Protein AF-A0A1E7EMA8-F1 (afdb_monomer_lite)

Radius of gyration: 29.57 Å; chains: 1; bounding box: 82×56×82 Å

Structure (mmCIF, N/CA/C/O backbone):
data_AF-A0A1E7EMA8-F1
#
_entry.id   AF-A0A1E7EMA8-F1
#
loop_
_atom_site.group_PDB
_atom_site.id
_atom_site.type_symbol
_atom_site.label_atom_id
_atom_site.label_alt_id
_atom_site.label_comp_id
_atom_site.label_asym_id
_atom_site.label_entity_id
_atom_site.label_seq_id
_atom_site.pdbx_PDB_ins_code
_atom_site.Cartn_x
_atom_site.Cartn_y
_atom_site.Cartn_z
_atom_site.occupancy
_atom_site.B_iso_or_equiv
_atom_site.auth_seq_id
_atom_site.auth_comp_id
_atom_site.auth_asym_id
_atom_site.auth_atom_id
_atom_site.pdbx_PDB_model_num
ATOM 1 N N . MET A 1 1 ? 33.045 -9.038 21.188 1.00 29.05 1 MET A N 1
ATOM 2 C CA . MET A 1 1 ? 33.415 -7.843 20.394 1.00 29.05 1 MET A CA 1
ATOM 3 C C . MET A 1 1 ? 32.176 -7.394 19.640 1.00 29.05 1 MET A C 1
ATOM 5 O O . MET A 1 1 ? 31.518 -8.275 19.097 1.00 29.05 1 MET A O 1
ATOM 9 N N . PRO A 1 2 ? 31.814 -6.099 19.625 1.00 26.94 2 PRO A N 1
ATOM 10 C CA . PRO A 1 2 ? 30.736 -5.639 18.754 1.00 26.94 2 PRO A CA 1
ATOM 11 C C . PRO A 1 2 ? 31.101 -5.979 17.298 1.00 26.94 2 PRO A C 1
ATOM 13 O O . PRO A 1 2 ? 32.288 -5.914 16.954 1.00 26.94 2 PRO A O 1
ATOM 16 N N . PRO A 1 3 ? 30.142 -6.386 16.450 1.00 36.94 3 PRO A N 1
ATOM 17 C CA . PRO A 1 3 ? 30.445 -6.715 15.064 1.00 36.94 3 PRO A CA 1
ATOM 18 C C . PRO A 1 3 ? 31.074 -5.494 14.381 1.00 36.94 3 PRO A C 1
ATOM 20 O O . PRO A 1 3 ? 30.525 -4.391 14.437 1.00 36.94 3 PRO A O 1
ATOM 23 N N . LYS A 1 4 ? 32.251 -5.679 13.765 1.00 46.94 4 LYS A N 1
ATOM 24 C CA . LYS A 1 4 ? 32.869 -4.649 12.918 1.00 46.94 4 LYS A CA 1
ATOM 25 C C . LYS A 1 4 ? 31.859 -4.299 11.821 1.00 46.94 4 LYS A C 1
ATOM 27 O O . LYS A 1 4 ? 31.447 -5.180 11.072 1.00 46.94 4 LYS A O 1
ATOM 32 N N . ARG A 1 5 ? 31.432 -3.034 11.753 1.00 60.06 5 ARG A N 1
ATOM 33 C CA . ARG A 1 5 ? 30.593 -2.544 10.647 1.00 60.06 5 ARG A CA 1
ATOM 34 C C . ARG A 1 5 ? 31.342 -2.791 9.330 1.00 60.06 5 ARG A C 1
ATOM 36 O O . ARG A 1 5 ? 32.533 -2.489 9.263 1.00 60.06 5 ARG A O 1
ATOM 43 N N . ARG A 1 6 ? 30.657 -3.342 8.320 1.00 71.12 6 ARG A N 1
ATOM 44 C CA . ARG A 1 6 ? 31.209 -3.534 6.966 1.00 71.12 6 ARG A CA 1
ATOM 45 C C . ARG A 1 6 ? 31.657 -2.180 6.380 1.00 71.12 6 ARG A C 1
ATOM 47 O O . ARG A 1 6 ? 31.035 -1.167 6.722 1.00 71.12 6 ARG A O 1
ATOM 54 N N . PRO A 1 7 ? 32.732 -2.115 5.577 1.00 80.75 7 PRO A N 1
ATOM 55 C CA . PRO A 1 7 ? 33.164 -0.868 4.942 1.00 80.75 7 PRO A CA 1
ATOM 56 C C . PRO A 1 7 ? 32.087 -0.339 3.982 1.00 80.75 7 PRO A C 1
ATOM 58 O O . PRO A 1 7 ? 31.289 -1.100 3.461 1.00 80.75 7 PRO A O 1
ATOM 61 N N . ILE A 1 8 ? 32.006 0.976 3.822 1.00 80.12 8 ILE A N 1
ATOM 62 C CA . ILE A 1 8 ? 31.166 1.702 2.866 1.00 80.12 8 ILE A CA 1
ATOM 63 C C . ILE A 1 8 ? 31.659 1.375 1.456 1.00 80.12 8 ILE A C 1
ATOM 65 O O . ILE A 1 8 ? 32.864 1.420 1.208 1.00 80.12 8 ILE A O 1
ATOM 69 N N . SER A 1 9 ? 30.713 1.117 0.552 1.00 79.50 9 SER A N 1
ATOM 70 C CA . SER A 1 9 ? 30.967 0.859 -0.857 1.00 79.50 9 SER A CA 1
ATOM 71 C C . SER A 1 9 ? 31.744 2.006 -1.471 1.00 79.50 9 SER A C 1
ATOM 73 O O . SER A 1 9 ? 31.268 3.142 -1.534 1.00 79.50 9 SER A O 1
ATOM 75 N N . VAL A 1 10 ? 32.953 1.693 -1.929 1.00 80.00 10 VAL A N 1
ATOM 76 C CA . VAL A 1 10 ? 33.870 2.667 -2.524 1.00 80.00 10 VAL A CA 1
ATOM 77 C C . VAL A 1 10 ? 33.268 3.274 -3.790 1.00 80.00 10 VAL A C 1
ATOM 79 O O . VAL A 1 10 ? 33.378 4.481 -4.004 1.00 80.00 10 VAL A O 1
ATOM 82 N N . GLU A 1 11 ? 32.603 2.456 -4.609 1.00 76.88 11 GLU A N 1
ATOM 83 C CA . GLU A 1 11 ? 31.926 2.891 -5.835 1.00 76.88 11 GLU A CA 1
ATOM 84 C C . GLU A 1 11 ? 30.833 3.920 -5.518 1.00 76.88 11 GLU A C 1
ATOM 86 O O . GLU A 1 11 ? 30.826 5.029 -6.061 1.00 76.88 11 GLU A O 1
ATOM 91 N N . TRP A 1 12 ? 29.943 3.585 -4.581 1.00 81.25 12 TRP A N 1
ATOM 92 C CA . TRP A 1 12 ? 28.875 4.489 -4.173 1.00 81.25 12 TRP A CA 1
ATOM 93 C C . TRP A 1 12 ? 29.417 5.740 -3.472 1.00 81.25 12 TRP A C 1
ATOM 95 O O . TRP A 1 12 ? 28.982 6.848 -3.781 1.00 81.25 12 TRP A O 1
ATOM 105 N N . ALA A 1 13 ? 30.407 5.607 -2.590 1.00 84.00 13 ALA A N 1
ATOM 106 C CA . ALA A 1 13 ? 30.988 6.750 -1.898 1.00 84.00 13 ALA A CA 1
ATOM 107 C C . ALA A 1 13 ? 31.640 7.744 -2.870 1.00 84.00 13 ALA A C 1
ATOM 109 O O . ALA A 1 13 ? 31.473 8.955 -2.706 1.00 84.00 13 ALA A O 1
ATOM 110 N N . LYS A 1 14 ? 32.317 7.243 -3.914 1.00 84.44 14 LYS A N 1
ATOM 111 C CA . LYS A 1 14 ? 32.894 8.064 -4.989 1.00 84.44 14 LYS A CA 1
ATOM 112 C C . LYS A 1 14 ? 31.826 8.722 -5.864 1.00 84.44 14 LYS A C 1
ATOM 114 O O . LYS A 1 14 ? 32.085 9.789 -6.407 1.00 84.44 14 LYS A O 1
ATOM 119 N N . SER A 1 15 ? 30.618 8.160 -5.955 1.00 81.25 15 SER A N 1
ATOM 120 C CA . SER A 1 15 ? 29.511 8.786 -6.694 1.00 81.25 15 SER A CA 1
ATOM 121 C C . SER A 1 15 ? 29.013 10.102 -6.082 1.00 81.25 15 SER A C 1
ATOM 123 O O . SER A 1 15 ? 28.372 10.883 -6.778 1.00 81.25 15 SER A O 1
ATOM 125 N N . LEU A 1 16 ? 29.326 10.361 -4.805 1.00 85.69 16 LEU A N 1
ATOM 126 C CA . LEU A 1 16 ? 28.973 11.603 -4.109 1.00 85.69 16 LEU A CA 1
ATOM 127 C C . LEU A 1 16 ? 30.011 12.722 -4.300 1.00 85.69 16 LEU A C 1
ATOM 129 O O . LEU A 1 16 ? 29.788 13.840 -3.842 1.00 85.69 16 LEU A O 1
ATOM 133 N N . VAL A 1 17 ? 31.147 12.443 -4.950 1.00 91.06 17 VAL A N 1
ATOM 134 C CA . VAL A 1 17 ? 32.149 13.466 -5.280 1.00 91.06 17 VAL A CA 1
ATOM 135 C C . VAL A 1 17 ? 31.547 14.469 -6.263 1.00 91.06 17 VAL A C 1
ATOM 137 O O . VAL A 1 17 ? 30.976 14.083 -7.281 1.00 91.06 17 VAL A O 1
ATOM 140 N N . GLY A 1 18 ? 31.665 15.758 -5.945 1.00 85.12 18 GLY A N 1
ATOM 141 C CA . GLY A 1 18 ? 31.032 16.859 -6.670 1.00 85.12 18 GLY A CA 1
ATOM 142 C C . GLY A 1 18 ? 29.700 17.333 -6.078 1.00 85.12 18 GLY A C 1
ATOM 143 O O . GLY A 1 18 ? 29.150 18.318 -6.567 1.00 85.12 18 GLY A O 1
ATOM 144 N N . LEU A 1 19 ? 29.179 16.681 -5.031 1.00 87.31 19 LEU A N 1
ATOM 145 C CA . LEU A 1 19 ? 27.944 17.109 -4.369 1.00 87.31 19 LEU A CA 1
ATOM 146 C C . LEU A 1 19 ? 28.138 18.462 -3.671 1.00 87.31 19 LEU A C 1
ATOM 148 O O . LEU A 1 19 ? 29.023 18.605 -2.824 1.00 87.31 19 LEU A O 1
ATOM 152 N N . SER A 1 20 ? 27.275 19.427 -3.998 1.00 90.19 20 SER A N 1
ATOM 153 C CA . SER A 1 20 ? 27.213 20.737 -3.342 1.00 90.19 20 SER A CA 1
ATOM 154 C C . SER A 1 20 ? 26.657 20.636 -1.918 1.00 90.19 20 SER A C 1
ATOM 156 O O . SER A 1 20 ? 25.694 19.912 -1.653 1.00 90.19 20 SER A O 1
ATOM 158 N N . MET A 1 21 ? 27.248 21.398 -1.005 1.00 90.81 21 MET A N 1
ATOM 159 C CA . MET A 1 21 ? 27.012 21.346 0.436 1.00 90.81 21 MET A CA 1
ATOM 160 C C . MET A 1 21 ? 26.825 22.757 1.007 1.00 90.81 21 MET A C 1
ATOM 162 O O . MET A 1 21 ? 27.506 23.686 0.584 1.00 90.81 21 MET A O 1
ATOM 166 N N . LYS A 1 22 ? 25.962 22.897 2.020 1.00 90.06 22 LYS A N 1
ATOM 167 C CA . LYS A 1 22 ? 25.775 24.112 2.831 1.00 90.06 22 LYS A CA 1
ATOM 168 C C . LYS A 1 22 ? 26.008 23.798 4.305 1.00 90.06 22 LYS A C 1
ATOM 170 O O . LYS A 1 22 ? 25.093 23.376 5.016 1.00 90.06 22 LYS A O 1
ATOM 175 N N . VAL A 1 23 ? 27.242 23.982 4.772 1.00 86.69 23 VAL A N 1
ATOM 176 C CA . VAL A 1 23 ? 27.691 23.558 6.112 1.00 86.69 23 VAL A CA 1
ATOM 177 C C . VAL A 1 23 ? 27.856 24.739 7.085 1.00 86.69 23 VAL A C 1
ATOM 179 O O . VAL A 1 23 ? 28.244 25.823 6.661 1.00 86.69 23 VAL A O 1
ATOM 182 N N . PRO A 1 24 ? 27.550 24.578 8.387 1.00 84.56 24 PRO A N 1
ATOM 183 C CA . PRO A 1 24 ? 27.545 25.681 9.358 1.00 84.56 24 PRO A CA 1
ATOM 184 C C . PRO A 1 24 ? 28.911 25.972 10.002 1.00 84.56 24 PRO A C 1
ATOM 186 O O . PRO A 1 24 ? 29.550 25.037 10.484 1.00 84.56 24 PRO A O 1
ATOM 189 N N . ASP A 1 25 ? 29.293 27.253 10.123 1.00 81.31 25 ASP A N 1
ATOM 190 C CA . ASP A 1 25 ? 30.616 27.761 10.564 1.00 81.31 25 ASP A CA 1
ATOM 191 C C . ASP A 1 25 ? 31.180 27.191 11.882 1.00 81.31 25 ASP A C 1
ATOM 193 O O . ASP A 1 25 ? 32.388 27.209 12.085 1.00 81.31 25 ASP A O 1
ATOM 197 N N . TYR A 1 26 ? 30.367 26.610 12.771 1.00 78.50 26 TYR A N 1
ATOM 198 C CA . TYR A 1 26 ? 30.864 25.926 13.981 1.00 78.50 26 TYR A CA 1
ATOM 199 C C . TYR A 1 26 ? 31.633 24.618 13.719 1.00 78.50 26 TYR A C 1
ATOM 201 O O . TYR A 1 26 ? 32.145 24.004 14.653 1.00 78.50 26 TYR A O 1
ATOM 209 N N . TRP A 1 27 ? 31.687 24.151 12.474 1.00 72.19 27 TRP A N 1
ATOM 210 C CA . TRP A 1 27 ? 32.526 23.021 12.058 1.00 72.19 27 TRP A CA 1
ATOM 211 C C . TRP A 1 27 ? 34.030 23.337 12.038 1.00 72.19 27 TRP A C 1
ATOM 213 O O . TRP A 1 27 ? 34.841 22.425 11.888 1.00 72.19 27 TRP A O 1
ATOM 223 N N . TRP A 1 28 ? 34.393 24.607 12.214 1.00 74.19 28 TRP A N 1
ATOM 224 C CA . TRP A 1 28 ? 35.759 25.099 12.212 1.00 74.19 28 TRP A CA 1
ATOM 225 C C . TRP A 1 28 ? 36.240 25.367 13.639 1.00 74.19 28 TRP A C 1
ATOM 227 O O . TRP A 1 28 ? 35.505 25.903 14.477 1.00 74.19 28 TRP A O 1
ATOM 237 N N . ASP A 1 29 ? 37.507 25.051 13.904 1.00 61.22 29 ASP A N 1
ATOM 238 C CA . ASP A 1 29 ? 38.136 25.324 15.193 1.00 61.22 29 ASP A CA 1
ATOM 239 C C . ASP A 1 29 ? 38.163 26.833 15.481 1.00 61.22 29 ASP A C 1
ATOM 241 O O . ASP A 1 29 ? 38.773 27.625 14.766 1.00 61.22 29 ASP A O 1
ATOM 245 N N . GLY A 1 30 ? 37.491 27.234 16.562 1.00 66.62 30 GLY A N 1
ATOM 246 C CA . GLY A 1 30 ? 37.402 28.630 17.003 1.00 66.62 30 GLY A CA 1
ATOM 247 C C . GLY A 1 30 ? 36.134 29.367 16.560 1.00 66.62 30 GLY A C 1
ATOM 248 O O . GLY A 1 30 ? 35.834 30.426 17.116 1.00 66.62 30 GLY A O 1
ATOM 249 N N . CYS A 1 31 ? 35.342 28.791 15.656 1.00 71.62 31 CYS A N 1
ATOM 250 C CA . CYS A 1 31 ? 34.068 29.350 15.210 1.00 71.62 31 CYS A CA 1
ATOM 251 C C . CYS A 1 31 ? 32.893 28.795 16.037 1.00 71.62 31 CYS A C 1
ATOM 253 O O . CYS A 1 31 ? 32.902 27.657 16.501 1.00 71.62 31 CYS A O 1
ATOM 255 N N . LYS A 1 32 ? 31.870 29.625 16.274 1.00 73.94 32 LYS A N 1
ATOM 256 C CA . LYS A 1 32 ? 30.682 29.266 17.083 1.00 73.94 32 LYS A CA 1
ATOM 257 C C . LYS A 1 32 ? 29.359 29.725 16.464 1.00 73.94 32 LYS A C 1
ATOM 259 O O . LYS A 1 32 ? 28.327 29.651 17.134 1.00 73.94 32 LYS A O 1
ATOM 264 N N . GLY A 1 33 ? 29.382 30.277 15.251 1.00 72.50 33 GLY A N 1
ATOM 265 C CA . GLY A 1 33 ? 28.167 30.718 14.578 1.00 72.50 33 GLY A CA 1
ATOM 266 C C . GLY A 1 33 ? 27.365 29.543 14.024 1.00 72.50 33 GLY A C 1
ATOM 267 O O . GLY A 1 33 ? 27.746 28.387 14.166 1.00 72.50 33 GLY A O 1
ATOM 268 N N . TYR A 1 34 ? 26.240 29.859 13.382 1.00 79.56 34 TYR A N 1
ATOM 269 C CA . TYR A 1 34 ? 25.413 28.905 12.629 1.00 79.56 34 TYR A CA 1
ATOM 270 C C . TYR A 1 34 ? 25.243 29.332 11.164 1.00 79.56 34 TYR A C 1
ATOM 272 O O . TYR A 1 34 ? 24.268 28.963 10.507 1.00 79.56 34 TYR A O 1
ATOM 280 N N . ARG A 1 35 ? 26.146 30.176 10.660 1.00 83.06 35 ARG A N 1
ATOM 281 C CA . ARG A 1 35 ? 26.097 30.677 9.291 1.00 83.06 35 ARG A CA 1
ATOM 282 C C . ARG A 1 35 ? 26.506 29.553 8.346 1.00 83.06 35 ARG A C 1
ATOM 284 O O . ARG A 1 35 ? 27.529 28.916 8.559 1.00 83.06 35 ARG A O 1
ATOM 291 N N . LEU A 1 36 ? 25.699 29.312 7.318 1.00 84.00 36 LEU A N 1
ATOM 292 C CA . LEU A 1 36 ? 26.002 28.305 6.306 1.00 84.00 36 LEU A CA 1
ATOM 293 C C . LEU A 1 36 ? 27.005 28.858 5.290 1.00 84.00 36 LEU A C 1
ATOM 295 O O . LEU A 1 36 ? 26.879 30.007 4.860 1.00 84.00 36 LEU A O 1
ATOM 299 N N . HIS A 1 37 ? 27.968 28.024 4.924 1.00 84.75 37 HIS A N 1
ATOM 300 C CA . HIS A 1 37 ? 28.962 28.264 3.888 1.00 84.75 37 HIS A CA 1
ATOM 301 C C . HIS A 1 37 ? 28.838 27.198 2.806 1.00 84.75 37 HIS A C 1
ATOM 303 O O . HIS A 1 37 ? 28.576 26.028 3.107 1.00 84.75 37 HIS A O 1
ATOM 309 N N . ASP A 1 38 ? 29.037 27.627 1.566 1.00 88.38 38 ASP A N 1
ATOM 310 C CA . ASP A 1 38 ? 28.999 26.754 0.404 1.00 88.38 38 ASP A CA 1
ATOM 311 C C . ASP A 1 38 ? 30.295 25.935 0.310 1.00 88.38 38 ASP A C 1
ATOM 313 O O . ASP A 1 38 ? 31.388 26.395 0.654 1.00 88.38 38 ASP A O 1
ATOM 317 N N . GLY A 1 39 ? 30.167 24.695 -0.143 1.00 88.81 39 GLY A N 1
ATOM 318 C CA . GLY A 1 39 ? 31.288 23.798 -0.384 1.00 88.81 39 GLY A CA 1
ATOM 319 C C . GLY A 1 39 ? 30.903 22.644 -1.297 1.00 88.81 39 GLY A C 1
ATOM 320 O O . GLY A 1 39 ? 29.741 22.485 -1.679 1.00 88.81 39 GLY A O 1
ATOM 321 N N . VAL A 1 40 ? 31.884 21.821 -1.643 1.00 91.50 40 VAL A N 1
ATOM 322 C CA . VAL A 1 40 ? 31.725 20.668 -2.526 1.00 91.50 40 VAL A CA 1
ATOM 323 C C . VAL A 1 40 ? 32.489 19.469 -1.980 1.00 91.50 40 VAL A C 1
ATOM 325 O O . VAL A 1 40 ? 33.584 19.604 -1.432 1.00 91.50 40 VAL A O 1
ATOM 328 N N . ILE A 1 41 ? 31.913 18.275 -2.107 1.00 93.06 41 ILE A N 1
ATOM 329 C CA . ILE A 1 41 ? 32.647 17.043 -1.814 1.00 93.06 41 ILE A CA 1
ATOM 330 C C . ILE A 1 41 ? 33.758 16.875 -2.851 1.00 93.06 41 ILE A C 1
ATOM 332 O O . ILE A 1 41 ? 33.481 16.689 -4.032 1.00 93.06 41 ILE A O 1
ATOM 336 N N . ASP A 1 42 ? 35.005 16.887 -2.398 1.00 92.75 42 ASP A N 1
ATOM 337 C CA . ASP A 1 42 ? 36.194 16.757 -3.241 1.00 92.75 42 ASP A CA 1
ATOM 338 C C . ASP A 1 42 ? 36.586 15.289 -3.460 1.00 92.75 42 ASP A C 1
ATOM 340 O O . ASP A 1 42 ? 36.862 14.853 -4.576 1.00 92.75 42 ASP A O 1
ATOM 344 N N . SER A 1 43 ? 36.598 14.494 -2.390 1.00 92.38 43 SER A N 1
ATOM 345 C CA . SER A 1 43 ? 37.112 13.124 -2.446 1.00 92.38 43 SER A CA 1
ATOM 346 C C . SER A 1 43 ? 36.581 12.249 -1.310 1.00 92.38 43 SER A C 1
ATOM 348 O O . SER A 1 43 ? 35.986 12.726 -0.344 1.00 92.38 43 SER A O 1
ATOM 350 N N . TYR A 1 44 ? 36.778 10.934 -1.421 1.00 93.44 44 TYR A N 1
ATOM 351 C CA . TYR A 1 44 ? 36.409 9.955 -0.397 1.00 93.44 44 TYR A CA 1
ATOM 352 C C . TYR A 1 44 ? 37.654 9.254 0.161 1.00 93.44 44 TYR A C 1
ATOM 354 O O . TYR A 1 44 ? 38.500 8.777 -0.595 1.00 93.44 44 TYR A O 1
ATOM 362 N N . CYS A 1 45 ? 37.758 9.169 1.488 1.00 90.25 45 CYS A N 1
ATOM 363 C CA . CYS A 1 45 ? 38.850 8.512 2.193 1.00 90.25 45 CYS A CA 1
ATOM 364 C C . CYS A 1 45 ? 38.435 7.104 2.642 1.00 90.25 45 CYS A C 1
ATOM 366 O O . CYS A 1 45 ? 37.733 6.934 3.642 1.00 90.25 45 CYS A O 1
ATOM 368 N N . GLU A 1 46 ? 38.939 6.084 1.946 1.00 87.88 46 GLU A N 1
ATOM 369 C CA . GLU A 1 46 ? 38.614 4.672 2.202 1.00 87.88 46 GLU A CA 1
ATOM 370 C C . GLU A 1 46 ? 39.080 4.193 3.593 1.00 87.88 46 GLU A C 1
ATOM 372 O O . GLU A 1 46 ? 38.409 3.384 4.229 1.00 87.88 46 GLU A O 1
ATOM 377 N N . ILE A 1 47 ? 40.183 4.738 4.123 1.00 84.88 47 ILE A N 1
ATOM 378 C CA . ILE A 1 47 ? 40.714 4.364 5.449 1.00 84.88 47 ILE A CA 1
ATOM 379 C C . ILE A 1 47 ? 39.795 4.857 6.572 1.00 84.88 47 ILE A C 1
ATOM 381 O O . ILE A 1 47 ? 39.471 4.114 7.496 1.00 84.88 47 ILE A O 1
ATOM 385 N N . SER A 1 48 ? 39.395 6.130 6.511 1.00 86.62 48 SER A N 1
ATOM 386 C CA . SER A 1 48 ? 38.588 6.761 7.562 1.00 86.62 48 SER A CA 1
ATOM 387 C C . SER A 1 48 ? 37.086 6.589 7.355 1.00 86.62 48 SER A C 1
ATOM 389 O O . SER A 1 48 ? 36.317 6.851 8.283 1.00 86.62 48 SER A O 1
ATOM 391 N N . GLN A 1 49 ? 36.676 6.124 6.171 1.00 89.44 49 GLN A N 1
ATOM 392 C CA . GLN A 1 49 ? 35.284 5.914 5.784 1.00 89.44 49 GLN A CA 1
ATOM 393 C C . GLN A 1 49 ? 34.475 7.224 5.816 1.00 89.44 49 GLN A C 1
ATOM 395 O O . GLN A 1 49 ? 33.334 7.269 6.284 1.00 89.44 49 GLN A O 1
ATOM 400 N N . ARG A 1 50 ? 35.108 8.310 5.352 1.00 91.94 50 ARG A N 1
ATOM 401 C CA . ARG A 1 50 ? 34.624 9.700 5.392 1.00 91.94 50 ARG A CA 1
ATOM 402 C C . ARG A 1 50 ? 34.933 10.428 4.085 1.00 91.94 50 ARG A C 1
ATOM 404 O O . ARG A 1 50 ? 35.797 9.997 3.327 1.00 91.94 50 ARG A O 1
ATOM 411 N N . TRP A 1 51 ? 34.252 11.541 3.846 1.00 93.44 51 TRP A N 1
ATOM 412 C CA . TRP A 1 51 ? 34.429 12.374 2.657 1.00 93.44 51 TRP A CA 1
ATOM 413 C C . TRP A 1 51 ? 35.183 13.648 2.997 1.00 93.44 51 TRP A C 1
ATOM 415 O O . TRP A 1 51 ? 35.016 14.187 4.083 1.00 93.44 51 TRP A O 1
ATOM 425 N N . ASN A 1 52 ? 35.987 14.131 2.065 1.00 91.62 52 ASN A N 1
ATOM 426 C CA . ASN A 1 52 ? 36.662 15.411 2.162 1.00 91.62 52 ASN A CA 1
ATOM 427 C C . ASN A 1 52 ? 35.778 16.484 1.529 1.00 91.62 52 ASN A C 1
ATOM 429 O O . ASN A 1 52 ? 35.397 16.369 0.364 1.00 91.62 52 ASN A O 1
ATOM 433 N N . LEU A 1 53 ? 35.450 17.511 2.302 1.00 90.12 53 LEU A N 1
ATOM 434 C CA . LEU A 1 53 ? 34.767 18.710 1.841 1.00 90.12 53 LEU A CA 1
ATOM 435 C C . LEU A 1 53 ? 35.796 19.795 1.542 1.00 90.12 53 LEU A C 1
ATOM 437 O O . LEU A 1 53 ? 36.620 20.101 2.402 1.00 90.12 53 LEU A O 1
ATOM 441 N N . LEU A 1 54 ? 35.683 20.398 0.365 1.00 88.94 54 LEU A N 1
ATOM 442 C CA . LEU A 1 54 ? 36.367 21.629 -0.003 1.00 88.94 54 LEU A CA 1
ATOM 443 C C . LEU A 1 54 ? 35.369 22.788 0.075 1.00 88.94 54 LEU A C 1
ATOM 445 O O . LEU A 1 54 ? 34.260 22.693 -0.450 1.00 88.94 54 LEU A O 1
ATOM 449 N N . LEU A 1 55 ? 35.734 23.871 0.750 1.00 84.75 55 LEU A N 1
ATOM 450 C CA . LEU A 1 55 ? 34.866 25.036 0.909 1.00 84.75 55 LEU A CA 1
ATOM 451 C C . LEU A 1 55 ? 35.049 26.019 -0.242 1.00 84.75 55 LEU A C 1
ATOM 453 O O . LEU A 1 55 ? 36.162 26.228 -0.714 1.00 84.75 55 LEU A O 1
ATOM 457 N N . ASP A 1 56 ? 33.971 26.690 -0.636 1.00 77.12 56 ASP A N 1
ATOM 458 C CA . ASP A 1 56 ? 34.022 27.748 -1.645 1.00 77.12 56 ASP A CA 1
ATOM 459 C C . ASP A 1 56 ? 34.394 29.088 -0.986 1.00 77.12 56 ASP A C 1
ATOM 461 O O . ASP A 1 56 ? 33.600 30.028 -0.879 1.00 77.12 56 ASP A O 1
ATOM 465 N N . THR A 1 57 ? 35.608 29.155 -0.432 1.00 70.12 57 THR A N 1
ATOM 466 C CA . THR A 1 57 ? 36.145 30.376 0.183 1.00 70.12 57 THR A CA 1
ATOM 467 C C . THR A 1 57 ? 37.480 30.751 -0.441 1.00 70.12 57 THR A C 1
ATOM 469 O O . THR A 1 57 ? 38.318 29.903 -0.710 1.00 70.12 57 THR A O 1
ATOM 472 N N . LYS A 1 58 ? 37.706 32.054 -0.652 1.00 57.34 58 LYS A N 1
ATOM 473 C CA . LYS A 1 58 ? 38.922 32.578 -1.304 1.00 57.34 58 LYS A CA 1
ATOM 474 C C . LYS A 1 58 ? 40.213 32.414 -0.488 1.00 57.34 58 LYS A C 1
ATOM 476 O O . LYS A 1 58 ? 41.268 32.815 -0.970 1.00 57.34 58 LYS A O 1
ATOM 481 N N . GLU A 1 59 ? 40.123 31.924 0.744 1.00 59.56 59 GLU A N 1
ATOM 482 C CA . GLU A 1 59 ? 41.204 31.993 1.733 1.00 59.56 59 GLU A CA 1
ATOM 483 C C . GLU A 1 59 ? 41.614 30.623 2.292 1.00 59.56 59 GLU A C 1
ATOM 485 O O . GLU A 1 59 ? 42.563 30.572 3.073 1.00 59.56 59 GLU A O 1
ATOM 490 N N . ASP A 1 60 ? 40.955 29.526 1.897 1.00 64.38 60 ASP A N 1
ATOM 491 C CA . ASP A 1 60 ? 41.227 28.206 2.468 1.00 64.38 60 ASP A CA 1
ATOM 492 C C . ASP A 1 60 ? 40.980 27.052 1.480 1.00 64.38 60 ASP A C 1
ATOM 494 O O . ASP A 1 60 ? 39.839 26.763 1.122 1.00 64.38 60 ASP A O 1
ATOM 498 N N . ASP A 1 61 ? 42.064 26.372 1.089 1.00 70.38 61 ASP A N 1
ATOM 499 C CA . ASP A 1 61 ? 42.050 25.131 0.297 1.00 70.38 61 ASP A CA 1
ATOM 500 C C . ASP A 1 61 ? 42.030 23.873 1.198 1.00 70.38 61 ASP A C 1
ATOM 502 O O . ASP A 1 61 ? 42.304 22.757 0.743 1.00 70.38 61 ASP A O 1
ATOM 506 N N . ALA A 1 62 ? 41.780 24.019 2.506 1.00 76.69 62 ALA A N 1
ATOM 507 C CA . ALA A 1 62 ? 41.756 22.886 3.420 1.00 76.69 62 ALA A CA 1
ATOM 508 C C . ALA A 1 62 ? 40.596 21.923 3.129 1.00 76.69 62 ALA A C 1
ATOM 510 O O . ALA A 1 62 ? 39.467 22.308 2.820 1.00 76.69 62 ALA A O 1
ATOM 511 N N . LEU A 1 63 ? 40.893 20.633 3.301 1.00 83.12 63 LEU A N 1
ATOM 512 C CA . LEU A 1 63 ? 39.930 19.547 3.190 1.00 83.12 63 LEU A CA 1
ATOM 513 C C . LEU A 1 63 ? 39.398 19.158 4.569 1.00 83.12 63 LEU A C 1
ATOM 515 O O . LEU A 1 63 ? 40.159 18.802 5.473 1.00 83.12 63 LEU A O 1
ATOM 519 N N . TYR A 1 64 ? 38.076 19.156 4.706 1.00 85.25 64 TYR A N 1
ATOM 520 C CA . TYR A 1 64 ? 37.385 18.863 5.958 1.00 85.25 64 TYR A CA 1
ATOM 521 C C . TYR A 1 64 ? 36.733 17.478 5.915 1.00 85.25 64 TYR A C 1
ATOM 523 O O . TYR A 1 64 ? 35.882 17.196 5.075 1.00 85.25 64 TYR A O 1
ATOM 531 N N . LEU A 1 65 ? 37.113 16.598 6.844 1.00 87.69 65 LEU A N 1
ATOM 532 C CA . LEU A 1 65 ? 36.623 15.216 6.903 1.00 87.69 65 LEU A CA 1
ATOM 533 C C . LEU A 1 65 ? 35.200 15.124 7.476 1.00 87.69 65 LEU A C 1
ATOM 535 O O . LEU A 1 65 ? 34.980 15.271 8.679 1.00 87.69 65 LEU A O 1
ATOM 539 N N . MET A 1 66 ? 34.242 14.763 6.628 1.00 87.19 66 MET A N 1
ATOM 540 C CA . MET A 1 66 ? 32.825 14.612 6.942 1.00 87.19 66 MET A CA 1
ATOM 541 C C . MET A 1 66 ? 32.396 13.146 7.064 1.00 87.19 66 MET A C 1
ATOM 543 O O . MET A 1 66 ? 32.706 12.304 6.220 1.00 87.19 66 MET A O 1
ATOM 547 N N . ALA A 1 67 ? 31.605 12.840 8.093 1.00 89.00 67 ALA A N 1
ATOM 548 C CA . ALA A 1 67 ? 30.854 11.588 8.162 1.00 89.00 67 ALA A CA 1
ATOM 549 C C . ALA A 1 67 ? 29.584 11.655 7.295 1.00 89.00 67 ALA A C 1
ATOM 551 O O . ALA A 1 67 ? 29.038 12.735 7.069 1.00 89.00 67 ALA A O 1
ATOM 552 N N . TYR A 1 68 ? 29.069 10.494 6.880 1.00 85.94 68 TYR A N 1
ATOM 553 C CA . TYR A 1 68 ? 27.894 10.427 6.006 1.00 85.94 68 TYR A CA 1
ATOM 554 C C . TYR A 1 68 ? 26.654 11.136 6.569 1.00 85.94 68 TYR A C 1
ATOM 556 O O . TYR A 1 68 ? 25.953 11.831 5.843 1.00 85.94 68 TYR A O 1
ATOM 564 N N . GLU A 1 69 ? 26.407 11.013 7.875 1.00 80.44 69 GLU A N 1
ATOM 565 C CA . GLU A 1 69 ? 25.268 11.662 8.542 1.00 80.44 69 GLU A CA 1
ATOM 566 C C . GLU A 1 69 ? 25.256 13.180 8.323 1.00 80.44 69 GLU A C 1
ATOM 568 O O . GLU A 1 69 ? 24.198 13.792 8.190 1.00 80.44 69 GLU A O 1
ATOM 573 N N . ALA A 1 70 ? 26.436 13.793 8.249 1.00 84.00 70 ALA A N 1
ATOM 574 C CA . ALA A 1 70 ? 26.555 15.214 7.991 1.00 84.00 70 ALA A CA 1
ATOM 575 C C . ALA A 1 70 ? 26.400 15.569 6.515 1.00 84.00 70 ALA A C 1
ATOM 577 O O . ALA A 1 70 ? 25.826 16.610 6.213 1.00 84.00 70 ALA A O 1
ATOM 578 N N . ILE A 1 71 ? 26.865 14.703 5.612 1.00 86.12 71 ILE A N 1
ATOM 579 C CA . ILE A 1 71 ? 26.619 14.860 4.175 1.00 86.12 71 ILE A CA 1
ATOM 580 C C . ILE A 1 71 ? 25.116 14.865 3.919 1.00 86.12 71 ILE A C 1
ATOM 582 O O . ILE A 1 71 ? 24.583 15.799 3.334 1.00 86.12 71 ILE A O 1
ATOM 586 N N . TYR A 1 72 ? 24.413 13.868 4.455 1.00 80.31 72 TYR A N 1
ATOM 587 C CA . TYR A 1 72 ? 22.966 13.759 4.319 1.00 80.31 72 TYR A CA 1
ATOM 588 C C . TYR A 1 72 ? 22.223 14.971 4.909 1.00 80.31 72 TYR A C 1
ATOM 590 O O . TYR A 1 72 ? 21.211 15.413 4.371 1.00 80.31 72 TYR A O 1
ATOM 598 N N . LYS A 1 73 ? 22.730 15.534 6.012 1.00 83.44 73 LYS A N 1
ATOM 599 C CA . LYS A 1 73 ? 22.114 16.678 6.696 1.00 83.44 73 LYS A CA 1
ATOM 600 C C . LYS A 1 73 ? 22.332 18.019 5.987 1.00 83.44 73 LYS A C 1
ATOM 602 O O . LYS A 1 73 ? 21.442 18.864 6.041 1.00 83.44 73 LYS A O 1
ATOM 607 N N . TYR A 1 74 ? 23.510 18.231 5.404 1.00 88.19 74 TYR A N 1
ATOM 608 C CA . TYR A 1 74 ? 23.954 19.534 4.894 1.00 88.19 74 TYR A CA 1
ATOM 609 C C . TYR A 1 74 ? 24.092 19.591 3.371 1.00 88.19 74 TYR A C 1
ATOM 611 O O . TYR A 1 74 ? 24.624 20.570 2.855 1.00 88.19 74 TYR A O 1
ATOM 619 N N . ALA A 1 75 ? 23.639 18.566 2.648 1.00 86.94 75 ALA A N 1
ATOM 620 C CA . ALA A 1 75 ? 23.565 18.621 1.194 1.00 86.94 75 ALA A CA 1
ATOM 621 C C . ALA A 1 75 ? 22.731 19.827 0.742 1.00 86.94 75 ALA A C 1
ATOM 623 O O . ALA A 1 75 ? 21.689 20.131 1.329 1.00 86.94 75 ALA A O 1
ATOM 624 N N . ASP A 1 76 ? 23.195 20.528 -0.291 1.00 85.50 76 ASP A N 1
ATOM 625 C CA . ASP A 1 76 ? 22.477 21.676 -0.830 1.00 85.50 76 ASP A CA 1
ATOM 626 C C . ASP A 1 76 ? 21.329 21.214 -1.734 1.00 85.50 76 ASP A C 1
ATOM 628 O O . ASP A 1 76 ? 21.497 21.014 -2.936 1.00 85.50 76 ASP A O 1
ATOM 632 N N . PHE A 1 77 ? 20.148 21.038 -1.140 1.00 76.75 77 PHE A N 1
ATOM 633 C CA . PHE A 1 77 ? 18.930 20.631 -1.848 1.00 76.75 77 PHE A CA 1
ATOM 634 C C . PHE A 1 77 ? 18.457 21.655 -2.890 1.00 76.75 77 PHE A C 1
ATOM 636 O O . PHE A 1 77 ? 17.700 21.292 -3.789 1.00 76.75 77 PHE A O 1
ATOM 643 N N . ASP A 1 78 ? 18.893 22.913 -2.781 1.00 76.75 78 ASP A N 1
ATOM 644 C CA . ASP A 1 78 ? 18.550 23.966 -3.740 1.00 76.75 78 ASP A CA 1
ATOM 645 C C . ASP A 1 78 ? 19.484 23.960 -4.966 1.00 76.75 78 ASP A C 1
ATOM 647 O O . ASP A 1 78 ? 19.241 24.686 -5.934 1.00 76.75 78 ASP A O 1
ATOM 651 N N . SER A 1 79 ? 20.547 23.145 -4.952 1.00 76.31 79 SER A N 1
ATOM 652 C CA . SER A 1 79 ? 21.468 23.014 -6.081 1.00 76.31 79 SER A CA 1
ATOM 653 C C . SER A 1 79 ? 20.778 22.370 -7.284 1.00 76.31 79 SER A C 1
ATOM 655 O O . SER A 1 79 ? 20.117 21.334 -7.176 1.00 76.31 79 SER A O 1
ATOM 657 N N . SER A 1 80 ? 20.988 22.934 -8.478 1.00 70.94 80 SER A N 1
ATOM 658 C CA . SER A 1 80 ? 20.437 22.383 -9.723 1.00 70.94 80 SER A CA 1
ATOM 659 C C . SER A 1 80 ? 20.940 20.972 -10.036 1.00 70.94 80 SER A C 1
ATOM 661 O O . SER A 1 80 ? 20.258 20.234 -10.743 1.00 70.94 80 SER A O 1
ATOM 663 N N . THR A 1 81 ? 22.110 20.596 -9.512 1.00 70.56 81 THR A N 1
ATOM 664 C CA . THR A 1 81 ? 22.711 19.268 -9.690 1.00 70.56 81 THR A CA 1
ATOM 665 C C . THR A 1 81 ? 22.365 18.307 -8.555 1.00 70.56 81 THR A C 1
ATOM 667 O O . THR A 1 81 ? 22.717 17.138 -8.641 1.00 70.56 81 THR A O 1
ATOM 670 N N . TYR A 1 82 ? 21.631 18.735 -7.516 1.00 61.44 82 TYR A N 1
ATOM 671 C CA . TYR A 1 82 ? 21.306 17.892 -6.357 1.00 61.44 82 TYR A CA 1
ATOM 672 C C . TYR A 1 82 ? 20.702 16.537 -6.762 1.00 61.44 82 TYR A C 1
ATOM 674 O O . TYR A 1 82 ? 21.151 15.491 -6.303 1.00 61.44 82 TYR A O 1
ATOM 682 N N . ASN A 1 83 ? 19.736 16.548 -7.687 1.00 65.25 83 ASN A N 1
ATOM 683 C CA . ASN A 1 83 ? 19.042 15.340 -8.153 1.00 65.25 83 ASN A CA 1
ATOM 684 C C . ASN A 1 83 ? 19.943 14.359 -8.930 1.00 65.25 83 ASN A C 1
ATOM 686 O O . ASN A 1 83 ? 19.528 13.231 -9.197 1.00 65.25 83 ASN A O 1
ATOM 690 N N . GLU A 1 84 ? 21.152 14.770 -9.318 1.00 67.25 84 GLU A N 1
ATOM 691 C CA . GLU A 1 84 ? 22.146 13.893 -9.944 1.00 67.25 84 GLU A CA 1
ATOM 692 C C . GLU A 1 84 ? 22.815 12.969 -8.912 1.00 67.25 84 GLU A C 1
ATOM 694 O O . GLU A 1 84 ? 23.323 11.903 -9.272 1.00 67.25 84 GLU A O 1
ATOM 699 N N . PHE A 1 85 ? 22.761 13.338 -7.628 1.00 67.06 85 PHE A N 1
ATOM 700 C CA . PHE A 1 85 ? 23.366 12.610 -6.519 1.00 67.06 85 PHE A CA 1
ATOM 701 C C . PHE A 1 85 ? 22.312 11.788 -5.768 1.00 67.06 85 PHE A C 1
ATOM 703 O O . PHE A 1 85 ? 21.312 12.296 -5.265 1.00 67.06 85 PHE A O 1
ATOM 710 N N . GLN A 1 86 ? 22.534 10.478 -5.673 1.00 61.69 86 GLN A N 1
ATOM 711 C CA . GLN A 1 86 ? 21.578 9.527 -5.094 1.00 61.69 86 GLN A CA 1
ATOM 712 C C . GLN A 1 86 ? 21.840 9.323 -3.594 1.00 61.69 86 GLN A C 1
ATOM 714 O O . GLN A 1 86 ? 22.256 8.246 -3.161 1.00 61.69 86 GLN A O 1
ATOM 719 N N . LEU A 1 87 ? 21.637 10.378 -2.798 1.00 68.00 87 LEU A N 1
ATOM 720 C CA . LEU A 1 87 ? 21.796 10.319 -1.342 1.00 68.00 87 LEU A CA 1
ATOM 721 C C . LEU A 1 87 ? 20.748 9.395 -0.708 1.00 68.00 87 LEU A C 1
ATOM 723 O O . LEU A 1 87 ? 19.543 9.606 -0.821 1.00 68.00 87 LEU A O 1
ATOM 727 N N . THR A 1 88 ? 21.217 8.381 0.009 1.00 59.84 88 THR A N 1
ATOM 728 C CA . THR A 1 88 ? 20.406 7.428 0.775 1.00 59.84 88 THR A CA 1
ATOM 729 C C . THR A 1 88 ? 20.344 7.821 2.252 1.00 59.84 88 THR A C 1
ATOM 731 O O . THR A 1 88 ? 21.192 8.547 2.752 1.00 59.84 88 THR A O 1
ATOM 734 N N . GLN A 1 89 ? 19.382 7.326 3.027 1.00 57.19 89 GLN A N 1
ATOM 735 C CA . GLN A 1 89 ? 19.338 7.642 4.465 1.00 57.19 89 GLN A CA 1
ATOM 736 C C . GLN A 1 89 ? 20.532 7.062 5.256 1.00 57.19 89 GLN A C 1
ATOM 738 O O . GLN A 1 89 ? 20.908 7.586 6.302 1.00 57.19 89 GLN A O 1
ATOM 743 N N . GLN A 1 90 ? 21.148 5.990 4.751 1.00 64.94 90 GLN A N 1
ATOM 744 C CA . GLN A 1 90 ? 22.340 5.351 5.313 1.00 64.94 90 GLN A CA 1
ATOM 745 C C . GLN A 1 90 ? 23.372 5.080 4.220 1.00 64.94 90 GLN A C 1
ATOM 747 O O . GLN A 1 90 ? 22.976 4.907 3.067 1.00 64.94 90 GLN A O 1
ATOM 752 N N . PRO A 1 91 ? 24.673 5.015 4.554 1.00 70.38 91 PRO A N 1
ATOM 753 C CA . PRO A 1 91 ? 25.680 4.749 3.551 1.00 70.38 91 PRO A CA 1
ATOM 754 C C . PRO A 1 91 ? 25.608 3.303 3.073 1.00 70.38 91 PRO A C 1
ATOM 756 O O . PRO A 1 91 ? 25.496 2.401 3.902 1.00 70.38 91 PRO A O 1
ATOM 759 N N . ILE A 1 92 ? 25.707 3.103 1.760 1.00 69.44 92 ILE A N 1
ATOM 760 C CA . ILE A 1 92 ? 25.745 1.771 1.144 1.00 69.44 92 ILE A CA 1
ATOM 761 C C . ILE A 1 92 ? 27.106 1.150 1.443 1.00 69.44 92 ILE A C 1
ATOM 763 O O . ILE A 1 92 ? 28.129 1.801 1.232 1.00 69.44 92 ILE A O 1
ATOM 767 N N . ARG A 1 93 ? 27.131 -0.070 1.977 1.00 73.69 93 ARG A N 1
ATOM 768 C CA . ARG A 1 93 ? 28.336 -0.801 2.394 1.00 73.69 93 ARG A CA 1
ATOM 769 C C . ARG A 1 93 ? 28.638 -1.971 1.466 1.00 73.69 93 ARG A C 1
ATOM 771 O O . ARG A 1 93 ? 27.744 -2.515 0.832 1.00 73.69 93 ARG A O 1
ATOM 778 N N . ASP A 1 94 ? 29.913 -2.337 1.385 1.00 62.12 94 ASP A N 1
ATOM 779 C CA . ASP A 1 94 ? 30.362 -3.513 0.643 1.00 62.12 94 ASP A CA 1
ATOM 780 C C . ASP A 1 94 ? 29.682 -4.764 1.211 1.00 62.12 94 ASP A C 1
ATOM 782 O O . ASP A 1 94 ? 29.746 -5.020 2.422 1.00 62.12 94 ASP A O 1
ATOM 786 N N . GLY A 1 95 ? 29.024 -5.533 0.343 1.00 58.44 95 GLY A N 1
ATOM 787 C CA . GLY A 1 95 ? 28.260 -6.719 0.713 1.00 58.44 95 GLY A CA 1
ATOM 788 C C . GLY A 1 95 ? 26.847 -6.435 1.233 1.00 58.44 95 GLY A C 1
ATOM 789 O O . GLY A 1 95 ? 26.190 -7.376 1.672 1.00 58.44 95 GLY A O 1
ATOM 790 N N . ASP A 1 96 ? 26.348 -5.189 1.222 1.00 57.69 96 ASP A N 1
ATOM 791 C CA . ASP A 1 96 ? 24.917 -4.896 1.479 1.00 57.69 96 ASP A CA 1
ATOM 792 C C . ASP A 1 96 ? 23.977 -5.526 0.423 1.00 57.69 96 ASP A C 1
ATOM 794 O O . ASP A 1 96 ? 22.754 -5.471 0.547 1.00 57.69 96 ASP A O 1
ATOM 798 N N . ASP A 1 97 ? 24.554 -6.154 -0.593 1.00 56.53 97 ASP A N 1
ATOM 799 C CA . ASP A 1 97 ? 23.954 -6.809 -1.742 1.00 56.53 97 ASP A CA 1
ATOM 800 C C . ASP A 1 97 ? 24.069 -8.351 -1.746 1.00 56.53 97 ASP A C 1
ATOM 802 O O . ASP A 1 97 ? 23.494 -8.970 -2.637 1.00 56.53 97 ASP A O 1
ATOM 806 N N . GLU A 1 98 ? 24.747 -8.993 -0.777 1.00 63.59 98 GLU A N 1
ATOM 807 C CA . GLU A 1 98 ? 24.946 -10.464 -0.737 1.00 63.59 98 GLU A CA 1
ATOM 808 C C . GLU A 1 98 ? 23.865 -11.210 0.073 1.00 63.59 98 GLU A C 1
ATOM 810 O O . GLU A 1 98 ? 24.069 -11.527 1.243 1.00 63.59 98 GLU A O 1
ATOM 815 N N . ILE A 1 99 ? 22.730 -11.561 -0.519 1.00 67.81 99 ILE A N 1
ATOM 816 C CA . ILE A 1 99 ? 21.678 -12.339 0.152 1.00 67.81 99 ILE A CA 1
ATOM 817 C C . ILE A 1 99 ? 22.024 -13.825 0.202 1.00 67.81 99 ILE A C 1
ATOM 819 O O . ILE A 1 99 ? 22.230 -14.458 -0.824 1.00 67.81 99 ILE A O 1
ATOM 823 N N . GLU A 1 100 ? 22.015 -14.410 1.392 1.00 67.69 100 GLU A N 1
ATOM 824 C CA . GLU A 1 100 ? 22.197 -15.848 1.591 1.00 67.69 100 GLU A CA 1
ATOM 825 C C . GLU A 1 100 ? 20.861 -16.468 2.010 1.00 67.69 100 GLU A C 1
ATOM 827 O O . GLU A 1 100 ? 20.234 -16.003 2.960 1.00 67.69 100 GLU A O 1
ATOM 832 N N . THR A 1 101 ? 20.418 -17.481 1.270 1.00 65.88 101 THR A N 1
ATOM 833 C CA . THR A 1 101 ? 19.310 -18.372 1.627 1.00 65.88 101 THR A CA 1
ATOM 834 C C . THR A 1 101 ? 19.876 -19.698 2.126 1.00 65.88 101 THR A C 1
ATOM 836 O O . THR A 1 101 ? 21.081 -19.943 2.033 1.00 65.88 101 THR A O 1
ATOM 839 N N . GLU A 1 102 ? 19.018 -20.595 2.615 1.00 62.91 102 GLU A N 1
ATOM 840 C CA . GLU A 1 102 ? 19.440 -21.954 2.987 1.00 62.91 102 GLU A CA 1
ATOM 841 C C . GLU A 1 102 ? 20.128 -22.707 1.833 1.00 62.91 102 GLU A C 1
ATOM 843 O O . GLU A 1 102 ? 20.944 -23.600 2.065 1.00 62.91 102 GLU A O 1
ATOM 848 N N . THR A 1 103 ? 19.794 -22.366 0.584 1.00 64.12 103 THR A N 1
ATOM 849 C CA . THR A 1 103 ? 20.169 -23.139 -0.605 1.00 64.12 103 THR A CA 1
ATOM 850 C C . THR A 1 103 ? 21.122 -22.401 -1.542 1.00 64.12 103 THR A C 1
ATOM 852 O O . THR A 1 103 ? 21.865 -23.054 -2.281 1.00 64.12 103 THR A O 1
ATOM 855 N N . LYS A 1 104 ? 21.113 -21.062 -1.546 1.00 79.06 104 LYS A N 1
ATOM 856 C CA . LYS A 1 104 ? 21.807 -20.234 -2.539 1.00 79.06 104 LYS A CA 1
ATOM 857 C C . LYS A 1 104 ? 22.296 -18.910 -1.965 1.00 79.06 104 LYS A C 1
ATOM 859 O O . LYS A 1 104 ? 21.730 -18.351 -1.035 1.00 79.06 104 LYS A O 1
ATOM 864 N N . LYS A 1 105 ? 23.337 -18.371 -2.596 1.00 78.75 105 LYS A N 1
ATOM 865 C CA . LYS A 1 105 ? 23.788 -16.993 -2.393 1.00 78.75 105 LYS A CA 1
ATOM 866 C C . LYS A 1 105 ? 23.457 -16.176 -3.634 1.00 78.75 105 LYS A C 1
ATOM 868 O O . LYS A 1 105 ? 23.867 -16.531 -4.737 1.00 78.75 105 LYS A O 1
ATOM 873 N N . TYR A 1 106 ? 22.741 -15.086 -3.433 1.00 84.00 106 TYR A N 1
ATOM 874 C CA . TYR A 1 106 ? 22.426 -14.070 -4.420 1.00 84.00 106 TYR A CA 1
ATOM 875 C C . TYR A 1 106 ? 23.271 -12.837 -4.132 1.00 84.00 106 TYR A C 1
ATOM 877 O O . TYR A 1 106 ? 23.428 -12.438 -2.985 1.00 84.00 106 TYR A O 1
ATOM 885 N N . TYR A 1 107 ? 23.822 -12.224 -5.164 1.00 80.75 107 TYR A N 1
ATOM 886 C CA . TYR A 1 107 ? 24.653 -11.033 -5.035 1.00 80.75 107 TYR A CA 1
ATOM 887 C C . TYR A 1 107 ? 24.364 -10.083 -6.191 1.00 80.75 107 TYR A C 1
ATOM 889 O O . TYR A 1 107 ? 23.758 -10.483 -7.199 1.00 80.75 107 TYR A O 1
ATOM 897 N N . ARG A 1 108 ? 24.781 -8.823 -6.038 1.00 85.19 108 ARG A N 1
ATOM 898 C CA . ARG A 1 108 ? 24.821 -7.897 -7.166 1.00 85.19 108 ARG A CA 1
ATOM 899 C C . ARG A 1 108 ? 25.765 -8.456 -8.213 1.00 85.19 108 ARG A C 1
ATOM 901 O O . ARG A 1 108 ? 26.928 -8.699 -7.927 1.00 85.19 108 ARG A O 1
ATOM 908 N N . THR A 1 109 ? 25.248 -8.644 -9.410 1.00 88.69 109 THR A N 1
ATOM 909 C CA . THR A 1 109 ? 26.007 -9.177 -10.542 1.00 88.69 109 THR A CA 1
ATOM 910 C C . THR A 1 109 ? 27.137 -8.226 -10.927 1.00 88.69 109 THR A C 1
ATOM 912 O O . THR A 1 109 ? 27.028 -7.008 -10.745 1.00 88.69 109 THR A O 1
ATOM 915 N N . GLU A 1 110 ? 28.228 -8.771 -11.447 1.00 88.38 110 GLU A N 1
ATOM 916 C CA . GLU A 1 110 ? 29.385 -7.999 -11.885 1.00 88.38 110 GLU A CA 1
ATOM 917 C C . GLU A 1 110 ? 29.171 -7.440 -13.298 1.00 88.38 110 GLU A C 1
ATOM 919 O O . GLU A 1 110 ? 28.445 -8.034 -14.098 1.00 88.38 110 GLU A O 1
ATOM 924 N N . PRO A 1 111 ? 29.779 -6.294 -13.657 1.00 91.44 111 PRO A N 1
ATOM 925 C CA . PRO A 1 111 ? 29.615 -5.708 -14.987 1.00 91.44 111 PRO A CA 1
ATOM 926 C C . PRO A 1 111 ? 29.972 -6.661 -16.136 1.00 91.44 111 PRO A C 1
ATOM 928 O O . PRO A 1 111 ? 29.316 -6.648 -17.171 1.00 91.44 111 PRO A O 1
ATOM 931 N N . ASP A 1 112 ? 30.981 -7.516 -15.976 1.00 93.69 112 ASP A N 1
ATOM 932 C CA . ASP A 1 112 ? 31.398 -8.468 -17.009 1.00 93.69 112 ASP A CA 1
ATOM 933 C C . ASP A 1 112 ? 30.413 -9.632 -17.216 1.00 93.69 112 ASP A C 1
ATOM 935 O O . ASP A 1 112 ? 30.561 -10.379 -18.184 1.00 93.69 112 ASP A O 1
ATOM 939 N N . GLU A 1 113 ? 29.377 -9.762 -16.385 1.00 94.88 113 GLU A N 1
ATOM 940 C CA . GLU A 1 113 ? 28.282 -10.729 -16.545 1.00 94.88 113 GLU A CA 1
ATOM 941 C C . GLU A 1 113 ? 27.155 -10.227 -17.475 1.00 94.88 113 GLU A C 1
ATOM 943 O O . GLU A 1 113 ? 26.189 -10.951 -17.732 1.00 94.88 113 GLU A O 1
ATOM 948 N N . TRP A 1 114 ? 27.278 -9.012 -18.020 1.00 96.88 114 TRP A N 1
ATOM 949 C CA . TRP A 1 114 ? 26.268 -8.376 -18.870 1.00 96.88 114 TRP A CA 1
ATOM 950 C C . TRP A 1 114 ? 26.771 -8.125 -20.285 1.00 96.88 114 TRP A C 1
ATOM 952 O O . TRP A 1 114 ? 27.894 -7.665 -20.485 1.00 96.88 114 TRP A O 1
ATOM 962 N N . ASP A 1 115 ? 25.890 -8.344 -21.258 1.00 95.94 115 ASP A N 1
ATOM 963 C CA . ASP A 1 115 ? 26.119 -7.981 -22.651 1.00 95.94 115 ASP A CA 1
ATOM 964 C C . ASP A 1 115 ? 25.179 -6.843 -23.054 1.00 95.94 115 ASP A C 1
ATOM 966 O O . ASP A 1 115 ? 24.001 -6.810 -22.682 1.00 95.94 115 ASP A O 1
ATOM 970 N N . GLU A 1 116 ? 25.709 -5.881 -23.809 1.00 94.81 116 GLU A N 1
ATOM 971 C CA . GLU A 1 116 ? 24.870 -4.864 -24.431 1.00 94.81 116 GLU A CA 1
ATOM 972 C C . GLU A 1 116 ? 24.056 -5.497 -25.561 1.00 94.81 116 GLU A C 1
ATOM 974 O O . GLU A 1 116 ? 24.598 -6.220 -26.398 1.00 94.81 116 GLU A O 1
ATOM 979 N N . VAL A 1 117 ? 22.766 -5.178 -25.618 1.00 92.31 117 VAL A N 1
ATOM 980 C CA . VAL A 1 117 ? 21.888 -5.606 -26.703 1.00 92.31 117 VAL A CA 1
ATOM 981 C C . VAL A 1 117 ? 21.564 -4.405 -27.579 1.00 92.31 117 VAL A C 1
ATOM 983 O O . VAL A 1 117 ? 20.870 -3.475 -27.161 1.00 92.31 117 VAL A O 1
ATOM 986 N N . VAL A 1 118 ? 22.083 -4.430 -28.805 1.00 85.06 118 VAL A N 1
ATOM 987 C CA . VAL A 1 118 ? 21.810 -3.420 -29.830 1.00 85.06 118 VAL A CA 1
ATOM 988 C C . VAL A 1 118 ? 20.628 -3.895 -30.668 1.00 85.06 118 VAL A C 1
ATOM 990 O O . VAL A 1 118 ? 20.674 -4.985 -31.230 1.00 85.06 118 VAL A O 1
ATOM 993 N N . ILE A 1 119 ? 19.576 -3.081 -30.738 1.00 78.38 119 ILE A N 1
ATOM 994 C CA . ILE A 1 119 ? 18.437 -3.306 -31.635 1.00 78.38 119 ILE A CA 1
ATOM 995 C C . ILE A 1 119 ? 18.661 -2.424 -32.861 1.00 78.38 119 ILE A C 1
ATOM 997 O O . ILE A 1 119 ? 18.720 -1.199 -32.732 1.00 78.38 119 ILE A O 1
ATOM 1001 N N . GLU A 1 120 ? 18.858 -3.041 -34.024 1.00 67.00 120 GLU A N 1
ATOM 1002 C CA . GLU A 1 120 ? 19.089 -2.328 -35.281 1.00 67.00 120 GLU A CA 1
ATOM 1003 C C . GLU A 1 120 ? 17.773 -1.799 -35.874 1.00 67.00 120 GLU A C 1
ATOM 1005 O O . GLU A 1 120 ? 16.715 -2.423 -35.764 1.00 67.00 120 GLU A O 1
ATOM 1010 N N . ASP A 1 121 ? 17.827 -0.630 -36.518 1.00 55.97 121 ASP A N 1
ATOM 1011 C CA . ASP A 1 121 ? 16.669 -0.058 -37.205 1.00 55.97 121 ASP A CA 1
ATOM 1012 C C . ASP A 1 121 ? 16.324 -0.900 -38.447 1.00 55.97 121 ASP A C 1
ATOM 1014 O O . ASP A 1 121 ? 17.015 -0.841 -39.464 1.00 55.97 121 ASP A O 1
ATOM 1018 N N . GLY A 1 122 ? 15.233 -1.669 -38.364 1.00 55.69 122 GLY A N 1
ATOM 1019 C CA . GLY A 1 122 ? 14.698 -2.483 -39.462 1.00 55.69 122 GLY A CA 1
ATOM 1020 C C . GLY A 1 122 ? 14.664 -3.992 -39.204 1.00 55.69 122 GLY A C 1
ATOM 1021 O O . GLY A 1 122 ? 14.114 -4.711 -40.038 1.00 55.69 122 GLY A O 1
ATOM 1022 N N . ASP A 1 123 ? 15.212 -4.459 -38.080 1.00 57.59 123 ASP A N 1
ATOM 1023 C CA . ASP A 1 123 ? 15.086 -5.850 -37.632 1.00 57.59 123 ASP A CA 1
ATOM 1024 C C . ASP A 1 123 ? 13.856 -6.030 -36.722 1.00 57.59 123 ASP A C 1
ATOM 1026 O O . ASP A 1 123 ? 13.186 -5.053 -36.375 1.00 57.59 123 ASP A O 1
ATOM 1030 N N . THR A 1 124 ? 13.520 -7.268 -36.346 1.00 58.62 124 THR A N 1
ATOM 1031 C CA . THR A 1 124 ? 12.458 -7.522 -35.352 1.00 58.62 124 THR A CA 1
ATOM 1032 C C . THR A 1 124 ? 12.681 -6.649 -34.110 1.00 58.62 124 THR A C 1
ATOM 1034 O O . THR A 1 124 ? 13.804 -6.602 -33.617 1.00 58.62 124 THR A O 1
ATOM 1037 N N . ASP A 1 125 ? 11.638 -5.995 -33.575 1.00 67.69 125 ASP A N 1
ATOM 1038 C CA . ASP A 1 125 ? 11.685 -5.075 -32.408 1.00 67.69 125 ASP A CA 1
ATOM 1039 C C . ASP A 1 125 ? 12.132 -5.738 -31.070 1.00 67.69 125 ASP A C 1
ATOM 1041 O O . ASP A 1 125 ? 11.958 -5.199 -29.972 1.00 67.69 125 ASP A O 1
ATOM 1045 N N . THR A 1 126 ? 12.725 -6.926 -31.161 1.00 71.75 126 THR A N 1
ATOM 1046 C CA . THR A 1 126 ? 13.215 -7.797 -30.099 1.00 71.75 126 THR A CA 1
ATOM 1047 C C . THR A 1 126 ? 14.707 -8.057 -30.300 1.00 71.75 126 THR A C 1
ATOM 1049 O O . THR A 1 126 ? 15.118 -8.468 -31.385 1.00 71.75 126 THR A O 1
ATOM 1052 N N . GLY A 1 127 ? 15.518 -7.870 -29.260 1.00 75.38 127 GLY A N 1
ATOM 1053 C CA . GLY A 1 127 ? 16.936 -8.232 -29.268 1.00 75.38 127 GLY A CA 1
ATOM 1054 C C . GLY A 1 127 ? 17.278 -9.375 -28.308 1.00 75.38 127 GLY A C 1
ATOM 1055 O O . GLY A 1 127 ? 16.460 -9.807 -27.497 1.00 75.38 127 GLY A O 1
ATOM 1056 N N . GLY A 1 128 ? 18.536 -9.818 -28.351 1.00 86.31 128 GLY A N 1
ATOM 1057 C CA . GLY A 1 128 ? 19.125 -10.687 -27.328 1.00 86.31 128 GLY A CA 1
ATOM 1058 C C . GLY A 1 128 ? 18.495 -12.081 -27.210 1.00 86.31 128 GLY A C 1
ATOM 1059 O O . GLY A 1 128 ? 17.875 -12.607 -28.131 1.00 86.31 128 GLY A O 1
ATOM 1060 N N . ARG A 1 129 ? 18.708 -12.712 -26.053 1.00 90.25 129 ARG A N 1
ATOM 1061 C CA . ARG A 1 129 ? 18.129 -14.009 -25.684 1.00 90.25 129 ARG A CA 1
ATOM 1062 C C . ARG A 1 129 ? 16.651 -13.833 -25.293 1.00 90.25 129 ARG A C 1
ATOM 1064 O O . ARG A 1 129 ? 16.354 -12.937 -24.501 1.00 90.25 129 ARG A O 1
ATOM 1071 N N . PRO A 1 130 ? 15.738 -14.722 -25.721 1.00 87.56 130 PRO A N 1
ATOM 1072 C CA . PRO A 1 130 ? 14.371 -14.735 -25.208 1.00 87.56 130 PRO A CA 1
ATOM 1073 C C . PRO A 1 130 ? 14.329 -14.902 -23.684 1.00 87.56 130 PRO A C 1
ATOM 1075 O O . PRO A 1 130 ? 15.063 -15.713 -23.106 1.00 87.56 130 PRO A O 1
ATOM 1078 N N . ILE A 1 131 ? 13.465 -14.129 -23.029 1.00 91.75 131 ILE A N 1
ATOM 1079 C CA . ILE A 1 131 ? 13.124 -14.303 -21.618 1.00 91.75 131 ILE A CA 1
ATOM 1080 C C . ILE A 1 131 ? 11.631 -14.573 -21.553 1.00 91.75 131 ILE A C 1
ATOM 1082 O O . ILE A 1 131 ? 10.830 -13.683 -21.810 1.00 91.75 131 ILE A O 1
ATOM 1086 N N . GLU A 1 132 ? 11.276 -15.798 -21.181 1.00 90.06 132 GLU A N 1
ATOM 1087 C CA . GLU A 1 132 ? 9.881 -16.165 -20.972 1.00 90.06 132 GLU A CA 1
ATOM 1088 C C . GLU A 1 132 ? 9.419 -15.697 -19.584 1.00 90.06 132 GLU A C 1
ATOM 1090 O O . GLU A 1 132 ? 10.091 -15.984 -18.575 1.00 90.06 132 GLU A O 1
ATOM 1095 N N . PRO A 1 133 ? 8.284 -14.990 -19.480 1.00 93.31 133 PRO A N 1
ATOM 1096 C CA . PRO A 1 133 ? 7.653 -14.724 -18.198 1.00 93.31 133 PRO A CA 1
ATOM 1097 C C . PRO A 1 133 ? 7.321 -16.017 -17.455 1.00 93.31 133 PRO A C 1
ATOM 1099 O O . PRO A 1 133 ? 7.082 -17.060 -18.058 1.00 93.31 133 PRO A O 1
ATOM 1102 N N . LEU A 1 134 ? 7.316 -15.961 -16.124 1.00 95.69 134 LEU A N 1
ATOM 1103 C CA . LEU A 1 134 ? 6.730 -17.043 -15.338 1.00 95.69 134 LEU A CA 1
ATOM 1104 C C . LEU A 1 134 ? 5.232 -17.109 -15.639 1.00 95.69 134 LEU A C 1
ATOM 1106 O O . LEU A 1 134 ? 4.569 -16.070 -15.669 1.00 95.69 134 LEU A O 1
ATOM 1110 N N . GLU A 1 135 ? 4.734 -18.319 -15.862 1.00 93.62 135 GLU A N 1
ATOM 1111 C CA . GLU A 1 135 ? 3.351 -18.572 -16.255 1.00 93.62 135 GLU A CA 1
ATOM 1112 C C . GLU A 1 135 ? 2.367 -18.176 -15.146 1.00 93.62 135 GLU A C 1
ATOM 1114 O O . GLU A 1 135 ? 2.608 -18.431 -13.966 1.00 93.62 135 GLU A O 1
ATOM 1119 N N . TRP A 1 136 ? 1.267 -17.537 -15.547 1.00 93.06 136 TRP A N 1
ATOM 1120 C CA . TRP A 1 136 ? 0.141 -17.159 -14.696 1.00 93.06 136 TRP A CA 1
ATOM 1121 C C . TRP A 1 136 ? -1.099 -17.894 -15.205 1.00 93.06 136 TRP A C 1
ATOM 1123 O O . TRP A 1 136 ? -1.499 -17.693 -16.349 1.00 93.06 136 TRP A O 1
ATOM 1133 N N . GLU A 1 137 ? -1.693 -18.734 -14.358 1.00 87.12 137 GLU A N 1
ATOM 1134 C CA . GLU A 1 137 ? -2.841 -19.584 -14.721 1.00 87.12 137 GLU A CA 1
ATOM 1135 C C . GLU A 1 137 ? -4.200 -19.008 -14.277 1.00 87.12 137 GLU A C 1
ATOM 1137 O O . GLU A 1 137 ? -5.241 -19.610 -14.532 1.00 87.12 137 GLU A O 1
ATOM 1142 N N . GLY A 1 138 ? -4.212 -17.876 -13.566 1.00 88.00 138 GLY A N 1
ATOM 1143 C CA . GLY A 1 138 ? -5.442 -17.257 -13.064 1.00 88.00 138 GLY A CA 1
ATOM 1144 C C . GLY A 1 138 ? -6.016 -16.178 -13.986 1.00 88.00 138 GLY A C 1
ATOM 1145 O O . GLY A 1 138 ? -5.541 -15.943 -15.096 1.00 88.00 138 GLY A O 1
ATOM 1146 N N . ASP A 1 139 ? -7.016 -15.453 -13.488 1.00 88.25 139 ASP A N 1
ATOM 1147 C CA . ASP A 1 139 ? -7.598 -14.317 -14.207 1.00 88.25 139 ASP A CA 1
ATOM 1148 C C . ASP A 1 139 ? -6.622 -13.130 -14.267 1.00 88.25 139 ASP A C 1
ATOM 1150 O O . ASP A 1 139 ? -5.859 -12.876 -13.335 1.00 88.25 139 ASP A O 1
ATOM 1154 N N . GLU A 1 140 ? -6.627 -12.366 -15.360 1.00 87.81 140 GLU A N 1
ATOM 1155 C CA . GLU A 1 140 ? -5.765 -11.177 -15.482 1.00 87.81 140 GLU A CA 1
ATOM 1156 C C . GLU A 1 140 ? -6.143 -10.092 -14.456 1.00 87.81 140 GLU A C 1
ATOM 1158 O O . GLU A 1 140 ? -5.270 -9.479 -13.827 1.00 87.81 140 GLU A O 1
ATOM 1163 N N . GLU A 1 141 ? -7.443 -9.881 -14.238 1.00 90.69 141 GLU A N 1
ATOM 1164 C CA . GLU A 1 141 ? -7.967 -8.848 -13.346 1.00 90.69 141 GLU A CA 1
ATOM 1165 C C . GLU A 1 141 ? -8.389 -9.396 -11.982 1.00 90.69 141 GLU A C 1
ATOM 1167 O O . GLU A 1 141 ? -8.930 -10.490 -11.847 1.00 90.69 141 GLU A O 1
ATOM 1172 N N . PHE A 1 142 ? -8.200 -8.577 -10.949 1.00 92.25 142 PHE A N 1
ATOM 1173 C CA . PHE A 1 142 ? -8.757 -8.860 -9.632 1.00 92.25 142 PHE A CA 1
ATOM 1174 C C . PHE A 1 142 ? -10.274 -8.655 -9.635 1.00 92.25 142 PHE A C 1
ATOM 1176 O O . PHE A 1 142 ? -10.774 -7.628 -10.103 1.00 92.25 142 PHE A O 1
ATOM 1183 N N . THR A 1 143 ? -10.995 -9.580 -9.005 1.00 92.50 143 THR A N 1
ATOM 1184 C CA . THR A 1 143 ? -12.450 -9.499 -8.811 1.00 92.50 143 THR A CA 1
ATOM 1185 C C . THR A 1 143 ? -12.812 -9.550 -7.331 1.00 92.50 143 THR A C 1
ATOM 1187 O O . THR A 1 143 ? -11.999 -9.923 -6.483 1.00 92.50 143 THR A O 1
ATOM 1190 N N . VAL A 1 144 ? -14.032 -9.136 -6.988 1.00 95.00 144 VAL A N 1
ATOM 1191 C CA . VAL A 1 144 ? -14.519 -9.220 -5.605 1.00 95.00 144 VAL A CA 1
ATOM 1192 C C . VAL A 1 144 ? -14.949 -10.656 -5.318 1.00 95.00 144 VAL A C 1
ATOM 1194 O O . VAL A 1 144 ? -15.749 -11.226 -6.055 1.00 95.00 144 VAL A O 1
ATOM 1197 N N . LYS A 1 145 ? -14.434 -11.229 -4.228 1.00 95.25 145 LYS A N 1
ATOM 1198 C CA . LYS A 1 145 ? -14.835 -12.549 -3.744 1.00 95.25 145 LYS A CA 1
ATOM 1199 C C . LYS A 1 145 ? -15.989 -12.372 -2.765 1.00 95.25 145 LYS A C 1
ATOM 1201 O O . LYS A 1 145 ? -15.762 -12.093 -1.590 1.00 95.25 145 LYS A O 1
ATOM 1206 N N . ILE A 1 146 ? -17.208 -12.477 -3.280 1.00 94.31 146 ILE A N 1
ATOM 1207 C CA . ILE A 1 146 ? -18.450 -12.290 -2.529 1.00 94.31 146 ILE A CA 1
ATOM 1208 C C . ILE A 1 146 ? -19.472 -13.345 -2.955 1.00 94.31 146 ILE A C 1
ATOM 1210 O O . ILE A 1 146 ? -19.550 -13.665 -4.141 1.00 94.31 146 ILE A O 1
ATOM 1214 N N . THR A 1 147 ? -20.224 -13.900 -2.004 1.00 93.56 147 THR A N 1
ATOM 1215 C CA . THR A 1 147 ? -21.352 -14.799 -2.315 1.00 93.56 147 THR A CA 1
ATOM 1216 C C . THR A 1 147 ? -22.639 -14.016 -2.571 1.00 93.56 147 THR A C 1
ATOM 1218 O O . THR A 1 147 ? -22.731 -12.834 -2.230 1.00 93.56 147 THR A O 1
ATOM 1221 N N . ASP A 1 148 ? -23.658 -14.665 -3.133 1.00 89.31 148 ASP A N 1
ATOM 1222 C CA . ASP A 1 148 ? -24.961 -14.027 -3.346 1.00 89.31 148 ASP A CA 1
ATOM 1223 C C . ASP A 1 148 ? -25.619 -13.629 -2.016 1.00 89.31 148 ASP A C 1
ATOM 1225 O O . ASP A 1 148 ? -26.143 -12.523 -1.891 1.00 89.31 148 ASP A O 1
ATOM 1229 N N . GLU A 1 149 ? -25.505 -14.465 -0.977 1.00 93.69 149 GLU A N 1
ATOM 1230 C CA . GLU A 1 149 ? -26.031 -14.147 0.356 1.00 93.69 149 GLU A CA 1
ATOM 1231 C C . GLU A 1 149 ? -25.310 -12.950 0.983 1.00 93.69 149 GLU A C 1
ATOM 1233 O O . GLU A 1 149 ? -25.939 -12.079 1.594 1.00 93.69 149 GLU A O 1
ATOM 1238 N N . GLU A 1 150 ? -23.984 -12.881 0.832 1.00 94.62 150 GLU A N 1
ATOM 1239 C CA . GLU A 1 150 ? -23.218 -11.720 1.272 1.00 94.62 150 GLU A CA 1
ATOM 1240 C C . GLU A 1 150 ? -23.641 -10.477 0.492 1.00 94.62 150 GLU A C 1
ATOM 1242 O O . GLU A 1 150 ? -23.908 -9.448 1.108 1.00 94.62 150 GLU A O 1
ATOM 1247 N N . LEU A 1 151 ? -23.762 -10.560 -0.834 1.00 92.81 151 LEU A N 1
ATOM 1248 C CA . LEU A 1 151 ? -24.178 -9.446 -1.680 1.00 92.81 151 LEU A CA 1
ATOM 1249 C C . LEU A 1 151 ? -25.569 -8.926 -1.298 1.00 92.81 151 LEU A C 1
ATOM 1251 O O . LEU A 1 151 ? -25.769 -7.711 -1.225 1.00 92.81 151 LEU A O 1
ATOM 1255 N N . ASP A 1 152 ? -26.511 -9.817 -1.010 1.00 91.62 152 ASP A N 1
ATOM 1256 C CA . ASP A 1 152 ? -27.851 -9.453 -0.557 1.00 91.62 152 ASP A CA 1
ATOM 1257 C C . ASP A 1 152 ? -27.832 -8.807 0.827 1.00 91.62 152 ASP A C 1
ATOM 1259 O O . ASP A 1 152 ? -28.543 -7.825 1.063 1.00 91.62 152 ASP A O 1
ATOM 1263 N N . SER A 1 153 ? -26.940 -9.249 1.718 1.00 94.62 153 SER A N 1
ATOM 1264 C CA . SER A 1 153 ? -26.753 -8.606 3.023 1.00 94.62 153 SER A CA 1
ATOM 1265 C C . SER A 1 153 ? -26.323 -7.136 2.904 1.00 94.62 153 SER A C 1
ATOM 1267 O O . SER A 1 153 ? -26.668 -6.322 3.771 1.00 94.62 153 SER A O 1
ATOM 1269 N N . LEU A 1 154 ? -25.639 -6.770 1.808 1.00 95.38 154 LEU A N 1
ATOM 1270 C CA . LEU A 1 154 ? -25.180 -5.409 1.510 1.00 95.38 154 LEU A CA 1
ATOM 1271 C C . LEU A 1 154 ? -26.281 -4.495 0.955 1.00 95.38 154 LEU A C 1
ATOM 1273 O O . LEU A 1 154 ? -26.051 -3.287 0.828 1.00 95.38 154 LEU A O 1
ATOM 1277 N N . ARG A 1 155 ? -27.463 -5.032 0.635 1.00 92.06 155 ARG A N 1
ATOM 1278 C CA . ARG A 1 155 ? -28.583 -4.271 0.069 1.00 92.06 155 ARG A CA 1
ATOM 1279 C C . ARG A 1 155 ? -29.509 -3.716 1.146 1.00 92.06 155 ARG A C 1
ATOM 1281 O O . ARG A 1 155 ? -29.615 -4.273 2.238 1.00 92.06 155 ARG A O 1
ATOM 1288 N N . ASP A 1 156 ? -30.159 -2.592 0.877 1.00 90.69 156 ASP A N 1
ATOM 1289 C CA . ASP A 1 156 ? -31.279 -2.109 1.688 1.00 90.69 156 ASP A CA 1
ATOM 1290 C C . ASP A 1 156 ? -32.619 -2.735 1.261 1.00 90.69 156 ASP A C 1
ATOM 1292 O O . ASP A 1 156 ? -32.683 -3.589 0.377 1.00 90.69 156 ASP A O 1
ATOM 1296 N N . GLU A 1 157 ? -33.707 -2.292 1.892 1.00 89.62 157 GLU A N 1
ATOM 1297 C CA . GLU A 1 157 ? -35.080 -2.718 1.586 1.00 89.62 157 GLU A CA 1
ATOM 1298 C C . GLU A 1 157 ? -35.521 -2.431 0.137 1.00 89.62 157 GLU A C 1
ATOM 1300 O O . GLU A 1 157 ? -36.509 -2.998 -0.324 1.00 89.62 157 GLU A O 1
ATOM 1305 N N . ARG A 1 158 ? -34.800 -1.567 -0.591 1.00 84.12 158 ARG A N 1
ATOM 1306 C CA . ARG A 1 158 ? -35.054 -1.224 -1.999 1.00 84.12 158 ARG A CA 1
ATOM 1307 C C . ARG A 1 158 ? -34.161 -2.010 -2.959 1.00 84.12 158 ARG A C 1
ATOM 1309 O O . ARG A 1 158 ? -34.236 -1.805 -4.167 1.00 84.12 158 ARG A O 1
ATOM 1316 N N . GLY A 1 159 ? -33.315 -2.903 -2.443 1.00 82.44 159 GLY A N 1
ATOM 1317 C CA . GLY A 1 159 ? -32.361 -3.675 -3.236 1.00 82.44 159 GLY A CA 1
ATOM 1318 C C . GLY A 1 159 ? -31.113 -2.885 -3.654 1.00 82.44 159 GLY A C 1
ATOM 1319 O O . GLY A 1 159 ? -30.323 -3.386 -4.469 1.00 82.44 159 GLY A O 1
ATOM 1320 N N . GLU A 1 160 ? -30.913 -1.676 -3.114 1.00 87.44 160 GLU A N 1
ATOM 1321 C CA . GLU A 1 160 ? -29.754 -0.829 -3.399 1.00 87.44 160 GLU A CA 1
ATOM 1322 C C . GLU A 1 160 ? -28.572 -1.224 -2.517 1.00 87.44 160 GLU A C 1
ATOM 1324 O O . GLU A 1 160 ? -28.703 -1.366 -1.302 1.00 87.44 160 GLU A O 1
ATOM 1329 N N . ILE A 1 161 ? -27.390 -1.377 -3.121 1.00 91.62 161 ILE A N 1
ATOM 1330 C CA . ILE A 1 161 ? -26.162 -1.658 -2.370 1.00 91.62 161 ILE A CA 1
ATOM 1331 C C . ILE A 1 161 ? -25.812 -0.423 -1.548 1.00 91.62 161 ILE A C 1
ATOM 1333 O O . ILE A 1 161 ? -25.744 0.689 -2.071 1.00 91.62 161 ILE A O 1
ATOM 1337 N N . ARG A 1 162 ? -25.559 -0.625 -0.260 1.00 94.06 162 ARG A N 1
ATOM 1338 C CA . ARG A 1 162 ? -25.283 0.449 0.687 1.00 94.06 162 ARG A CA 1
ATOM 1339 C C . ARG A 1 162 ? -23.803 0.544 1.018 1.00 94.06 162 ARG A C 1
ATOM 1341 O O . ARG A 1 162 ? -23.194 -0.429 1.463 1.00 94.06 162 ARG A O 1
ATOM 1348 N N . PHE A 1 163 ? -23.220 1.729 0.845 1.00 93.81 163 PHE A N 1
ATOM 1349 C CA . PHE A 1 163 ? -21.792 1.942 1.090 1.00 93.81 163 PHE A CA 1
ATOM 1350 C C . PHE A 1 163 ? -21.389 1.621 2.534 1.00 93.81 163 PHE A C 1
ATOM 1352 O O . PHE A 1 163 ? -20.361 0.990 2.753 1.00 93.81 163 PHE A O 1
ATOM 1359 N N . GLU A 1 164 ? -22.202 1.996 3.523 1.00 93.06 164 GLU A N 1
ATOM 1360 C CA . GLU A 1 164 ? -21.931 1.715 4.933 1.00 93.06 164 GLU A CA 1
ATOM 1361 C C . GLU A 1 164 ? -21.861 0.212 5.228 1.00 93.06 164 GLU A C 1
ATOM 1363 O O . GLU A 1 164 ? -21.044 -0.216 6.045 1.00 93.06 164 GLU A O 1
ATOM 1368 N N . LYS A 1 165 ? -22.657 -0.597 4.519 1.00 95.25 165 LYS A N 1
ATOM 1369 C CA . LYS A 1 165 ? -22.632 -2.055 4.641 1.00 95.25 165 LYS A CA 1
ATOM 1370 C C . LYS A 1 165 ? -21.389 -2.643 3.980 1.00 95.25 165 LYS A C 1
ATOM 1372 O O . LYS A 1 165 ? -20.719 -3.469 4.592 1.00 95.25 165 LYS A O 1
ATOM 1377 N N . VAL A 1 166 ? -21.020 -2.162 2.787 1.00 96.88 166 VAL A N 1
ATOM 1378 C CA . VAL A 1 166 ? -19.757 -2.545 2.120 1.00 96.88 166 VAL A CA 1
ATOM 1379 C C . VAL A 1 166 ? -18.557 -2.192 2.998 1.00 96.88 166 VAL A C 1
ATOM 1381 O O . VAL A 1 166 ? -17.646 -3.000 3.163 1.00 96.88 166 VAL A O 1
ATOM 1384 N N . PHE A 1 167 ? -18.567 -1.006 3.607 1.00 95.69 167 PHE A N 1
ATOM 1385 C CA . PHE A 1 167 ? -17.513 -0.551 4.507 1.00 95.69 167 PHE A CA 1
ATOM 1386 C C . PHE A 1 167 ? -17.329 -1.492 5.699 1.00 95.69 167 PHE A C 1
ATOM 1388 O O . PHE A 1 167 ? -16.210 -1.934 5.961 1.00 95.69 167 PHE A O 1
ATOM 1395 N N . GLN A 1 168 ? -18.424 -1.840 6.381 1.00 94.38 168 GLN A N 1
ATOM 1396 C CA . GLN A 1 168 ? -18.397 -2.783 7.500 1.00 94.38 168 GLN A CA 1
ATOM 1397 C C . GLN A 1 168 ? -18.000 -4.195 7.062 1.00 94.38 168 GLN A C 1
ATOM 1399 O O . GLN A 1 168 ? -17.266 -4.867 7.783 1.00 94.38 168 GLN A O 1
ATOM 1404 N N . TRP A 1 169 ? -18.425 -4.637 5.876 1.00 95.81 169 TRP A N 1
ATOM 1405 C CA . TRP A 1 169 ? -17.998 -5.914 5.304 1.00 95.81 169 TRP A CA 1
ATOM 1406 C C . TRP A 1 169 ? -16.489 -5.938 5.035 1.00 95.81 169 TRP A C 1
ATOM 1408 O O . TRP A 1 169 ? -15.854 -6.970 5.226 1.00 95.81 169 TRP A O 1
ATOM 1418 N N . CYS A 1 170 ? -15.875 -4.811 4.676 1.00 96.94 170 CYS A N 1
ATOM 1419 C CA . CYS A 1 170 ? -14.422 -4.720 4.498 1.00 96.94 170 CYS A CA 1
ATOM 1420 C C . CYS A 1 170 ? -13.639 -4.673 5.823 1.00 96.94 170 CYS A C 1
ATOM 1422 O O . CYS A 1 170 ? -12.433 -4.921 5.821 1.00 96.94 170 CYS A O 1
ATOM 1424 N N . CYS A 1 171 ? -14.290 -4.367 6.952 1.00 96.56 171 CYS A N 1
ATOM 1425 C CA . CYS A 1 171 ? -13.628 -4.327 8.255 1.00 96.56 171 CYS A CA 1
ATOM 1426 C C . CYS A 1 171 ? -13.180 -5.722 8.727 1.00 96.56 171 CYS A C 1
ATOM 1428 O O . CYS A 1 171 ? -13.841 -6.725 8.440 1.00 96.56 171 CYS A O 1
ATOM 1430 N N . PRO A 1 172 ? -12.082 -5.797 9.499 1.00 96.06 172 PRO A N 1
ATOM 1431 C CA . PRO A 1 172 ? -11.607 -7.046 10.062 1.00 96.06 172 PRO A CA 1
ATOM 1432 C C . PRO A 1 172 ? -12.599 -7.633 11.063 1.00 96.06 172 PRO A C 1
ATOM 1434 O O . PRO A 1 172 ? -13.398 -6.929 11.693 1.00 96.06 172 PRO A O 1
ATOM 1437 N N . LYS A 1 173 ? -12.492 -8.949 11.205 1.00 93.88 173 LYS A N 1
ATOM 1438 C CA . LYS A 1 173 ? -13.200 -9.758 12.187 1.00 93.88 173 LYS A CA 1
ATOM 1439 C C . LYS A 1 173 ? -12.182 -10.394 13.129 1.00 93.88 173 LYS A C 1
ATOM 1441 O O . LYS A 1 173 ? -11.073 -10.715 12.698 1.00 93.88 173 LYS A O 1
ATOM 1446 N N . PHE A 1 174 ? -12.562 -10.538 14.389 1.00 92.44 174 PHE A N 1
ATOM 1447 C CA . PHE A 1 174 ? -11.723 -11.037 15.477 1.00 92.44 174 PHE A CA 1
ATOM 1448 C C . PHE A 1 174 ? -12.437 -12.178 16.215 1.00 92.44 174 PHE A C 1
ATOM 1450 O O . PHE A 1 174 ? -13.595 -12.468 15.922 1.00 92.44 174 PHE A O 1
ATOM 1457 N N . GLY A 1 175 ? -11.742 -12.816 17.156 1.00 85.62 175 GLY A N 1
ATOM 1458 C CA . GLY A 1 175 ? -12.212 -14.032 17.824 1.00 85.62 175 GLY A CA 1
ATOM 1459 C C . GLY A 1 175 ? -11.830 -15.300 17.059 1.00 85.62 175 GLY A C 1
ATOM 1460 O O . GLY A 1 175 ? -11.467 -15.238 15.880 1.00 85.62 175 GLY A O 1
ATOM 1461 N N . ASP A 1 176 ? -11.897 -16.443 17.740 1.00 80.06 176 ASP A N 1
ATOM 1462 C CA . ASP A 1 176 ? -11.479 -17.742 17.193 1.00 80.06 176 ASP A CA 1
ATOM 1463 C C . ASP A 1 176 ? -12.298 -18.121 15.947 1.00 80.06 176 ASP A C 1
ATOM 1465 O O . ASP A 1 176 ? -11.744 -18.585 14.947 1.00 80.06 176 ASP A O 1
ATOM 1469 N N . ASP A 1 177 ? -13.592 -17.785 15.954 1.00 83.75 177 ASP A N 1
ATOM 1470 C CA . ASP A 1 177 ? -14.529 -18.051 14.859 1.00 83.75 177 ASP A CA 1
ATOM 1471 C C . ASP A 1 177 ? -14.721 -16.853 13.903 1.00 83.75 177 ASP A C 1
ATOM 1473 O O . ASP A 1 177 ? -15.518 -16.914 12.967 1.00 83.75 177 ASP A O 1
ATOM 1477 N N . ASN A 1 178 ? -13.958 -15.761 14.071 1.00 83.94 178 ASN A N 1
ATOM 1478 C CA . ASN A 1 178 ? -14.140 -14.485 13.354 1.00 83.94 178 ASN A CA 1
ATOM 1479 C C . ASN A 1 178 ? -15.565 -13.896 13.503 1.00 83.94 178 ASN A C 1
ATOM 1481 O O . ASN A 1 178 ? -16.093 -13.261 12.582 1.00 83.94 178 ASN A O 1
ATOM 1485 N N . ASP A 1 179 ? -16.195 -14.109 14.654 1.00 87.25 179 ASP A N 1
ATOM 1486 C CA . ASP A 1 179 ? -17.546 -13.655 14.981 1.00 87.25 179 ASP A CA 1
ATOM 1487 C C . ASP A 1 179 ? -17.570 -12.209 15.504 1.00 87.25 179 ASP A C 1
ATOM 1489 O O . ASP A 1 179 ? -18.519 -11.464 15.249 1.00 87.25 179 ASP A O 1
ATOM 1493 N N . GLN A 1 180 ? -16.490 -11.765 16.148 1.00 92.56 180 GLN A N 1
ATOM 1494 C CA . GLN A 1 180 ? -16.387 -10.432 16.724 1.00 92.56 180 GLN A CA 1
ATOM 1495 C C . GLN A 1 180 ? -16.121 -9.364 15.655 1.00 92.56 180 GLN A C 1
ATOM 1497 O O . GLN A 1 180 ? -15.176 -9.440 14.862 1.00 92.56 180 GLN A O 1
ATOM 1502 N N . THR A 1 181 ? -16.927 -8.302 15.645 1.00 95.38 181 THR A N 1
ATOM 1503 C CA . THR A 1 181 ? -16.681 -7.127 14.795 1.00 95.38 181 THR A CA 1
ATOM 1504 C C . THR A 1 181 ? -15.467 -6.324 15.276 1.00 95.38 181 THR A C 1
ATOM 1506 O O . THR A 1 181 ? -15.130 -6.327 16.460 1.00 95.38 181 THR A O 1
ATOM 1509 N N . LEU A 1 182 ? -14.855 -5.534 14.380 1.00 95.94 182 LEU A N 1
ATOM 1510 C CA . LEU A 1 182 ? -13.844 -4.531 14.750 1.00 95.94 182 LEU A CA 1
ATOM 1511 C C . LEU A 1 182 ? -14.277 -3.669 15.948 1.00 95.94 182 LEU A C 1
ATOM 1513 O O . LEU A 1 182 ? -13.475 -3.377 16.834 1.00 95.94 182 LEU A O 1
ATOM 1517 N N . TYR A 1 183 ? -15.544 -3.257 15.972 1.00 96.50 183 TYR A N 1
ATOM 1518 C CA . TYR A 1 183 ? -16.054 -2.352 16.992 1.00 96.50 183 TYR A CA 1
ATOM 1519 C C . TYR A 1 183 ? -16.187 -3.026 18.357 1.00 96.50 183 TYR A C 1
ATOM 1521 O O . TYR A 1 183 ? -15.846 -2.415 19.366 1.00 96.50 183 TYR A O 1
ATOM 1529 N N . GLU A 1 184 ? -16.646 -4.276 18.404 1.00 96.44 184 GLU A N 1
ATOM 1530 C CA . GLU A 1 184 ? -16.728 -5.055 19.646 1.00 96.44 184 GLU A CA 1
ATOM 1531 C C . GLU A 1 184 ? -15.342 -5.401 20.184 1.00 96.44 184 GLU A C 1
ATOM 1533 O O . GLU A 1 184 ? -15.091 -5.221 21.378 1.00 96.44 184 GLU A O 1
ATOM 1538 N N . PHE A 1 185 ? -14.433 -5.812 19.293 1.00 96.06 185 PHE A N 1
ATOM 1539 C CA . PHE A 1 185 ? -13.034 -6.072 19.620 1.00 96.06 185 PHE A CA 1
ATOM 1540 C C . PHE A 1 185 ? -12.397 -4.852 20.288 1.00 96.06 185 PHE A C 1
ATOM 1542 O O . PHE A 1 185 ? -11.865 -4.926 21.399 1.00 96.06 185 PHE A O 1
ATOM 1549 N N . GLN A 1 186 ? -12.518 -3.693 19.644 1.00 95.62 186 GLN A N 1
ATOM 1550 C CA . GLN A 1 186 ? -11.959 -2.457 20.164 1.00 95.62 186 GLN A CA 1
ATOM 1551 C C . GLN A 1 186 ? -12.671 -1.991 21.436 1.00 95.62 186 GLN A C 1
ATOM 1553 O O . GLN A 1 186 ? -12.001 -1.541 22.362 1.00 95.62 186 GLN A O 1
ATOM 1558 N N . ALA A 1 187 ? -13.996 -2.132 21.535 1.00 97.12 187 ALA A N 1
ATOM 1559 C CA . ALA A 1 187 ? -14.737 -1.772 22.742 1.00 97.12 187 ALA A CA 1
ATOM 1560 C C . ALA A 1 187 ? -14.202 -2.512 23.976 1.00 97.12 187 ALA A C 1
ATOM 1562 O O . ALA A 1 187 ? -13.996 -1.873 25.006 1.00 97.12 187 ALA A O 1
ATOM 1563 N N . ALA A 1 188 ? -13.906 -3.810 23.857 1.00 96.25 188 ALA A N 1
ATOM 1564 C CA . ALA A 1 188 ? -13.298 -4.593 24.933 1.00 96.25 188 ALA A CA 1
ATOM 1565 C C . ALA A 1 188 ? -11.933 -4.026 25.365 1.00 96.25 188 ALA A C 1
ATOM 1567 O O . ALA A 1 188 ? -11.693 -3.795 26.549 1.00 96.25 188 ALA A O 1
ATOM 1568 N N . ARG A 1 189 ? -11.057 -3.690 24.407 1.00 95.25 189 ARG A N 1
ATOM 1569 C CA . ARG A 1 189 ? -9.738 -3.103 24.723 1.00 95.25 189 ARG A CA 1
ATOM 1570 C C . ARG A 1 189 ? -9.868 -1.729 25.381 1.00 95.25 189 ARG A C 1
ATOM 1572 O O . ARG A 1 189 ? -9.138 -1.399 26.314 1.00 95.25 189 ARG A O 1
ATOM 1579 N N . MET A 1 190 ? -10.827 -0.923 24.925 1.00 95.62 190 MET A N 1
ATOM 1580 C CA . MET A 1 190 ? -11.111 0.387 25.508 1.00 95.62 190 MET A CA 1
ATOM 1581 C C . MET A 1 190 ? -11.678 0.276 26.932 1.00 95.62 190 MET A C 1
ATOM 1583 O O . MET A 1 190 ? -11.354 1.127 27.762 1.00 95.62 190 MET A O 1
ATOM 1587 N N . ARG A 1 191 ? -12.480 -0.757 27.245 1.00 96.50 191 ARG A N 1
ATOM 1588 C CA . ARG A 1 191 ? -12.957 -1.037 28.614 1.00 96.50 191 ARG A CA 1
ATOM 1589 C C . ARG A 1 191 ? -11.801 -1.406 29.539 1.00 96.50 191 ARG A C 1
ATOM 1591 O O . ARG A 1 191 ? -11.637 -0.745 30.568 1.00 96.50 191 ARG A O 1
ATOM 1598 N N . ASN A 1 192 ? -10.954 -2.354 29.134 1.00 95.19 192 ASN A N 1
ATOM 1599 C CA . ASN A 1 192 ? -9.763 -2.747 29.895 1.00 95.19 192 ASN A CA 1
ATOM 1600 C C . ASN A 1 192 ? -8.853 -1.544 30.162 1.00 95.19 192 ASN A C 1
ATOM 1602 O O . ASN A 1 192 ? -8.478 -1.260 31.301 1.00 95.19 192 ASN A O 1
ATOM 1606 N N . TYR A 1 193 ? -8.578 -0.751 29.128 1.00 93.88 193 TYR A N 1
ATOM 1607 C CA . TYR A 1 193 ? -7.734 0.428 29.265 1.00 93.88 193 TYR A CA 1
ATOM 1608 C C . TYR A 1 193 ? -8.377 1.540 30.114 1.00 93.88 193 TYR A C 1
ATOM 1610 O O . TYR A 1 193 ? -7.693 2.193 30.906 1.00 93.88 193 TYR A O 1
ATOM 1618 N N . MET A 1 194 ? -9.695 1.756 30.017 1.00 94.19 194 MET A N 1
ATOM 1619 C CA . MET A 1 194 ? -10.408 2.681 30.906 1.00 94.19 194 MET A CA 1
ATOM 1620 C C . MET A 1 194 ? -10.286 2.239 32.366 1.00 94.19 194 MET A C 1
ATOM 1622 O O . MET A 1 194 ? -9.945 3.061 33.219 1.00 94.19 194 MET A O 1
ATOM 1626 N N . ARG A 1 195 ? -10.507 0.949 32.649 1.00 93.19 195 ARG A N 1
ATOM 1627 C CA . ARG A 1 195 ? -10.378 0.367 33.991 1.00 93.19 195 ARG A CA 1
ATOM 1628 C C . ARG A 1 195 ? -8.971 0.560 34.546 1.00 93.19 195 ARG A C 1
ATOM 1630 O O . ARG A 1 195 ? -8.832 1.089 35.647 1.00 93.19 195 ARG A O 1
ATOM 1637 N N . LYS A 1 196 ? -7.945 0.257 33.746 1.00 91.69 196 LYS A N 1
ATOM 1638 C CA . LYS A 1 196 ? -6.538 0.515 34.078 1.00 91.69 196 LYS A CA 1
ATOM 1639 C C . LYS A 1 196 ? -6.324 1.969 34.496 1.00 91.69 196 LYS A C 1
ATOM 1641 O O . LYS A 1 196 ? -5.788 2.255 35.560 1.00 91.69 196 LYS A O 1
ATOM 1646 N N . ARG A 1 197 ? -6.796 2.922 33.686 1.00 90.88 197 ARG A N 1
ATOM 1647 C CA . ARG A 1 197 ? -6.639 4.353 33.980 1.00 90.88 197 ARG A CA 1
ATOM 1648 C C . ARG A 1 197 ? -7.366 4.797 35.245 1.00 90.88 197 ARG A C 1
ATOM 1650 O O . ARG A 1 197 ? -6.871 5.694 35.926 1.00 90.88 197 ARG A O 1
ATOM 1657 N N . VAL A 1 198 ? -8.530 4.224 35.538 1.00 91.94 198 VAL A N 1
ATOM 1658 C CA . VAL A 1 198 ? -9.262 4.504 36.781 1.00 91.94 198 VAL A CA 1
ATOM 1659 C C . VAL A 1 198 ? -8.447 4.040 37.988 1.00 91.94 198 VAL A C 1
ATOM 1661 O O . VAL A 1 198 ? -8.323 4.798 38.948 1.00 91.94 198 VAL A O 1
ATOM 1664 N N . LEU A 1 199 ? -7.869 2.838 37.920 1.00 89.44 199 LEU A N 1
ATOM 1665 C CA . LEU A 1 199 ? -7.116 2.229 39.019 1.00 89.44 199 LEU A CA 1
ATOM 1666 C C . LEU A 1 199 ? -5.743 2.882 39.230 1.00 89.44 199 LEU A C 1
ATOM 1668 O O . LEU A 1 199 ? -5.435 3.300 40.341 1.00 89.44 199 LEU A O 1
ATOM 1672 N N . GLU A 1 200 ? -4.945 3.016 38.172 1.00 88.81 200 GLU A N 1
ATOM 1673 C CA . GLU A 1 200 ? -3.546 3.458 38.270 1.00 88.81 200 GLU A CA 1
ATOM 1674 C C . GLU A 1 200 ? -3.404 4.985 38.256 1.00 88.81 200 GLU A C 1
ATOM 1676 O O . GLU A 1 200 ? -2.583 5.561 38.963 1.00 88.81 200 GLU A O 1
ATOM 1681 N N . ASN A 1 201 ? -4.226 5.671 37.455 1.00 87.69 201 ASN A N 1
ATOM 1682 C CA . ASN A 1 201 ? -4.079 7.109 37.201 1.00 87.69 201 ASN A CA 1
ATOM 1683 C C . ASN A 1 201 ? -5.168 7.958 37.873 1.00 87.69 201 ASN A C 1
ATOM 1685 O O . ASN A 1 201 ? -5.229 9.170 37.649 1.00 87.69 201 ASN A O 1
ATOM 1689 N N . GLY A 1 202 ? -6.078 7.339 38.634 1.00 90.88 202 GLY A N 1
ATOM 1690 C CA . GLY A 1 202 ? -7.219 8.025 39.242 1.00 90.88 202 GLY A CA 1
ATOM 1691 C C . GLY A 1 202 ? -8.134 8.715 38.221 1.00 90.88 202 GLY A C 1
ATOM 1692 O O . GLY A 1 202 ? -8.786 9.712 38.550 1.00 90.88 202 GLY A O 1
ATOM 1693 N N . TYR A 1 203 ? -8.156 8.235 36.970 1.00 92.38 203 TYR A N 1
ATOM 1694 C CA . TYR A 1 203 ? -8.989 8.801 35.912 1.00 92.38 203 TYR A CA 1
ATOM 1695 C C . TYR A 1 203 ? -10.474 8.694 36.279 1.00 92.38 203 TYR A C 1
ATOM 1697 O O . TYR A 1 203 ? -10.926 7.690 36.822 1.00 92.38 203 TYR A O 1
ATOM 1705 N N . LYS A 1 204 ? -11.248 9.742 35.980 1.00 94.69 204 LYS A N 1
ATOM 1706 C CA . LYS A 1 204 ? -12.684 9.812 36.278 1.00 94.69 204 LYS A CA 1
ATOM 1707 C C . LYS A 1 204 ? -13.458 10.016 34.972 1.00 94.69 204 LYS A C 1
ATOM 1709 O O . LYS A 1 204 ? -13.541 11.168 34.532 1.00 94.69 204 LYS A O 1
ATOM 1714 N N . PRO A 1 205 ? -14.007 8.951 34.352 1.00 94.62 205 PRO A N 1
ATOM 1715 C CA . PRO A 1 205 ? -14.791 9.082 33.125 1.00 94.62 205 PRO A CA 1
ATOM 1716 C C . PRO A 1 205 ? -15.975 10.023 33.349 1.00 94.62 205 PRO A C 1
ATOM 1718 O O . PRO A 1 205 ? -16.569 10.067 34.434 1.00 94.62 205 PRO A O 1
ATOM 1721 N N . ARG A 1 206 ? -16.310 10.827 32.340 1.00 95.69 206 ARG A N 1
ATOM 1722 C CA . ARG A 1 206 ? -17.383 11.827 32.429 1.00 95.69 206 ARG A CA 1
ATOM 1723 C C . ARG A 1 206 ? -18.748 11.227 32.105 1.00 95.69 206 ARG A C 1
ATOM 1725 O O . ARG A 1 206 ? -19.723 11.586 32.773 1.00 95.69 206 ARG A O 1
ATOM 1732 N N . TYR A 1 207 ? -18.801 10.329 31.126 1.00 96.25 207 TYR A N 1
ATOM 1733 C CA . TYR A 1 207 ? -20.001 9.688 30.594 1.00 96.25 207 TYR A CA 1
ATOM 1734 C C . TYR A 1 207 ? -20.179 8.246 31.086 1.00 96.25 207 TYR A C 1
ATOM 1736 O O . TYR A 1 207 ? -21.283 7.886 31.504 1.00 96.25 207 TYR A O 1
ATOM 1744 N N . TYR A 1 208 ? -19.111 7.444 31.075 1.00 95.50 208 TYR A N 1
ATOM 1745 C CA . TYR A 1 208 ? -19.141 6.029 31.474 1.00 95.50 208 TYR A CA 1
ATOM 1746 C C . TYR A 1 208 ? -19.024 5.882 32.996 1.00 95.50 208 TYR A C 1
ATOM 1748 O O . TYR A 1 208 ? -17.954 5.630 33.541 1.00 95.50 208 TYR A O 1
ATOM 1756 N N . LYS A 1 209 ? -20.134 6.138 33.696 1.00 92.12 209 LYS A N 1
ATOM 1757 C CA . LYS A 1 209 ? -20.260 6.069 35.161 1.00 92.12 209 LYS A CA 1
ATOM 1758 C C . LYS A 1 209 ? -21.329 5.058 35.568 1.00 92.12 209 LYS A C 1
ATOM 1760 O O . LYS A 1 209 ? -22.323 4.909 34.855 1.00 92.12 209 LYS A O 1
ATOM 1765 N N . GLY A 1 210 ? -21.174 4.469 36.756 1.00 88.56 210 GLY A N 1
ATOM 1766 C CA . GLY A 1 210 ? -22.088 3.437 37.256 1.00 88.56 210 GLY A CA 1
ATOM 1767 C C . GLY A 1 210 ? -22.067 2.228 36.326 1.00 88.56 210 GLY A C 1
ATOM 1768 O O . GLY A 1 210 ? -20.992 1.791 35.933 1.00 88.56 210 GLY A O 1
ATOM 1769 N N . ASP A 1 211 ? -23.244 1.775 35.903 1.00 89.00 211 ASP A N 1
ATOM 1770 C CA . ASP A 1 211 ? -23.399 0.578 35.063 1.00 89.00 211 ASP A CA 1
ATOM 1771 C C . ASP A 1 211 ? -23.142 0.835 33.563 1.00 89.00 211 ASP A C 1
ATOM 1773 O O . ASP A 1 211 ? -23.307 -0.051 32.725 1.00 89.00 211 ASP A O 1
ATOM 1777 N N . LYS A 1 212 ? -22.776 2.066 33.177 1.00 94.00 212 LYS A N 1
ATOM 1778 C CA . LYS A 1 212 ? -22.517 2.406 31.772 1.00 94.00 212 LYS A CA 1
ATOM 1779 C C . LYS A 1 212 ? -21.137 1.931 31.338 1.00 94.00 212 LYS A C 1
ATOM 1781 O O . LYS A 1 212 ? -20.130 2.501 31.754 1.00 94.00 212 LYS A O 1
ATOM 1786 N N . VAL A 1 213 ? -21.115 1.002 30.389 1.00 95.25 213 VAL A N 1
ATOM 1787 C CA . VAL A 1 213 ? -19.893 0.469 29.774 1.00 95.25 213 VAL A CA 1
ATOM 1788 C C . VAL A 1 213 ? -19.778 0.852 28.295 1.00 95.25 213 VAL A C 1
ATOM 1790 O O . VAL A 1 213 ? -20.766 1.173 27.627 1.00 95.25 213 VAL A O 1
ATOM 1793 N N . ILE A 1 214 ? -18.551 0.844 27.770 1.00 97.56 214 ILE A N 1
ATOM 1794 C CA . ILE A 1 214 ? -18.291 1.030 26.335 1.00 97.56 214 ILE A CA 1
ATOM 1795 C C . ILE A 1 214 ? -18.790 -0.213 25.590 1.00 97.56 214 ILE A C 1
ATOM 1797 O O . ILE A 1 214 ? -18.521 -1.331 26.019 1.00 97.56 214 ILE A O 1
ATOM 1801 N N . THR A 1 215 ? -19.492 -0.035 24.472 1.00 97.06 215 THR A N 1
ATOM 1802 C CA . THR A 1 215 ? -20.039 -1.124 23.640 1.00 97.06 215 THR A CA 1
ATOM 1803 C C . THR A 1 215 ? -19.547 -0.979 22.201 1.00 97.06 215 THR A C 1
ATOM 1805 O O . THR A 1 215 ? -19.046 0.087 21.832 1.00 97.06 215 THR A O 1
ATOM 1808 N N . GLY A 1 216 ? -19.714 -2.020 21.378 1.00 96.44 216 GLY A N 1
ATOM 1809 C CA . GLY A 1 216 ? -19.396 -1.950 19.946 1.00 96.44 216 GLY A CA 1
ATOM 1810 C C . GLY A 1 216 ? -20.109 -0.785 19.252 1.00 96.44 216 GLY A C 1
ATOM 1811 O O . GLY A 1 216 ? -19.469 0.013 18.574 1.00 96.44 216 GLY A O 1
ATOM 1812 N N . ASP A 1 217 ? -21.397 -0.579 19.530 1.00 96.44 217 ASP A N 1
ATOM 1813 C CA . ASP A 1 217 ? -22.166 0.544 18.976 1.00 96.44 217 ASP A CA 1
ATOM 1814 C C . ASP A 1 217 ? -21.593 1.918 19.343 1.00 96.44 217 ASP A C 1
ATOM 1816 O O . ASP A 1 217 ? -21.590 2.835 18.518 1.00 96.44 217 ASP A O 1
ATOM 1820 N N . HIS A 1 218 ? -21.085 2.085 20.570 1.00 96.81 218 HIS A N 1
ATOM 1821 C CA . HIS A 1 218 ? -20.421 3.326 20.967 1.00 96.81 218 HIS A CA 1
ATOM 1822 C C . HIS A 1 218 ? -19.162 3.579 20.123 1.00 96.81 218 HIS A C 1
ATOM 1824 O O . HIS A 1 218 ? -18.943 4.708 19.679 1.00 96.81 218 HIS A O 1
ATOM 1830 N N . VAL A 1 219 ? -18.370 2.536 19.855 1.00 96.12 219 VAL A N 1
ATOM 1831 C CA . VAL A 1 219 ? -17.164 2.619 19.015 1.00 96.12 219 VAL A CA 1
ATOM 1832 C C . VAL A 1 219 ? -17.524 2.863 17.543 1.00 96.12 219 VAL A C 1
ATOM 1834 O O . VAL A 1 219 ? -16.915 3.714 16.896 1.00 96.12 219 VAL A O 1
ATOM 1837 N N . ALA A 1 220 ? -18.557 2.206 17.015 1.00 94.75 220 ALA A N 1
ATOM 1838 C CA . ALA A 1 220 ? -19.045 2.443 15.656 1.00 94.75 220 ALA A CA 1
ATOM 1839 C C . ALA A 1 220 ? -19.490 3.905 15.462 1.00 94.75 220 ALA A C 1
ATOM 1841 O O . ALA A 1 220 ? -19.083 4.571 14.505 1.00 94.75 220 ALA A O 1
ATOM 1842 N N . ARG A 1 221 ? -20.257 4.452 16.418 1.00 94.50 221 ARG A N 1
ATOM 1843 C CA . ARG A 1 221 ? -20.650 5.872 16.420 1.00 94.50 221 ARG A CA 1
ATOM 1844 C C . ARG A 1 221 ? -19.451 6.803 16.551 1.00 94.50 221 ARG A C 1
ATOM 1846 O O . ARG A 1 221 ? -19.462 7.870 15.946 1.00 94.50 221 ARG A O 1
ATOM 1853 N N . PHE A 1 222 ? -18.430 6.418 17.316 1.00 93.75 222 PHE A N 1
ATOM 1854 C CA . PHE A 1 222 ? -17.189 7.184 17.422 1.00 93.75 222 PHE A CA 1
ATOM 1855 C C . PHE A 1 222 ? -16.498 7.310 16.062 1.00 93.75 222 PHE A C 1
ATOM 1857 O O . PHE A 1 222 ? -16.208 8.427 15.638 1.00 93.75 222 PHE A O 1
ATOM 1864 N N . TYR A 1 223 ? -16.328 6.210 15.326 1.00 91.62 223 TYR A N 1
ATOM 1865 C CA . TYR A 1 223 ? -15.772 6.266 13.971 1.00 91.62 223 TYR A CA 1
ATOM 1866 C C . TYR A 1 223 ? -16.642 7.078 13.008 1.00 91.62 223 TYR A C 1
ATOM 1868 O O . TYR A 1 223 ? -16.113 7.879 12.236 1.00 91.62 223 TYR A O 1
ATOM 1876 N N . GLY A 1 224 ? -17.971 6.950 13.092 1.00 91.56 224 GLY A N 1
ATOM 1877 C CA . GLY A 1 224 ? -18.899 7.802 12.342 1.00 91.56 224 GLY A CA 1
ATOM 1878 C C . GLY A 1 224 ? -18.721 9.293 12.659 1.00 91.56 224 GLY A C 1
ATOM 1879 O O . GLY A 1 224 ? -18.686 10.127 11.752 1.00 91.56 224 GLY A O 1
ATOM 1880 N N . ALA A 1 225 ? -18.522 9.639 13.933 1.00 91.50 225 ALA A N 1
ATOM 1881 C CA . ALA A 1 225 ? -18.216 11.001 14.354 1.00 91.50 225 ALA A CA 1
ATOM 1882 C C . ALA A 1 225 ? -16.853 11.475 13.825 1.00 91.50 225 ALA A C 1
ATOM 1884 O O . ALA A 1 225 ? -16.746 12.620 13.387 1.00 91.50 225 ALA A O 1
ATOM 1885 N N . CYS A 1 226 ? -15.831 10.613 13.796 1.00 88.50 226 CYS A N 1
ATOM 1886 C CA . CYS A 1 226 ? -14.533 10.928 13.198 1.00 88.50 226 CYS A CA 1
ATOM 1887 C C . CYS A 1 226 ? -14.648 11.214 11.693 1.00 88.50 226 CYS A C 1
ATOM 1889 O O . CYS A 1 226 ? -14.104 12.216 11.227 1.00 88.50 226 CYS A O 1
ATOM 1891 N N . LEU A 1 227 ? -15.403 10.400 10.946 1.00 88.62 227 LEU A N 1
ATOM 1892 C CA . LEU A 1 227 ? -15.670 10.626 9.520 1.00 88.62 227 LEU A CA 1
ATOM 1893 C C . LEU A 1 227 ? -16.419 11.944 9.288 1.00 88.62 227 LEU A C 1
ATOM 1895 O O . LEU A 1 227 ? -16.051 12.735 8.420 1.00 88.62 227 LEU A O 1
ATOM 1899 N N . CYS A 1 228 ? -17.437 12.232 10.101 1.00 89.31 228 CYS A N 1
ATOM 1900 C CA . CYS A 1 228 ? -18.169 13.492 10.016 1.00 89.31 228 CYS A CA 1
ATOM 1901 C C . CYS A 1 228 ? -17.259 14.692 10.336 1.00 89.31 228 CYS A C 1
ATOM 1903 O O . CYS A 1 228 ? -17.253 15.681 9.603 1.00 89.31 228 CYS A O 1
ATOM 1905 N N . ARG A 1 229 ? -16.427 14.587 11.380 1.00 87.00 229 ARG A N 1
ATOM 1906 C CA . ARG A 1 229 ? -15.439 15.604 11.776 1.00 87.00 229 ARG A CA 1
ATOM 1907 C C . ARG A 1 229 ? -14.451 15.898 10.648 1.00 87.00 229 ARG A C 1
ATOM 1909 O O . ARG A 1 229 ? -14.142 17.061 10.399 1.00 87.00 229 ARG A O 1
ATOM 1916 N N . MET A 1 230 ? -13.977 14.858 9.972 1.00 84.31 230 MET A N 1
ATOM 1917 C CA . MET A 1 230 ? -13.060 14.951 8.839 1.00 84.31 230 MET A CA 1
ATOM 1918 C C . MET A 1 230 ? -13.669 15.746 7.675 1.00 84.31 230 MET A C 1
ATOM 1920 O O . MET A 1 230 ? -13.034 16.672 7.178 1.00 84.31 230 MET A O 1
ATOM 1924 N N . ILE A 1 231 ? -14.924 15.470 7.302 1.00 85.50 231 ILE A N 1
ATOM 1925 C CA . ILE A 1 231 ? -15.633 16.203 6.231 1.00 85.50 231 ILE A CA 1
ATOM 1926 C C . ILE A 1 231 ? -15.827 17.689 6.588 1.00 85.50 231 ILE A C 1
ATOM 1928 O O . ILE A 1 231 ? -15.865 18.543 5.706 1.00 85.50 231 ILE A O 1
ATOM 1932 N N . HIS A 1 232 ? -15.886 18.019 7.881 1.00 85.19 232 HIS A N 1
ATOM 1933 C CA . HIS A 1 232 ? -16.034 19.391 8.381 1.00 85.19 232 HIS A CA 1
ATOM 1934 C C . HIS A 1 232 ? -14.695 20.093 8.683 1.00 85.19 232 HIS A C 1
ATOM 1936 O O . HIS A 1 232 ? -14.675 21.084 9.418 1.00 85.19 232 HIS A O 1
ATOM 1942 N N . GLY A 1 233 ? -13.577 19.601 8.136 1.00 80.06 233 GLY A N 1
ATOM 1943 C CA . GLY A 1 233 ? -12.267 20.251 8.243 1.00 80.06 233 GLY A CA 1
ATOM 1944 C C . GLY A 1 233 ? -11.525 20.002 9.560 1.00 80.06 233 GLY A C 1
ATOM 1945 O O . GLY A 1 233 ? -10.680 20.803 9.940 1.00 80.06 233 GLY A O 1
ATOM 1946 N N . GLY A 1 234 ? -11.834 18.918 10.281 1.00 81.38 234 GLY A N 1
ATOM 1947 C CA . GLY A 1 234 ? -11.022 18.476 11.424 1.00 81.38 234 GLY A CA 1
ATOM 1948 C C . GLY A 1 234 ? -11.268 19.217 12.745 1.00 81.38 234 GLY A C 1
ATOM 1949 O O . GLY A 1 234 ? -10.413 19.183 13.630 1.00 81.38 234 GLY A O 1
ATOM 1950 N N . ARG A 1 235 ? -12.439 19.843 12.909 1.00 85.44 235 ARG A N 1
ATOM 1951 C CA . ARG A 1 235 ? -12.824 20.654 14.086 1.00 85.44 235 ARG A CA 1
ATOM 1952 C C . ARG A 1 235 ? -12.497 19.999 15.427 1.00 85.44 235 ARG A C 1
ATOM 1954 O O . ARG A 1 235 ? -12.668 18.791 15.583 1.00 85.44 235 ARG A O 1
ATOM 1961 N N . SER A 1 236 ? -12.067 20.783 16.411 1.00 87.44 236 SER A N 1
ATOM 1962 C CA . SER A 1 236 ? -11.829 20.284 17.769 1.00 87.44 236 SER A CA 1
ATOM 1963 C C . SER A 1 236 ? -13.130 19.805 18.429 1.00 87.44 236 SER A C 1
ATOM 1965 O O . SER A 1 236 ? -14.228 20.197 18.028 1.00 87.44 236 SER A O 1
ATOM 1967 N N . ILE A 1 237 ? -13.027 18.975 19.474 1.00 89.19 237 ILE A N 1
ATOM 1968 C CA . ILE A 1 237 ? -14.207 18.533 20.241 1.00 89.19 237 ILE A CA 1
ATOM 1969 C C . ILE A 1 237 ? -14.971 19.745 20.804 1.00 89.19 237 ILE A C 1
ATOM 1971 O O . ILE A 1 237 ? -16.198 19.758 20.799 1.00 89.19 237 ILE A O 1
ATOM 1975 N N . ASP A 1 238 ? -14.274 20.798 21.231 1.00 90.31 238 ASP A N 1
ATOM 1976 C CA . ASP A 1 238 ? -14.924 22.019 21.716 1.00 90.31 238 ASP A CA 1
ATOM 1977 C C . ASP A 1 238 ? -15.706 22.747 20.619 1.00 90.31 238 ASP A C 1
ATOM 1979 O O . ASP A 1 238 ? -16.833 23.178 20.862 1.00 90.31 238 ASP A O 1
ATOM 1983 N N . GLN A 1 239 ? -15.148 22.834 19.408 1.00 91.12 239 GLN A N 1
ATOM 1984 C CA . GLN A 1 239 ? -15.826 23.434 18.256 1.00 91.12 239 GLN A CA 1
ATOM 1985 C C . GLN A 1 239 ? -17.072 22.635 17.864 1.00 91.12 239 GLN A C 1
ATOM 1987 O O . GLN A 1 239 ? -18.155 23.205 17.759 1.00 91.12 239 GLN A O 1
ATOM 1992 N N . ILE A 1 240 ? -16.951 21.306 17.747 1.00 92.25 240 ILE A N 1
ATOM 1993 C CA . ILE A 1 240 ? -18.055 20.401 17.375 1.00 92.25 240 ILE A CA 1
ATOM 1994 C C . ILE A 1 240 ? -19.288 20.616 18.263 1.00 92.25 240 ILE A C 1
ATOM 1996 O O . ILE A 1 240 ? -20.420 20.609 17.771 1.00 92.25 240 ILE A O 1
ATOM 2000 N N . PHE A 1 241 ? -19.067 20.819 19.564 1.00 93.06 241 PHE A N 1
ATOM 2001 C CA . PHE A 1 241 ? -20.113 21.006 20.570 1.00 93.06 241 PHE A CA 1
ATOM 2002 C C . PHE A 1 241 ? -20.336 22.479 20.953 1.00 93.06 241 PHE A C 1
ATOM 2004 O O . PHE A 1 241 ? -20.987 22.752 21.964 1.00 93.06 241 PHE A O 1
ATOM 2011 N N . SER A 1 242 ? -19.832 23.430 20.159 1.00 90.12 242 SER A N 1
ATOM 2012 C CA . SER A 1 242 ? -20.016 24.860 20.405 1.00 90.12 242 SER A CA 1
ATOM 2013 C C . SER A 1 242 ? -21.501 25.228 20.402 1.00 90.12 242 SER A C 1
ATOM 2015 O O . SER A 1 242 ? -22.265 24.877 19.500 1.00 90.12 242 SER A O 1
ATOM 2017 N N . THR A 1 243 ? -21.921 25.951 21.438 1.00 86.81 243 THR A N 1
ATOM 2018 C CA . THR A 1 243 ? -23.238 26.602 21.514 1.00 86.81 243 THR A CA 1
ATOM 2019 C C . THR A 1 243 ? -23.162 28.094 21.199 1.00 86.81 243 THR A C 1
ATOM 2021 O O . THR A 1 243 ? -24.194 28.758 21.174 1.00 86.81 243 THR A O 1
ATOM 2024 N N . ARG A 1 244 ? -21.948 28.622 20.983 1.00 85.00 244 ARG A N 1
ATOM 2025 C CA . ARG A 1 244 ? -21.687 30.047 20.735 1.00 85.00 244 ARG A CA 1
ATOM 2026 C C . ARG A 1 244 ? -21.571 30.355 19.249 1.00 85.00 244 ARG A C 1
ATOM 2028 O O . ARG A 1 244 ? -22.129 31.345 18.802 1.00 85.00 244 ARG A O 1
ATOM 2035 N N . GLU A 1 245 ? -20.900 29.480 18.505 1.00 84.69 245 GLU A N 1
ATOM 2036 C CA . GLU A 1 245 ? -20.648 29.646 17.075 1.00 84.69 245 GLU A CA 1
ATOM 2037 C C . GLU A 1 245 ? -21.325 28.519 16.300 1.00 84.69 245 GLU A C 1
ATOM 2039 O O . GLU A 1 245 ? -20.866 27.375 16.291 1.00 84.69 245 GLU A O 1
ATOM 2044 N N . ILE A 1 246 ? -22.444 28.832 15.642 1.00 81.69 246 ILE A N 1
ATOM 2045 C CA . ILE A 1 246 ? -23.206 27.842 14.865 1.00 81.69 246 ILE A CA 1
ATOM 2046 C C . ILE A 1 246 ? -22.379 27.272 13.711 1.00 81.69 246 ILE A C 1
ATOM 2048 O O . ILE A 1 246 ? -22.522 26.101 13.370 1.00 81.69 246 ILE A O 1
ATOM 2052 N N . MET A 1 247 ? -21.475 28.088 13.162 1.00 83.12 247 MET A N 1
ATOM 2053 C CA . MET A 1 247 ? -20.568 27.680 12.099 1.00 83.12 247 MET A CA 1
ATOM 2054 C C . MET A 1 247 ? -19.491 26.717 12.582 1.00 83.12 247 MET A C 1
ATOM 2056 O O . MET A 1 247 ? -18.947 26.036 11.725 1.00 83.12 247 MET A O 1
ATOM 2060 N N . ASP A 1 248 ? -19.225 26.607 13.890 1.00 82.81 248 ASP A N 1
ATOM 2061 C CA . ASP A 1 248 ? -18.280 25.646 14.484 1.00 82.81 248 ASP A CA 1
ATOM 2062 C C . ASP A 1 248 ? -18.951 24.326 14.883 1.00 82.81 248 ASP A C 1
ATOM 2064 O O . ASP A 1 248 ? -18.324 23.261 14.833 1.00 82.81 248 ASP A O 1
ATOM 2068 N N . ALA A 1 249 ? -20.242 24.361 15.208 1.00 87.00 249 ALA A N 1
ATOM 2069 C CA . ALA A 1 249 ? -20.979 23.169 15.593 1.00 87.00 249 ALA A CA 1
ATOM 2070 C C . ALA A 1 249 ? -21.100 22.163 14.436 1.00 87.00 249 ALA A C 1
ATOM 2072 O O . ALA A 1 249 ? -21.279 22.542 13.280 1.00 87.00 249 ALA A O 1
ATOM 2073 N N . VAL A 1 250 ? -21.065 20.867 14.762 1.00 90.88 250 VAL A N 1
ATOM 2074 C CA . VAL A 1 250 ? -21.385 19.786 13.812 1.00 90.88 250 VAL A CA 1
ATOM 2075 C C . VAL A 1 250 ? -22.622 19.044 14.331 1.00 90.88 250 VAL A C 1
ATOM 2077 O O . VAL A 1 250 ? -22.485 18.142 15.164 1.00 90.88 250 VAL A O 1
ATOM 2080 N N . PRO A 1 251 ? -23.841 19.435 13.901 1.00 90.25 251 PRO A N 1
ATOM 2081 C CA . PRO A 1 251 ? -25.097 18.922 14.457 1.00 90.25 251 PRO A CA 1
ATOM 2082 C C . PRO A 1 251 ? -25.208 17.397 14.432 1.00 90.25 251 PRO A C 1
ATOM 2084 O O . PRO A 1 251 ? -25.558 16.804 15.447 1.00 90.25 251 PRO A O 1
ATOM 2087 N N . SER A 1 252 ? -24.796 16.753 13.338 1.00 91.88 252 SER A N 1
ATOM 2088 C CA . SER A 1 252 ? -24.870 15.294 13.200 1.00 91.88 252 SER A CA 1
ATOM 2089 C C . SER A 1 252 ? -24.064 14.549 14.272 1.00 91.88 252 SER A C 1
ATOM 2091 O O . SER A 1 252 ? -24.501 13.515 14.767 1.00 91.88 252 SER A O 1
ATOM 2093 N N . ILE A 1 253 ? -22.909 15.084 14.693 1.00 93.19 253 ILE A N 1
ATOM 2094 C CA . ILE A 1 253 ? -22.121 14.489 15.786 1.00 93.19 253 ILE A CA 1
ATOM 2095 C C . ILE A 1 253 ? -22.815 14.717 17.133 1.00 93.19 253 ILE A C 1
ATOM 2097 O O . ILE A 1 253 ? -22.861 13.810 17.963 1.00 93.19 253 ILE A O 1
ATOM 2101 N N . ARG A 1 254 ? -23.376 15.915 17.340 1.00 92.56 254 ARG A N 1
ATOM 2102 C CA . ARG A 1 254 ? -24.090 16.283 18.574 1.00 92.56 254 ARG A CA 1
ATOM 2103 C C . ARG A 1 254 ? -25.334 15.426 18.805 1.00 92.56 254 ARG A C 1
ATOM 2105 O O . ARG A 1 254 ? -25.654 15.135 19.954 1.00 92.56 254 ARG A O 1
ATOM 2112 N N . GLU A 1 255 ? -26.019 15.048 17.732 1.00 92.06 255 GLU A N 1
ATOM 2113 C CA . GLU A 1 255 ? -27.169 14.140 17.768 1.00 92.06 255 GLU A CA 1
ATOM 2114 C C . GLU A 1 255 ? -26.743 12.686 18.007 1.00 92.06 255 GLU A C 1
ATOM 2116 O O . GLU A 1 255 ? -27.426 11.953 18.720 1.00 92.06 255 GLU A O 1
ATOM 2121 N N . ALA A 1 256 ? -25.591 12.270 17.471 1.00 93.00 256 ALA A N 1
ATOM 2122 C CA . ALA A 1 256 ? -25.102 10.900 17.603 1.00 93.00 256 ALA A CA 1
ATOM 2123 C C . ALA A 1 256 ? -24.559 10.567 19.005 1.00 93.00 256 ALA A C 1
ATOM 2125 O O . ALA A 1 256 ? -24.743 9.442 19.488 1.00 93.00 256 ALA A O 1
ATOM 2126 N N . MET A 1 257 ? -23.860 11.508 19.657 1.00 94.88 257 MET A N 1
ATOM 2127 C CA . MET A 1 257 ? -23.299 11.309 20.998 1.00 94.88 257 MET A CA 1
ATOM 2128 C C . MET A 1 257 ? -23.037 12.608 21.767 1.00 94.88 257 MET A C 1
ATOM 2130 O O . MET A 1 257 ? -22.860 13.684 21.204 1.00 94.88 257 MET A O 1
ATOM 2134 N N . THR A 1 258 ? -22.956 12.497 23.096 1.00 95.06 258 THR A N 1
ATOM 2135 C CA . THR A 1 258 ? -22.623 13.633 23.968 1.00 95.06 258 THR A CA 1
ATOM 2136 C C . THR A 1 258 ? -21.133 13.979 23.911 1.00 95.06 258 THR A C 1
ATOM 2138 O O . THR A 1 258 ? -20.295 13.101 23.697 1.00 95.06 258 THR A O 1
ATOM 2141 N N . LYS A 1 259 ? -20.785 15.240 24.212 1.00 94.88 259 LYS A N 1
ATOM 2142 C CA . LYS A 1 259 ? -19.387 15.693 24.326 1.00 94.88 259 LYS A CA 1
ATOM 2143 C C . LYS A 1 259 ? -18.571 14.804 25.268 1.00 94.88 259 LYS A C 1
ATOM 2145 O O . LYS A 1 259 ? -17.493 14.354 24.907 1.00 94.88 259 LYS A O 1
ATOM 2150 N N . ALA A 1 260 ? -19.123 14.514 26.447 1.00 95.81 260 ALA A N 1
ATOM 2151 C CA . ALA A 1 260 ? -18.479 13.679 27.456 1.00 95.81 260 ALA A CA 1
ATOM 2152 C C . ALA A 1 260 ? -18.217 12.247 26.958 1.00 95.81 260 ALA A C 1
ATOM 2154 O O . ALA A 1 260 ? -17.182 11.673 27.274 1.00 95.81 260 ALA A O 1
ATOM 2155 N N . CYS A 1 261 ? -19.133 11.684 26.163 1.00 95.50 261 CYS A N 1
ATOM 2156 C CA . CYS A 1 261 ? -18.942 10.372 25.549 1.00 95.50 261 CYS A CA 1
ATOM 2157 C C . CYS A 1 261 ? -17.791 10.401 24.533 1.00 95.50 261 CYS A C 1
ATOM 2159 O O . CYS A 1 261 ? -16.903 9.554 24.601 1.00 95.50 261 CYS A O 1
ATOM 2161 N N . LEU A 1 262 ? -17.759 11.405 23.646 1.00 93.81 262 LEU A N 1
ATOM 2162 C CA . LEU A 1 262 ? -16.687 11.550 22.657 1.00 93.81 262 LEU A CA 1
ATOM 2163 C C . LEU A 1 262 ? -15.315 11.752 23.319 1.00 93.81 262 LEU A C 1
ATOM 2165 O O . LEU A 1 262 ? -14.330 11.155 22.887 1.00 93.81 262 LEU A O 1
ATOM 2169 N N . GLU A 1 263 ? -15.248 12.571 24.372 1.00 92.31 263 GLU A N 1
ATOM 2170 C CA . GLU A 1 263 ? -14.027 12.792 25.154 1.00 92.31 263 GLU A CA 1
ATOM 2171 C C . GLU A 1 263 ? -13.539 11.499 25.814 1.00 92.31 263 GLU A C 1
ATOM 2173 O O . GLU A 1 263 ? -12.370 11.151 25.649 1.00 92.31 263 GLU A O 1
ATOM 2178 N N . ASP A 1 264 ? -14.415 10.772 26.517 1.00 94.38 264 ASP A N 1
ATOM 2179 C CA . ASP A 1 264 ? -14.053 9.514 27.178 1.00 94.38 264 ASP A CA 1
ATOM 2180 C C . ASP A 1 264 ? -13.585 8.461 26.155 1.00 94.38 264 ASP A C 1
ATOM 2182 O O . ASP A 1 264 ? -12.550 7.833 26.359 1.00 94.38 264 ASP A O 1
ATOM 2186 N N . LEU A 1 265 ? -14.285 8.307 25.021 1.00 93.81 265 LEU A N 1
ATOM 2187 C CA . LEU A 1 265 ? -13.891 7.370 23.960 1.00 93.81 265 LEU A CA 1
ATOM 2188 C C . LEU A 1 265 ? -12.535 7.741 23.349 1.00 93.81 265 LEU A C 1
ATOM 2190 O O . LEU A 1 265 ? -11.662 6.885 23.242 1.00 93.81 265 LEU A O 1
ATOM 2194 N N . THR A 1 266 ? -12.315 9.018 23.026 1.00 90.06 266 THR A N 1
ATOM 2195 C CA . THR A 1 266 ? -11.020 9.503 22.510 1.00 90.06 266 THR A CA 1
ATOM 2196 C C . THR A 1 266 ? -9.887 9.219 23.502 1.00 90.06 266 THR A C 1
ATOM 2198 O O . THR A 1 266 ? -8.795 8.811 23.112 1.00 90.06 266 THR A O 1
ATOM 2201 N N . THR A 1 267 ? -10.174 9.402 24.792 1.00 87.69 267 THR A N 1
ATOM 2202 C CA . THR A 1 267 ? -9.246 9.242 25.923 1.00 87.69 267 THR A CA 1
ATOM 2203 C C . THR A 1 267 ? -8.952 7.773 26.265 1.00 87.69 267 THR A C 1
ATOM 2205 O O . THR A 1 267 ? -8.049 7.469 27.054 1.00 87.69 267 THR A O 1
ATOM 2208 N N . CYS A 1 268 ? -9.717 6.846 25.696 1.00 91.00 268 CYS A N 1
ATOM 2209 C CA . CYS A 1 268 ? -9.597 5.419 25.957 1.00 91.00 268 CYS A CA 1
ATOM 2210 C C . CYS A 1 268 ? -9.266 4.602 24.706 1.00 91.00 268 CYS A C 1
ATOM 2212 O O . CYS A 1 268 ? -9.292 3.381 24.794 1.00 91.00 268 CYS A O 1
ATOM 2214 N N . LEU A 1 269 ? -8.929 5.236 23.573 1.00 90.44 269 LEU A N 1
ATOM 2215 C CA . LEU A 1 269 ? -8.567 4.539 22.335 1.00 90.44 269 LEU A CA 1
ATOM 2216 C C . LEU A 1 269 ? -7.413 3.553 22.552 1.00 90.44 269 LEU A C 1
ATOM 2218 O O . LEU A 1 269 ? -6.285 3.946 22.871 1.00 90.44 269 LEU A O 1
ATOM 2222 N N . HIS A 1 270 ? -7.707 2.270 22.346 1.00 91.00 270 HIS A N 1
ATOM 2223 C CA . HIS A 1 270 ? -6.780 1.177 22.594 1.00 91.00 270 HIS A CA 1
ATOM 2224 C C . HIS A 1 270 ? -7.091 -0.046 21.725 1.00 91.00 270 HIS A C 1
ATOM 2226 O O . HIS A 1 270 ? -8.248 -0.254 21.369 1.00 91.00 270 HIS A O 1
ATOM 2232 N N . TYR A 1 271 ? -6.065 -0.835 21.379 1.00 92.00 271 TYR A N 1
ATOM 2233 C CA . TYR A 1 271 ? -6.174 -1.923 20.387 1.00 92.00 271 TYR A CA 1
ATOM 2234 C C . TYR A 1 271 ? -5.492 -3.237 20.810 1.00 92.00 271 TYR A C 1
ATOM 2236 O O . TYR A 1 271 ? -5.552 -4.218 20.074 1.00 92.00 271 TYR A O 1
ATOM 2244 N N . SER A 1 272 ? -4.843 -3.267 21.974 1.00 92.06 272 SER A N 1
ATOM 2245 C CA . SER A 1 272 ? -4.109 -4.421 22.512 1.00 92.06 272 SER A CA 1
ATOM 2246 C C . SER A 1 272 ? -3.911 -4.239 24.010 1.00 92.06 272 SER A C 1
ATOM 2248 O O . SER A 1 272 ? -3.667 -3.120 24.429 1.00 92.06 272 SER A O 1
ATOM 2250 N N . ASP A 1 273 ? -3.878 -5.298 24.799 1.00 92.69 273 ASP A N 1
ATOM 2251 C CA . ASP A 1 273 ? -3.643 -5.214 26.238 1.00 92.69 273 ASP A CA 1
ATOM 2252 C C . ASP A 1 273 ? -2.158 -5.343 26.606 1.00 92.69 273 ASP A C 1
ATOM 2254 O O . ASP A 1 273 ? -1.748 -6.256 27.321 1.00 92.69 273 ASP A O 1
ATOM 2258 N N . ASP A 1 274 ? -1.330 -4.430 26.087 1.00 88.62 274 ASP A N 1
ATOM 2259 C CA . ASP A 1 274 ? 0.141 -4.476 26.152 1.00 88.62 274 ASP A CA 1
ATOM 2260 C C . ASP A 1 274 ? 0.740 -4.091 27.523 1.00 88.62 274 ASP A C 1
ATOM 2262 O O . ASP A 1 274 ? 1.830 -3.522 27.605 1.00 88.62 274 ASP A O 1
ATOM 2266 N N . TRP A 1 275 ? 0.033 -4.391 28.616 1.00 88.44 275 TRP A N 1
ATOM 2267 C CA . TRP A 1 275 ? 0.482 -4.135 29.982 1.00 88.44 275 TRP A CA 1
ATOM 2268 C C . TRP A 1 275 ? 0.227 -5.312 30.918 1.00 88.44 275 TRP A C 1
ATOM 2270 O O . TRP A 1 275 ? -0.646 -6.150 30.693 1.00 88.44 275 TRP A O 1
ATOM 2280 N N . ASP A 1 276 ? 0.980 -5.329 32.011 1.00 85.81 276 ASP A N 1
ATOM 2281 C CA . ASP A 1 276 ? 0.794 -6.264 33.111 1.00 85.81 276 ASP A CA 1
ATOM 2282 C C . ASP A 1 276 ? 0.122 -5.577 34.299 1.00 85.81 276 ASP A C 1
ATOM 2284 O O . ASP A 1 276 ? 0.109 -4.350 34.411 1.00 85.81 276 ASP A O 1
ATOM 2288 N N . VAL A 1 277 ? -0.473 -6.381 35.176 1.00 82.31 277 VAL A N 1
ATOM 2289 C CA . VAL A 1 277 ? -1.109 -5.908 36.407 1.00 82.31 277 VAL A CA 1
ATOM 2290 C C . VAL A 1 277 ? -0.024 -5.422 37.374 1.00 82.31 277 VAL A C 1
ATOM 2292 O O . VAL A 1 277 ? 0.839 -6.207 37.763 1.00 82.31 277 VAL A O 1
ATOM 2295 N N . GLU A 1 278 ? -0.088 -4.161 37.823 1.00 69.19 278 GLU A N 1
ATOM 2296 C CA . GLU A 1 278 ? 0.967 -3.504 38.628 1.00 69.19 278 GLU A CA 1
ATOM 2297 C C . GLU A 1 278 ? 1.266 -4.137 40.009 1.00 69.19 278 GLU A C 1
ATOM 2299 O O . GLU A 1 278 ? 2.139 -3.663 40.730 1.00 69.19 278 GLU A O 1
ATOM 2304 N N . CYS A 1 279 ? 0.605 -5.228 40.404 1.00 60.78 279 CYS A N 1
ATOM 2305 C CA . CYS A 1 279 ? 0.800 -5.887 41.703 1.00 60.78 279 CYS A CA 1
ATOM 2306 C C . CYS A 1 279 ? 0.762 -7.426 41.643 1.00 60.78 279 CYS A C 1
ATOM 2308 O O . CYS A 1 279 ? 0.548 -8.063 42.671 1.00 60.78 279 CYS A O 1
ATOM 2310 N N . GLY A 1 280 ? 0.940 -8.033 40.462 1.00 65.00 280 GLY A N 1
ATOM 2311 C CA . GLY A 1 280 ? 0.940 -9.497 40.316 1.00 65.00 280 GLY A CA 1
ATOM 2312 C C . GLY A 1 280 ? -0.405 -10.175 40.612 1.00 65.00 280 GLY A C 1
ATOM 2313 O O . GLY A 1 280 ? -0.422 -11.368 40.895 1.00 65.00 280 GLY A O 1
ATOM 2314 N N . GLY A 1 281 ? -1.508 -9.418 40.588 1.00 76.69 281 GLY A N 1
ATOM 2315 C CA . GLY A 1 281 ? -2.861 -9.973 40.622 1.00 76.69 281 GLY A CA 1
ATOM 2316 C C . GLY A 1 281 ? -3.245 -10.593 39.280 1.00 76.69 281 GLY A C 1
ATOM 2317 O O . GLY A 1 281 ? -2.678 -10.230 38.243 1.00 76.69 281 GLY A O 1
ATOM 2318 N N . ASP A 1 282 ? -4.216 -11.502 39.307 1.00 85.75 282 ASP A N 1
ATOM 2319 C CA . ASP A 1 282 ? -4.712 -12.161 38.104 1.00 85.75 282 ASP A CA 1
ATOM 2320 C C . ASP A 1 282 ? -5.522 -11.178 37.245 1.00 85.75 282 ASP A C 1
ATOM 2322 O O . ASP A 1 282 ? -6.241 -10.311 37.744 1.00 85.75 282 ASP A O 1
ATOM 2326 N N . TRP A 1 283 ? -5.369 -11.283 35.921 1.00 92.06 283 TRP A N 1
ATOM 2327 C CA . TRP A 1 283 ? -6.023 -10.385 34.963 1.00 92.06 283 TRP A CA 1
ATOM 2328 C C . TRP A 1 283 ? -7.546 -10.389 35.126 1.00 92.06 283 TRP A C 1
ATOM 2330 O O . TRP A 1 283 ? -8.170 -9.327 35.187 1.00 92.06 283 TRP A O 1
ATOM 2340 N N . ASP A 1 284 ? -8.104 -11.591 35.252 1.00 90.62 284 ASP A N 1
ATOM 2341 C CA . ASP A 1 284 ? -9.543 -11.849 35.296 1.00 90.62 284 ASP A CA 1
ATOM 2342 C C . ASP A 1 284 ? -10.202 -11.326 36.586 1.00 90.62 284 ASP A C 1
ATOM 2344 O O . ASP A 1 284 ? -11.414 -11.133 36.627 1.00 90.62 284 ASP A O 1
ATOM 2348 N N . ASP A 1 285 ? -9.413 -11.023 37.625 1.00 88.81 285 ASP A N 1
ATOM 2349 C CA . ASP A 1 285 ? -9.911 -10.399 38.859 1.00 88.81 285 ASP A CA 1
ATOM 2350 C C . ASP A 1 285 ? -10.103 -8.878 38.716 1.00 88.81 285 ASP A C 1
ATOM 2352 O O . ASP A 1 285 ? -10.790 -8.239 39.521 1.00 88.81 285 ASP A O 1
ATOM 2356 N N . ILE A 1 286 ? -9.451 -8.261 37.727 1.00 88.62 286 ILE A N 1
ATOM 2357 C CA . ILE A 1 286 ? -9.346 -6.800 37.599 1.00 88.62 286 ILE A CA 1
ATOM 2358 C C . ILE A 1 286 ? -10.103 -6.280 36.380 1.00 88.62 286 ILE A C 1
ATOM 2360 O O . ILE A 1 286 ? -10.660 -5.171 36.434 1.00 88.62 286 ILE A O 1
ATOM 2364 N N . TYR A 1 287 ? -10.087 -7.053 35.297 1.00 92.44 287 TYR A N 1
ATOM 2365 C CA . TYR A 1 287 ? -10.590 -6.681 33.985 1.00 92.44 287 TYR A CA 1
ATOM 2366 C C . TYR A 1 287 ? -11.698 -7.635 33.543 1.00 92.44 287 TYR A C 1
ATOM 2368 O O . TYR A 1 287 ? -11.533 -8.848 33.588 1.00 92.44 287 TYR A O 1
ATOM 2376 N N . ASP A 1 288 ? -12.809 -7.069 33.071 1.00 89.62 288 ASP A N 1
ATOM 2377 C CA . ASP A 1 288 ? -13.984 -7.848 32.660 1.00 89.62 288 ASP A CA 1
ATOM 2378 C C . ASP A 1 288 ? -13.771 -8.584 31.324 1.00 89.62 288 ASP A C 1
ATOM 2380 O O . ASP A 1 288 ? -14.461 -9.559 31.033 1.00 89.62 288 ASP A O 1
ATOM 2384 N N . ASP A 1 289 ? -12.846 -8.104 30.485 1.00 94.12 289 ASP A N 1
ATOM 2385 C CA . ASP A 1 289 ? -12.560 -8.679 29.172 1.00 94.12 289 ASP A CA 1
ATOM 2386 C C . ASP A 1 289 ? -11.212 -9.414 29.157 1.00 94.12 289 ASP A C 1
ATOM 2388 O O . ASP A 1 289 ? -10.226 -8.884 29.682 1.00 94.12 289 ASP A O 1
ATOM 2392 N N . PRO A 1 290 ? -11.105 -10.564 28.460 1.00 92.31 290 PRO A N 1
ATOM 2393 C CA . PRO A 1 290 ? -9.887 -11.371 28.431 1.00 92.31 290 PRO A CA 1
ATOM 2394 C C . PRO A 1 290 ? -8.712 -10.592 27.842 1.00 92.31 290 PRO A C 1
ATOM 2396 O O . PRO A 1 290 ? -8.894 -9.815 26.897 1.00 92.31 290 PRO A O 1
ATOM 2399 N N . LYS A 1 291 ? -7.502 -10.825 28.360 1.00 93.06 291 LYS A N 1
ATOM 2400 C CA . LYS A 1 291 ? -6.272 -10.181 27.878 1.00 93.06 291 LYS A CA 1
ATOM 2401 C C . LYS A 1 291 ? -5.988 -10.589 26.435 1.00 93.06 291 LYS A C 1
ATOM 2403 O O . LYS A 1 291 ? -5.958 -11.772 26.117 1.00 93.06 291 LYS A O 1
ATOM 2408 N N . VAL A 1 292 ? -5.729 -9.615 25.566 1.00 92.12 292 VAL A N 1
ATOM 2409 C CA . VAL A 1 292 ? -5.332 -9.870 24.170 1.00 92.12 292 VAL A CA 1
ATOM 2410 C C . VAL A 1 292 ? -4.061 -9.099 23.864 1.00 92.12 292 VAL A C 1
ATOM 2412 O O . VAL A 1 292 ? -4.061 -7.871 23.833 1.00 92.12 292 VAL A O 1
ATOM 2415 N N . VAL A 1 293 ? -2.982 -9.828 23.607 1.00 90.50 293 VAL A N 1
ATOM 2416 C CA . VAL A 1 293 ? -1.660 -9.287 23.275 1.00 90.50 293 VAL A CA 1
ATOM 2417 C C . VAL A 1 293 ? -1.168 -9.865 21.956 1.00 90.50 293 VAL A C 1
ATOM 2419 O O . VAL A 1 293 ? -1.657 -10.897 21.500 1.00 90.50 293 VAL A O 1
ATOM 2422 N N . GLY A 1 294 ? -0.207 -9.184 21.328 1.00 85.88 294 GLY A N 1
ATOM 2423 C CA . GLY A 1 294 ? 0.482 -9.737 20.165 1.00 85.88 294 GLY A CA 1
ATOM 2424 C C . GLY A 1 294 ? 1.194 -11.057 20.508 1.00 85.88 294 GLY A C 1
ATOM 2425 O O . GLY A 1 294 ? 1.573 -11.251 21.667 1.00 85.88 294 GLY A O 1
ATOM 2426 N N . PRO A 1 295 ? 1.399 -11.956 19.527 1.00 85.44 295 PRO A N 1
ATOM 2427 C CA . PRO A 1 295 ? 2.168 -13.183 19.722 1.00 85.44 295 PRO A CA 1
ATOM 2428 C C . PRO A 1 295 ? 3.565 -12.928 20.321 1.00 85.44 295 PRO A C 1
ATOM 2430 O O . PRO A 1 295 ? 4.129 -11.843 20.123 1.00 85.44 295 PRO A O 1
ATOM 2433 N N . PRO A 1 296 ? 4.171 -13.918 21.005 1.00 83.56 296 PRO A N 1
ATOM 2434 C CA . PRO A 1 296 ? 5.581 -13.851 21.385 1.00 83.56 296 PRO A CA 1
ATOM 2435 C C . PRO A 1 296 ? 6.461 -13.491 20.178 1.00 83.56 296 PRO A C 1
ATOM 2437 O O . PRO A 1 296 ? 6.202 -13.965 19.077 1.00 83.56 296 PRO A O 1
ATOM 2440 N N . GLY A 1 297 ? 7.459 -12.627 20.376 1.00 80.94 297 GLY A N 1
ATOM 2441 C CA . GLY A 1 297 ? 8.313 -12.125 19.286 1.00 80.94 297 GLY A CA 1
ATOM 2442 C C . GLY A 1 297 ? 7.750 -10.914 18.530 1.00 80.94 297 GLY A C 1
ATOM 2443 O O . GLY A 1 297 ? 8.451 -10.317 17.722 1.00 80.94 297 GLY A O 1
ATOM 2444 N N . THR A 1 298 ? 6.515 -10.468 18.817 1.00 85.38 298 THR A N 1
ATOM 2445 C CA . THR A 1 298 ? 5.958 -9.253 18.190 1.00 85.38 298 THR A CA 1
ATOM 2446 C C . THR A 1 298 ? 6.871 -8.048 18.419 1.00 85.38 298 THR A C 1
ATOM 2448 O O . THR A 1 298 ? 7.140 -7.666 19.562 1.00 85.38 298 THR A O 1
ATOM 2451 N N . ALA A 1 299 ? 7.283 -7.393 17.331 1.00 84.56 299 ALA A N 1
ATOM 2452 C CA . ALA A 1 299 ? 8.172 -6.242 17.405 1.00 84.56 299 ALA A CA 1
ATOM 2453 C C . ALA A 1 299 ? 7.586 -5.111 18.257 1.00 84.56 299 ALA A C 1
ATOM 2455 O O . ALA A 1 299 ? 6.379 -4.838 18.244 1.00 84.56 299 ALA A O 1
ATOM 2456 N N . LYS A 1 300 ? 8.456 -4.358 18.937 1.00 83.44 300 LYS A N 1
ATOM 2457 C CA . LYS A 1 300 ? 8.036 -3.298 19.866 1.00 83.44 300 LYS A CA 1
ATOM 2458 C C . LYS A 1 300 ? 7.144 -2.235 19.220 1.00 83.44 300 LYS A C 1
ATOM 2460 O O . LYS A 1 300 ? 6.206 -1.732 19.842 1.00 83.44 300 LYS A O 1
ATOM 2465 N N . HIS A 1 301 ? 7.418 -1.905 17.959 1.00 82.44 301 HIS A N 1
ATOM 2466 C CA . HIS A 1 301 ? 6.634 -0.947 17.179 1.00 82.44 301 HIS A CA 1
ATOM 2467 C C . HIS A 1 301 ? 5.248 -1.476 16.779 1.00 82.44 301 HIS A C 1
ATOM 2469 O O . HIS A 1 301 ? 4.419 -0.702 16.311 1.00 82.44 301 HIS A O 1
ATOM 2475 N N . ARG A 1 302 ? 4.961 -2.761 17.004 1.00 89.00 302 ARG A N 1
ATOM 2476 C CA . ARG A 1 302 ? 3.686 -3.414 16.691 1.00 89.00 302 ARG A CA 1
ATOM 2477 C C . ARG A 1 302 ? 2.876 -3.810 17.905 1.00 89.00 302 ARG A C 1
ATOM 2479 O O . ARG A 1 302 ? 1.670 -3.926 17.759 1.00 89.00 302 ARG A O 1
ATOM 2486 N N . LEU A 1 303 ? 3.462 -3.905 19.098 1.00 87.69 303 LEU A N 1
ATOM 2487 C CA . LEU A 1 303 ? 2.752 -4.342 20.313 1.00 87.69 303 LEU A CA 1
ATOM 2488 C C . LEU A 1 303 ? 1.376 -3.682 20.510 1.00 87.69 303 LEU A C 1
ATOM 2490 O O . LEU A 1 303 ? 0.426 -4.364 20.870 1.00 87.69 303 LEU A O 1
ATOM 2494 N N . LYS A 1 304 ? 1.256 -2.386 20.181 1.00 87.50 304 LYS A N 1
ATOM 2495 C CA . LYS A 1 304 ? 0.035 -1.583 20.374 1.00 87.50 304 LYS A CA 1
ATOM 2496 C C . LYS A 1 304 ? -1.022 -1.645 19.271 1.00 87.50 304 LYS A C 1
ATOM 2498 O O . LYS A 1 304 ? -2.083 -1.044 19.430 1.00 87.50 304 LYS A O 1
ATOM 2503 N N . HIS A 1 305 ? -0.699 -2.205 18.107 1.00 88.88 305 HIS A N 1
ATOM 2504 C CA . HIS A 1 305 ? -1.564 -2.111 16.919 1.00 88.88 305 HIS A CA 1
ATOM 2505 C C . HIS A 1 305 ? -1.422 -3.267 15.918 1.00 88.88 305 HIS A C 1
ATOM 2507 O O . HIS A 1 305 ? -2.209 -3.346 14.982 1.00 88.88 305 HIS A O 1
ATOM 2513 N N . GLY A 1 306 ? -0.442 -4.154 16.094 1.00 91.12 306 GLY A N 1
ATOM 2514 C CA . GLY A 1 306 ? -0.079 -5.207 15.147 1.00 91.12 306 GLY A CA 1
ATOM 2515 C C . GLY A 1 306 ? -1.227 -6.172 14.882 1.00 91.12 306 GLY A C 1
ATOM 2516 O O . GLY A 1 306 ? -1.479 -6.501 13.735 1.00 91.12 306 GLY A O 1
ATOM 2517 N N . LEU A 1 307 ? -2.009 -6.510 15.913 1.00 92.94 307 LEU A N 1
ATOM 2518 C CA . LEU A 1 307 ? -3.220 -7.325 15.760 1.00 92.94 307 LEU A CA 1
ATOM 2519 C C . LEU A 1 307 ? -4.260 -6.672 14.837 1.00 92.94 307 LEU A C 1
ATOM 2521 O O . LEU A 1 307 ? -4.913 -7.354 14.051 1.00 92.94 307 LEU A O 1
ATOM 2525 N N . LEU A 1 308 ? -4.407 -5.345 14.914 1.00 93.94 308 LEU A N 1
ATOM 2526 C CA . LEU A 1 308 ? -5.305 -4.598 14.036 1.00 93.94 308 LEU A CA 1
ATOM 2527 C C . LEU A 1 308 ? -4.765 -4.568 12.599 1.00 93.94 308 LEU A C 1
ATOM 2529 O O . LEU A 1 308 ? -5.528 -4.799 11.663 1.00 93.94 308 LEU A O 1
ATOM 2533 N N . GLU A 1 309 ? -3.465 -4.306 12.432 1.00 94.56 309 GLU A N 1
ATOM 2534 C CA . GLU A 1 309 ? -2.764 -4.377 11.141 1.00 94.56 309 GLU A CA 1
ATOM 2535 C C . GLU A 1 309 ? -2.969 -5.751 10.475 1.00 94.56 309 GLU A C 1
ATOM 2537 O O . GLU A 1 309 ? -3.418 -5.826 9.329 1.00 94.56 309 GLU A O 1
ATOM 2542 N N . ASP A 1 310 ? -2.725 -6.836 11.212 1.00 93.81 310 ASP A N 1
ATOM 2543 C CA . ASP A 1 310 ? -2.860 -8.209 10.721 1.00 93.81 310 ASP A CA 1
ATOM 2544 C C . ASP A 1 310 ? -4.312 -8.550 10.372 1.00 93.81 310 ASP A C 1
ATOM 2546 O O . ASP A 1 310 ? -4.573 -9.167 9.335 1.00 93.81 310 ASP A O 1
ATOM 2550 N N . GLY A 1 311 ? -5.270 -8.086 11.182 1.00 95.56 311 GLY A N 1
ATOM 2551 C CA . GLY A 1 311 ? -6.697 -8.237 10.910 1.00 95.56 311 GLY A CA 1
ATOM 2552 C C . GLY A 1 311 ? -7.103 -7.618 9.571 1.00 95.56 311 GLY A C 1
ATOM 2553 O O . GLY A 1 311 ? -7.767 -8.274 8.763 1.00 95.56 311 GLY A O 1
ATOM 2554 N N . TYR A 1 312 ? -6.685 -6.376 9.301 1.00 97.19 312 TYR A N 1
ATOM 2555 C CA . TYR A 1 312 ? -6.964 -5.713 8.021 1.00 97.19 312 TYR A CA 1
ATOM 2556 C C . TYR A 1 312 ? -6.317 -6.451 6.848 1.00 97.19 312 TYR A C 1
ATOM 2558 O O . TYR A 1 312 ? -7.001 -6.766 5.876 1.00 97.19 312 TYR A O 1
ATOM 2566 N N . ASN A 1 313 ? -5.034 -6.804 6.961 1.00 96.81 313 ASN A N 1
ATOM 2567 C CA . ASN A 1 313 ? -4.314 -7.539 5.919 1.00 96.81 313 ASN A CA 1
ATOM 2568 C C . ASN A 1 313 ? -4.969 -8.898 5.613 1.00 96.81 313 ASN A C 1
ATOM 2570 O O . ASN A 1 313 ? -5.082 -9.301 4.453 1.00 96.81 313 ASN A O 1
ATOM 2574 N N . LYS A 1 314 ? -5.431 -9.623 6.640 1.00 95.62 314 LYS A N 1
ATOM 2575 C CA . LYS A 1 314 ? -6.194 -10.870 6.473 1.00 95.62 314 LYS A CA 1
ATOM 2576 C C . LYS A 1 314 ? -7.502 -10.608 5.727 1.00 95.62 314 LYS A C 1
ATOM 2578 O O . LYS A 1 314 ? -7.783 -11.297 4.747 1.00 95.62 314 LYS A O 1
ATOM 2583 N N . ARG A 1 315 ? -8.282 -9.607 6.150 1.00 96.31 315 ARG A N 1
ATOM 2584 C CA . ARG A 1 315 ? -9.597 -9.328 5.558 1.00 96.31 315 ARG A CA 1
ATOM 2585 C C . ARG A 1 315 ? -9.503 -8.850 4.115 1.00 96.31 315 ARG A C 1
ATOM 2587 O O . ARG A 1 315 ? -10.217 -9.385 3.277 1.00 96.31 315 ARG A O 1
ATOM 2594 N N . TRP A 1 316 ? -8.621 -7.901 3.813 1.00 97.56 316 TRP A N 1
ATOM 2595 C CA . TRP A 1 316 ? -8.489 -7.338 2.466 1.00 97.56 316 TRP A CA 1
ATOM 2596 C C . TRP A 1 316 ? -8.116 -8.387 1.421 1.00 97.56 316 TRP A C 1
ATOM 2598 O O . TRP A 1 316 ? -8.635 -8.345 0.311 1.00 97.56 316 TRP A O 1
ATOM 2608 N N . ARG A 1 317 ? -7.278 -9.365 1.781 1.00 96.44 317 ARG A N 1
ATOM 2609 C CA . ARG A 1 317 ? -6.944 -10.490 0.894 1.00 96.44 317 ARG A CA 1
ATOM 2610 C C . ARG A 1 317 ? -8.076 -11.503 0.767 1.00 96.44 317 ARG A C 1
ATOM 2612 O O . ARG A 1 317 ? -8.235 -12.093 -0.290 1.00 96.44 317 ARG A O 1
ATOM 2619 N N . ALA A 1 318 ? -8.857 -11.712 1.826 1.00 95.50 318 ALA A N 1
ATOM 2620 C CA . ALA A 1 318 ? -9.924 -12.711 1.834 1.00 95.50 318 ALA A CA 1
ATOM 2621 C C . ALA A 1 318 ? -11.132 -12.342 0.953 1.00 95.50 318 ALA A C 1
ATOM 2623 O O . ALA A 1 318 ? -11.866 -13.238 0.548 1.00 95.50 318 ALA A O 1
ATOM 2624 N N . ILE A 1 319 ? -11.340 -11.051 0.672 1.00 96.31 319 ILE A N 1
ATOM 2625 C CA . ILE A 1 319 ? -12.525 -10.528 -0.037 1.00 96.31 319 ILE A CA 1
ATOM 2626 C C . ILE A 1 319 ? -12.295 -10.247 -1.525 1.00 96.31 319 ILE A C 1
ATOM 2628 O O . ILE A 1 319 ? -13.126 -9.617 -2.180 1.00 96.31 319 ILE A O 1
ATOM 2632 N N . VAL A 1 320 ? -11.171 -10.701 -2.077 1.00 96.56 320 VAL A N 1
ATOM 2633 C CA . VAL A 1 320 ? -10.846 -10.554 -3.498 1.00 96.56 320 VAL A CA 1
ATOM 2634 C C . VAL A 1 320 ? -10.319 -11.867 -4.064 1.00 96.56 320 VAL A C 1
ATOM 2636 O O . VAL A 1 320 ? -9.644 -12.626 -3.369 1.00 96.56 320 VAL A O 1
ATOM 2639 N N . ASN A 1 321 ? -10.609 -12.125 -5.335 1.00 94.94 321 ASN A N 1
ATOM 2640 C CA . ASN A 1 321 ? -9.887 -13.124 -6.112 1.00 94.94 321 ASN A CA 1
ATOM 2641 C C . ASN A 1 321 ? -8.662 -12.451 -6.723 1.00 94.94 321 ASN A C 1
ATOM 2643 O O . ASN A 1 321 ? -8.734 -11.304 -7.178 1.00 94.94 321 ASN A O 1
ATOM 2647 N N . PHE A 1 322 ? -7.524 -13.139 -6.679 1.00 94.62 322 PHE A N 1
ATOM 2648 C CA . PHE A 1 322 ? -6.270 -12.545 -7.111 1.00 94.62 322 PHE A CA 1
ATOM 2649 C C . PHE A 1 322 ? -6.172 -12.515 -8.631 1.00 94.62 322 PHE A C 1
ATOM 2651 O O . PHE A 1 322 ? -6.293 -13.554 -9.270 1.00 94.62 322 PHE A O 1
ATOM 2658 N N . GLY A 1 323 ? -5.907 -11.325 -9.164 1.00 94.12 323 GLY A N 1
ATOM 2659 C CA . GLY A 1 323 ? -5.466 -11.138 -10.538 1.00 94.12 323 GLY A CA 1
ATOM 2660 C C . GLY A 1 323 ? -3.942 -11.107 -10.637 1.00 94.12 323 GLY A C 1
ATOM 2661 O O . GLY A 1 323 ? -3.221 -11.345 -9.663 1.00 94.12 323 GLY A O 1
ATOM 2662 N N . LYS A 1 324 ? -3.430 -10.747 -11.809 1.00 94.31 324 LYS A N 1
ATOM 2663 C CA . LYS A 1 324 ? -2.004 -10.888 -12.123 1.00 94.31 324 LYS A CA 1
ATOM 2664 C C . LYS A 1 324 ? -1.117 -9.781 -11.561 1.00 94.31 324 LYS A C 1
ATOM 2666 O O . LYS A 1 324 ? -0.049 -10.072 -11.022 1.00 94.31 324 LYS A O 1
ATOM 2671 N N . TRP A 1 325 ? -1.537 -8.523 -11.700 1.00 95.12 325 TRP A N 1
ATOM 2672 C CA . TRP A 1 325 ? -0.668 -7.362 -11.487 1.00 95.12 325 TRP A CA 1
ATOM 2673 C C . TRP A 1 325 ? -0.872 -6.686 -10.133 1.00 95.12 325 TRP A C 1
ATOM 2675 O O . TRP A 1 325 ? -1.950 -6.169 -9.823 1.00 95.12 325 TRP A O 1
ATOM 2685 N N . ILE A 1 326 ? 0.217 -6.611 -9.372 1.00 95.31 326 ILE A N 1
ATOM 2686 C CA . ILE A 1 326 ? 0.310 -5.875 -8.114 1.00 95.31 326 ILE A CA 1
ATOM 2687 C C . ILE A 1 326 ? 1.478 -4.889 -8.140 1.00 95.31 326 ILE A C 1
ATOM 2689 O O . ILE A 1 326 ? 2.425 -4.992 -8.920 1.00 95.31 326 ILE A O 1
ATOM 2693 N N . THR A 1 327 ? 1.386 -3.882 -7.289 1.00 93.12 327 THR A N 1
ATOM 2694 C CA . THR A 1 327 ? 2.340 -2.782 -7.209 1.00 93.12 327 THR A CA 1
ATOM 2695 C C . THR A 1 327 ? 2.662 -2.547 -5.742 1.00 93.12 327 THR A C 1
ATOM 2697 O O . THR A 1 327 ? 1.791 -2.677 -4.875 1.00 93.12 327 THR A O 1
ATOM 2700 N N . THR A 1 328 ? 3.913 -2.201 -5.460 1.00 91.44 328 THR A N 1
ATOM 2701 C CA . THR A 1 328 ? 4.401 -1.992 -4.096 1.00 91.44 328 THR A CA 1
ATOM 2702 C C . THR A 1 328 ? 5.106 -0.661 -3.963 1.00 91.44 328 THR A C 1
ATOM 2704 O O . THR A 1 328 ? 5.924 -0.312 -4.812 1.00 91.44 328 THR A O 1
ATOM 2707 N N . ASP A 1 329 ? 4.820 0.049 -2.880 1.00 87.00 329 ASP A N 1
ATOM 2708 C CA . ASP A 1 329 ? 5.423 1.347 -2.587 1.00 87.00 329 ASP A CA 1
ATOM 2709 C C . ASP A 1 329 ? 5.150 1.733 -1.124 1.00 87.00 329 ASP A C 1
ATOM 2711 O O . ASP A 1 329 ? 4.333 1.096 -0.437 1.00 87.00 329 ASP A O 1
ATOM 2715 N N . GLU A 1 330 ? 5.819 2.772 -0.630 1.00 85.94 330 GLU A N 1
ATOM 2716 C CA . GLU A 1 330 ? 5.632 3.290 0.719 1.00 85.94 330 GLU A CA 1
ATOM 2717 C C . GLU A 1 330 ? 4.782 4.561 0.811 1.00 85.94 330 GLU A C 1
ATOM 2719 O O . GLU A 1 330 ? 4.787 5.449 -0.034 1.00 85.94 330 GLU A O 1
ATOM 2724 N N . SER A 1 331 ? 4.101 4.708 1.944 1.00 84.56 331 SER A N 1
ATOM 2725 C CA . SER A 1 331 ? 3.454 5.950 2.361 1.00 84.56 331 SER A CA 1
ATOM 2726 C C . SER A 1 331 ? 3.993 6.412 3.714 1.00 84.56 331 SER A C 1
ATOM 2728 O O . SER A 1 331 ? 4.610 5.644 4.456 1.00 84.56 331 SER A O 1
ATOM 2730 N N . ARG A 1 332 ? 3.784 7.690 4.045 1.00 80.56 332 ARG A N 1
ATOM 2731 C CA . ARG A 1 332 ? 4.201 8.276 5.325 1.00 80.56 332 ARG A CA 1
ATOM 2732 C C . ARG A 1 332 ? 2.996 8.682 6.155 1.00 80.56 332 ARG A C 1
ATOM 2734 O O . ARG A 1 332 ? 2.026 9.219 5.628 1.00 80.56 332 ARG A O 1
ATOM 2741 N N . VAL A 1 333 ? 3.101 8.481 7.464 1.00 80.62 333 VAL A N 1
ATOM 2742 C CA . VAL A 1 333 ? 2.152 8.993 8.457 1.00 80.62 333 VAL A CA 1
ATOM 2743 C C . VAL A 1 333 ? 2.880 9.967 9.370 1.00 80.62 333 VAL A C 1
ATOM 2745 O O . VAL A 1 333 ? 3.932 9.636 9.918 1.00 80.62 333 VAL A O 1
ATOM 2748 N N . GLY A 1 334 ? 2.318 11.168 9.533 1.00 73.94 334 GLY A N 1
ATOM 2749 C CA . GLY A 1 334 ? 2.896 12.243 10.342 1.00 73.94 334 GLY A CA 1
ATOM 2750 C C . GLY A 1 334 ? 3.214 11.804 11.768 1.00 73.94 334 GLY A C 1
ATOM 2751 O O . GLY A 1 334 ? 2.336 11.342 12.499 1.00 73.94 334 GLY A O 1
ATOM 2752 N N . GLY A 1 335 ? 4.483 11.954 12.150 1.00 63.44 335 GLY A N 1
ATOM 2753 C CA . GLY A 1 335 ? 5.038 11.465 13.406 1.00 63.44 335 GLY A CA 1
ATOM 2754 C C . GLY A 1 335 ? 5.068 12.468 14.547 1.00 63.44 335 GLY A C 1
ATOM 2755 O O . GLY A 1 335 ? 4.830 13.660 14.378 1.00 63.44 335 GLY A O 1
ATOM 2756 N N . TRP A 1 336 ? 5.418 11.953 15.723 1.00 67.31 336 TRP A N 1
ATOM 2757 C CA . TRP A 1 336 ? 5.503 12.682 16.983 1.00 67.31 336 TRP A CA 1
ATOM 2758 C C . TRP A 1 336 ? 6.911 12.599 17.565 1.00 67.31 336 TRP A C 1
ATOM 2760 O O . TRP A 1 336 ? 7.675 11.672 17.272 1.00 67.31 336 TRP A O 1
ATOM 2770 N N . TYR A 1 337 ? 7.197 13.521 18.479 1.00 50.66 337 TYR A N 1
ATOM 2771 C CA . TYR A 1 337 ? 8.298 13.405 19.422 1.00 50.66 337 TYR A CA 1
ATOM 2772 C C . TYR A 1 337 ? 8.086 12.128 20.270 1.00 50.66 337 TYR A C 1
ATOM 2774 O O . TYR A 1 337 ? 7.043 11.981 20.900 1.00 50.66 337 TYR A O 1
ATOM 2782 N N . HIS A 1 338 ? 9.051 11.195 20.252 1.00 60.19 338 HIS A N 1
ATOM 2783 C CA . HIS A 1 338 ? 9.114 9.958 21.069 1.00 60.19 338 HIS A CA 1
ATOM 2784 C C . HIS A 1 338 ? 8.392 8.674 20.586 1.00 60.19 338 HIS A C 1
ATOM 2786 O O . HIS A 1 338 ? 8.139 7.785 21.400 1.00 60.19 338 HIS A O 1
ATOM 2792 N N . SER A 1 339 ? 8.109 8.490 19.288 1.00 71.69 339 SER A N 1
ATOM 2793 C CA . SER A 1 339 ? 7.752 7.145 18.780 1.00 71.69 339 SER A CA 1
ATOM 2794 C C . SER A 1 339 ? 8.990 6.282 18.510 1.00 71.69 339 SER A C 1
ATOM 2796 O O . SER A 1 339 ? 10.007 6.790 18.045 1.00 71.69 339 SER A O 1
ATOM 2798 N N . CYS A 1 340 ? 8.880 4.966 18.729 1.00 71.38 340 CYS A N 1
ATOM 2799 C CA . CYS A 1 340 ? 9.931 3.989 18.406 1.00 71.38 340 CYS A CA 1
ATOM 2800 C C . CYS A 1 340 ? 10.159 3.779 16.896 1.00 71.38 340 CYS A C 1
ATOM 2802 O O . CYS A 1 340 ? 11.137 3.147 16.524 1.00 71.38 340 CYS A O 1
ATOM 2804 N N . MET A 1 341 ? 9.290 4.332 16.044 1.00 77.38 341 MET A N 1
ATOM 2805 C CA . MET A 1 341 ? 9.354 4.208 14.579 1.00 77.38 341 MET A CA 1
ATOM 2806 C C . MET A 1 341 ? 9.407 5.561 13.849 1.00 77.38 341 MET A C 1
ATOM 2808 O O . MET A 1 341 ? 9.204 5.619 12.640 1.00 77.38 341 MET A O 1
ATOM 2812 N N . THR A 1 342 ? 9.605 6.674 14.567 1.00 73.69 342 THR A N 1
ATOM 2813 C CA . THR A 1 342 ? 9.719 7.989 13.919 1.00 73.69 342 THR A CA 1
ATOM 2814 C C . THR A 1 342 ? 11.026 8.061 13.124 1.00 73.69 342 THR A C 1
ATOM 2816 O O . THR A 1 342 ? 12.106 7.946 13.696 1.00 73.69 342 THR A O 1
ATOM 2819 N N . ILE A 1 343 ? 10.918 8.310 11.819 1.00 68.50 343 ILE A N 1
ATOM 2820 C CA . ILE A 1 343 ? 12.026 8.457 10.865 1.00 68.50 343 ILE A CA 1
ATOM 2821 C C . ILE A 1 343 ? 11.961 9.860 10.237 1.00 68.50 343 ILE A C 1
ATOM 2823 O O . ILE A 1 343 ? 10.863 10.381 10.034 1.00 68.50 343 ILE A O 1
ATOM 2827 N N . GLY A 1 344 ? 13.110 10.475 9.935 1.00 64.44 344 GLY A N 1
ATOM 2828 C CA . GLY A 1 344 ? 13.213 11.786 9.272 1.00 64.44 344 GLY A CA 1
ATOM 2829 C C . GLY A 1 344 ? 14.309 12.696 9.857 1.00 64.44 344 GLY A C 1
ATOM 2830 O O . GLY A 1 344 ? 14.993 12.286 10.797 1.00 64.44 344 GLY A O 1
ATOM 2831 N N . PRO A 1 345 ? 14.473 13.936 9.345 1.00 50.72 345 PRO A N 1
ATOM 2832 C CA . PRO A 1 345 ? 13.686 14.553 8.276 1.00 50.72 345 PRO A CA 1
ATOM 2833 C C . PRO A 1 345 ? 14.034 14.018 6.875 1.00 50.72 345 PRO A C 1
ATOM 2835 O O . PRO A 1 345 ? 15.200 13.821 6.547 1.00 50.72 345 PRO A O 1
ATOM 2838 N N . GLU A 1 346 ? 13.018 13.835 6.034 1.00 57.59 346 GLU A N 1
ATOM 2839 C CA . GLU A 1 346 ? 13.135 13.446 4.617 1.00 57.59 346 GLU A CA 1
ATOM 2840 C C . GLU A 1 346 ? 12.472 14.484 3.685 1.00 57.59 346 GLU A C 1
ATOM 2842 O O . GLU A 1 346 ? 11.649 15.281 4.156 1.00 57.59 346 GLU A O 1
ATOM 2847 N N . PRO A 1 347 ? 12.792 14.504 2.372 1.00 55.44 347 PRO A N 1
ATOM 2848 C CA . PRO A 1 347 ? 12.209 15.427 1.390 1.00 55.44 347 PRO A CA 1
ATOM 2849 C C . PRO A 1 347 ? 10.785 15.016 0.954 1.00 55.44 347 PRO A C 1
ATOM 2851 O O . PRO A 1 347 ? 10.432 15.085 -0.219 1.00 55.44 347 PRO A O 1
ATOM 2854 N N . LYS A 1 348 ? 9.946 14.574 1.898 1.00 63.47 348 LYS A N 1
ATOM 2855 C CA . LYS A 1 348 ? 8.522 14.265 1.675 1.00 63.47 348 LYS A CA 1
ATOM 2856 C C . LYS A 1 348 ? 7.638 15.312 2.373 1.00 63.47 348 LYS A C 1
ATOM 2858 O O . LYS A 1 348 ? 8.090 15.907 3.355 1.00 63.47 348 LYS A O 1
ATOM 2863 N N . PRO A 1 349 ? 6.378 15.538 1.929 1.00 63.66 349 PRO A N 1
ATOM 2864 C CA . PRO A 1 349 ? 5.467 16.494 2.577 1.00 63.66 349 PRO A CA 1
ATOM 2865 C C . PRO A 1 349 ? 5.345 16.257 4.087 1.00 63.66 349 PRO A C 1
ATOM 2867 O O . PRO A 1 349 ? 5.364 17.189 4.888 1.00 63.66 349 PRO A O 1
ATOM 2870 N N . ILE A 1 350 ? 5.311 14.981 4.476 1.00 67.56 350 ILE A N 1
ATOM 2871 C CA . ILE A 1 350 ? 5.523 14.543 5.851 1.00 67.56 350 ILE A CA 1
ATOM 2872 C C . ILE A 1 350 ? 7.016 14.272 6.026 1.00 67.56 350 ILE A C 1
ATOM 2874 O O . ILE A 1 350 ? 7.517 13.226 5.618 1.00 67.56 350 ILE A O 1
ATOM 2878 N N . ARG A 1 351 ? 7.722 15.225 6.644 1.00 65.19 351 ARG A N 1
ATOM 2879 C CA . ARG A 1 351 ? 9.180 15.141 6.827 1.00 65.19 351 ARG A CA 1
ATOM 2880 C C . ARG A 1 351 ? 9.589 14.137 7.898 1.00 65.19 351 ARG A C 1
ATOM 2882 O O . ARG A 1 351 ? 10.650 13.538 7.779 1.00 65.19 351 ARG A O 1
ATOM 2889 N N . THR A 1 352 ? 8.759 13.967 8.925 1.00 70.31 352 THR A N 1
ATOM 2890 C CA . THR A 1 352 ? 9.062 13.143 10.098 1.00 70.31 352 THR A CA 1
ATOM 2891 C C . THR A 1 352 ? 7.864 12.270 10.448 1.00 70.31 352 THR A C 1
ATOM 2893 O O . THR A 1 352 ? 6.762 12.788 10.642 1.00 70.31 352 THR A O 1
ATOM 2896 N N . GLY A 1 353 ? 8.069 10.958 10.561 1.00 77.56 353 GLY A N 1
ATOM 2897 C CA . GLY A 1 353 ? 7.040 10.025 11.012 1.00 77.56 353 GLY A CA 1
ATOM 2898 C C . GLY A 1 353 ? 7.262 8.572 10.644 1.00 77.56 353 GLY A C 1
ATOM 2899 O O . GLY A 1 353 ? 8.398 8.158 10.439 1.00 77.56 353 GLY A O 1
ATOM 2900 N N . ALA A 1 354 ? 6.180 7.798 10.636 1.00 81.62 354 ALA A N 1
ATOM 2901 C CA . ALA A 1 354 ? 6.225 6.367 10.359 1.00 81.62 354 ALA A CA 1
ATOM 2902 C C . ALA A 1 354 ? 6.140 6.112 8.849 1.00 81.62 354 ALA A C 1
ATOM 2904 O O . ALA A 1 354 ? 5.390 6.797 8.145 1.00 81.62 354 ALA A O 1
ATOM 2905 N N . THR A 1 355 ? 6.886 5.122 8.365 1.00 85.19 355 THR A N 1
ATOM 2906 C CA . THR A 1 355 ? 6.752 4.598 6.998 1.00 85.19 355 THR A CA 1
ATOM 2907 C C . THR A 1 355 ? 5.814 3.405 7.010 1.00 85.19 355 THR A C 1
ATOM 2909 O O . THR A 1 355 ? 5.879 2.587 7.923 1.00 85.19 355 THR A O 1
ATOM 2912 N N . ILE A 1 356 ? 4.948 3.300 6.008 1.00 89.00 356 ILE A N 1
ATOM 2913 C CA . ILE A 1 356 ? 4.077 2.143 5.801 1.00 89.00 356 ILE A CA 1
ATOM 2914 C C . ILE A 1 356 ? 4.297 1.634 4.386 1.00 89.00 356 ILE A C 1
ATOM 2916 O O . ILE A 1 356 ? 3.990 2.354 3.437 1.00 89.00 356 ILE A O 1
ATOM 2920 N N . HIS A 1 357 ? 4.790 0.409 4.243 1.00 90.81 357 HIS A N 1
ATOM 2921 C CA . HIS A 1 357 ? 4.915 -0.256 2.947 1.00 90.81 357 HIS A CA 1
ATOM 2922 C C . HIS A 1 357 ? 3.600 -0.941 2.605 1.00 90.81 357 HIS A C 1
ATOM 2924 O O . HIS A 1 357 ? 2.988 -1.574 3.465 1.00 90.81 357 HIS A O 1
ATOM 2930 N N . THR A 1 358 ? 3.145 -0.798 1.364 1.00 93.31 358 THR A N 1
ATOM 2931 C CA . THR A 1 358 ? 1.855 -1.339 0.930 1.00 93.31 358 THR A CA 1
ATOM 2932 C C . THR A 1 358 ? 1.978 -2.141 -0.355 1.00 93.31 358 THR A C 1
ATOM 2934 O O . THR A 1 358 ? 2.771 -1.790 -1.223 1.00 93.31 358 THR A O 1
ATOM 2937 N N . VAL A 1 359 ? 1.159 -3.186 -0.476 1.00 94.56 359 VAL A N 1
ATOM 2938 C CA . VAL A 1 359 ? 0.888 -3.903 -1.730 1.00 94.56 359 VAL A CA 1
ATOM 2939 C C . VAL A 1 359 ? -0.504 -3.506 -2.198 1.00 94.56 359 VAL A C 1
ATOM 2941 O O . VAL A 1 359 ? -1.451 -3.534 -1.406 1.00 94.56 359 VAL A O 1
ATOM 2944 N N . CYS A 1 360 ? -0.640 -3.144 -3.469 1.00 94.06 360 CYS A N 1
ATOM 2945 C CA . CYS A 1 360 ? -1.906 -2.719 -4.058 1.00 94.06 360 CYS A CA 1
ATOM 2946 C C . CYS A 1 360 ? -2.178 -3.428 -5.380 1.00 94.06 360 CYS A C 1
ATOM 2948 O O . CYS A 1 360 ? -1.245 -3.799 -6.088 1.00 94.06 360 CYS A O 1
ATOM 2950 N N . ILE A 1 361 ? -3.457 -3.538 -5.732 1.00 94.69 361 ILE A N 1
ATOM 2951 C CA . ILE A 1 361 ? -3.890 -3.949 -7.069 1.00 94.69 361 ILE A CA 1
ATOM 2952 C C . ILE A 1 361 ? -3.493 -2.868 -8.080 1.00 94.69 361 ILE A C 1
ATOM 2954 O O . ILE A 1 361 ? -3.778 -1.680 -7.875 1.00 94.69 361 ILE A O 1
ATOM 2958 N N . THR A 1 362 ? -2.854 -3.288 -9.171 1.00 90.62 362 THR A N 1
ATOM 2959 C CA . THR A 1 362 ? -2.345 -2.386 -10.209 1.00 90.62 362 THR A CA 1
ATOM 2960 C C . THR A 1 362 ? -3.395 -2.100 -11.273 1.00 90.62 362 THR A C 1
ATOM 2962 O O . THR A 1 362 ? -3.737 -0.948 -11.517 1.00 90.62 362 THR A O 1
ATOM 2965 N N . THR A 1 363 ? -3.927 -3.134 -11.916 1.00 85.00 363 THR A N 1
ATOM 2966 C CA . THR A 1 363 ? -4.809 -2.987 -13.079 1.00 85.00 363 THR A CA 1
ATOM 2967 C C . THR A 1 363 ? -6.256 -3.336 -12.743 1.00 85.00 363 THR A C 1
ATOM 2969 O O . THR A 1 363 ? -6.559 -3.937 -11.711 1.00 85.00 363 THR A O 1
ATOM 2972 N N . GLY A 1 364 ? -7.165 -2.912 -13.619 1.00 86.25 364 GLY A N 1
ATOM 2973 C CA . GLY A 1 364 ? -8.575 -3.264 -13.546 1.00 86.25 364 GLY A CA 1
ATOM 2974 C C . GLY A 1 364 ? -9.420 -2.419 -12.578 1.00 86.25 364 GLY A C 1
ATOM 2975 O O . GLY A 1 364 ? -8.963 -1.415 -12.005 1.00 86.25 364 GLY A O 1
ATOM 2976 N N . PRO A 1 365 ? -10.691 -2.815 -12.391 1.00 86.12 365 PRO A N 1
ATOM 2977 C CA . PRO A 1 365 ? -11.690 -2.064 -11.627 1.00 86.12 365 PRO A CA 1
ATOM 2978 C C . PRO A 1 365 ? -11.333 -1.826 -10.155 1.00 86.12 365 PRO A C 1
ATOM 2980 O O . PRO A 1 365 ? -11.781 -0.846 -9.556 1.00 86.12 365 PRO A O 1
ATOM 2983 N N . LEU A 1 366 ? -10.522 -2.716 -9.577 1.00 91.31 366 LEU A N 1
ATOM 2984 C CA . LEU A 1 366 ? -10.059 -2.648 -8.192 1.00 91.31 366 LEU A CA 1
ATOM 2985 C C . LEU A 1 366 ? -8.686 -1.972 -8.045 1.00 91.31 366 LEU A C 1
ATOM 2987 O O . LEU A 1 366 ? -8.101 -2.020 -6.963 1.00 91.31 366 LEU A O 1
ATOM 2991 N N . SER A 1 367 ? -8.167 -1.317 -9.090 1.00 89.81 367 SER A N 1
ATOM 2992 C CA . SER A 1 367 ? -6.909 -0.560 -9.016 1.00 89.81 367 SER A CA 1
ATOM 2993 C C . SER A 1 367 ? -6.862 0.357 -7.786 1.00 89.81 367 SER A C 1
ATOM 2995 O O . SER A 1 367 ? -7.850 1.001 -7.426 1.00 89.81 367 SER A O 1
ATOM 2997 N N . THR A 1 368 ? -5.696 0.428 -7.133 1.00 90.56 368 THR A N 1
ATOM 2998 C CA . THR A 1 368 ? -5.430 1.129 -5.853 1.00 90.56 368 THR A CA 1
ATOM 2999 C C . THR A 1 368 ? -5.982 0.477 -4.579 1.00 90.56 368 THR A C 1
ATOM 3001 O O . THR A 1 368 ? -5.709 0.978 -3.487 1.00 90.56 368 THR A O 1
ATOM 3004 N N . PHE A 1 369 ? -6.710 -0.639 -4.671 1.00 94.69 369 PHE A N 1
ATOM 3005 C CA . PHE A 1 369 ? -7.110 -1.421 -3.498 1.00 94.69 369 PHE A CA 1
ATOM 3006 C C . PHE A 1 369 ? -5.879 -2.009 -2.793 1.00 94.69 369 PHE A C 1
ATOM 3008 O O . PHE A 1 369 ? -5.044 -2.658 -3.428 1.00 94.69 369 PHE A O 1
ATOM 3015 N N . LYS A 1 370 ? -5.764 -1.785 -1.481 1.00 95.38 370 LYS A N 1
ATOM 3016 C CA . LYS A 1 370 ? -4.686 -2.296 -0.629 1.00 95.38 370 LYS A CA 1
ATOM 3017 C C . LYS A 1 370 ? -4.917 -3.775 -0.327 1.00 95.38 370 LYS A C 1
ATOM 3019 O O . LYS A 1 370 ? -5.922 -4.123 0.281 1.00 95.38 370 LYS A O 1
ATOM 3024 N N . LEU A 1 371 ? -3.964 -4.621 -0.701 1.00 96.44 371 LEU A N 1
ATOM 3025 C CA . LEU A 1 371 ? -3.927 -6.044 -0.343 1.00 96.44 371 LEU A CA 1
ATOM 3026 C C . LEU A 1 371 ? -3.137 -6.272 0.946 1.00 96.44 371 LEU A C 1
ATOM 3028 O O . LEU A 1 371 ? -3.397 -7.219 1.682 1.00 96.44 371 LEU A O 1
ATOM 3032 N N . PHE A 1 372 ? -2.159 -5.408 1.211 1.00 96.06 372 PHE A N 1
ATOM 3033 C CA . PHE A 1 372 ? -1.305 -5.508 2.382 1.00 96.06 372 PHE A CA 1
ATOM 3034 C C . PHE A 1 372 ? -0.762 -4.135 2.771 1.00 96.06 372 PHE A C 1
ATOM 3036 O O . PHE A 1 372 ? -0.460 -3.316 1.900 1.00 96.06 372 PHE A O 1
ATOM 3043 N N . ALA A 1 373 ? -0.595 -3.897 4.066 1.00 94.56 373 ALA A N 1
ATOM 3044 C CA . ALA A 1 373 ? 0.085 -2.739 4.621 1.00 94.56 373 ALA A CA 1
ATOM 3045 C C . ALA A 1 373 ? 0.898 -3.145 5.856 1.00 94.56 373 ALA A C 1
ATOM 3047 O O . ALA A 1 373 ? 0.405 -3.879 6.712 1.00 94.56 373 ALA A O 1
ATOM 3048 N N . ARG A 1 374 ? 2.133 -2.648 5.954 1.00 91.69 374 ARG A N 1
ATOM 3049 C CA . ARG A 1 374 ? 3.031 -2.905 7.081 1.00 91.69 374 ARG A CA 1
ATOM 3050 C C . ARG A 1 374 ? 3.744 -1.646 7.526 1.00 91.69 374 ARG A C 1
ATOM 3052 O O . ARG A 1 374 ? 4.443 -1.010 6.736 1.00 91.69 374 ARG A O 1
ATOM 3059 N N . VAL A 1 375 ? 3.585 -1.308 8.801 1.00 88.75 375 VAL A N 1
ATOM 3060 C CA . VAL A 1 375 ? 4.354 -0.240 9.437 1.00 88.75 375 VAL A CA 1
ATOM 3061 C C . VAL A 1 375 ? 5.808 -0.675 9.599 1.00 88.75 375 VAL A C 1
ATOM 3063 O O . VAL A 1 375 ? 6.103 -1.763 10.082 1.00 88.75 375 VAL A O 1
ATOM 3066 N N . TYR A 1 376 ? 6.714 0.201 9.187 1.00 80.12 376 TYR A N 1
ATOM 3067 C CA . TYR A 1 376 ? 8.155 0.014 9.251 1.00 80.12 376 TYR A CA 1
ATOM 3068 C C . TYR A 1 376 ? 8.709 0.618 10.546 1.00 80.12 376 TYR A C 1
ATOM 3070 O O . TYR A 1 376 ? 8.578 1.818 10.803 1.00 80.12 376 TYR A O 1
ATOM 3078 N N . GLY A 1 377 ? 9.363 -0.204 11.354 1.00 69.44 377 GLY A N 1
ATOM 3079 C CA . GLY A 1 377 ? 9.898 0.090 12.681 1.00 69.44 377 GLY A CA 1
ATOM 3080 C C . GLY A 1 377 ? 11.313 0.671 12.723 1.00 69.44 377 GLY A C 1
ATOM 3081 O O . GLY A 1 377 ? 11.947 0.646 13.776 1.00 69.44 377 GLY A O 1
ATOM 3082 N N . GLY A 1 378 ? 11.856 1.197 11.622 1.00 64.06 378 GLY A N 1
ATOM 3083 C CA . GLY A 1 378 ? 13.159 1.880 11.644 1.00 64.06 378 GLY A CA 1
ATOM 3084 C C . GLY A 1 378 ? 14.356 0.932 11.544 1.00 64.06 378 GLY A C 1
ATOM 3085 O O . GLY A 1 378 ? 14.430 0.155 10.610 1.00 64.06 378 GLY A O 1
ATOM 3086 N N . GLN A 1 379 ? 15.359 1.009 12.421 1.00 50.91 379 GLN A N 1
ATOM 3087 C CA . GLN A 1 379 ? 16.626 0.283 12.206 1.00 50.91 379 GLN A CA 1
ATOM 3088 C C . GLN A 1 379 ? 16.530 -1.241 12.421 1.00 50.91 379 GLN A C 1
ATOM 3090 O O . GLN A 1 379 ? 17.364 -1.960 11.876 1.00 50.91 379 GLN A O 1
ATOM 3095 N N . PHE A 1 380 ? 15.537 -1.738 13.172 1.00 51.94 380 PHE A N 1
ATOM 3096 C CA . PHE A 1 380 ? 15.597 -3.112 13.685 1.00 51.94 380 PHE A CA 1
ATOM 3097 C C . PHE A 1 380 ? 14.461 -4.062 13.303 1.00 51.94 380 PHE A C 1
ATOM 3099 O O . PHE A 1 380 ? 14.695 -5.229 13.561 1.00 51.94 380 PHE A O 1
ATOM 3106 N N . ASP A 1 381 ? 13.330 -3.623 12.704 1.00 67.94 381 ASP A N 1
ATOM 3107 C CA . ASP A 1 381 ? 12.118 -4.451 12.413 1.00 67.94 381 ASP A CA 1
ATOM 3108 C C . ASP A 1 381 ? 12.148 -5.837 13.062 1.00 67.94 381 ASP A C 1
ATOM 3110 O O . ASP A 1 381 ? 12.363 -6.848 12.403 1.00 67.94 381 ASP A O 1
ATOM 3114 N N . GLU A 1 382 ? 12.038 -5.819 14.391 1.00 70.25 382 GLU A N 1
ATOM 3115 C CA . GLU A 1 382 ? 12.617 -6.831 15.284 1.00 70.25 382 GLU A CA 1
ATOM 3116 C C . GLU A 1 382 ? 12.025 -8.231 15.086 1.00 70.25 382 GLU A C 1
ATOM 3118 O O . GLU A 1 382 ? 12.678 -9.209 15.422 1.00 70.25 382 GLU A O 1
ATOM 3123 N N . ASP A 1 383 ? 10.825 -8.312 14.507 1.00 73.69 383 ASP A N 1
ATOM 3124 C CA . ASP A 1 383 ? 10.095 -9.549 14.240 1.00 73.69 383 ASP A CA 1
ATOM 3125 C C . ASP A 1 383 ? 10.359 -10.125 12.843 1.00 73.69 383 ASP A C 1
ATOM 3127 O O . ASP A 1 383 ? 10.176 -11.317 12.633 1.00 73.69 383 ASP A O 1
ATOM 3131 N N . ILE A 1 384 ? 10.815 -9.325 11.875 1.00 75.06 384 ILE A N 1
ATOM 3132 C CA . ILE A 1 384 ? 11.029 -9.793 10.496 1.00 75.06 384 ILE A CA 1
ATOM 3133 C C . ILE A 1 384 ? 12.107 -10.894 10.407 1.00 75.06 384 ILE A C 1
ATOM 3135 O O . ILE A 1 384 ? 11.853 -11.897 9.739 1.00 75.06 384 ILE A O 1
ATOM 3139 N N . PRO A 1 385 ? 13.271 -10.781 11.081 1.00 64.19 385 PRO A N 1
ATOM 3140 C CA . PRO A 1 385 ? 14.285 -11.836 11.070 1.00 64.19 385 PRO A CA 1
ATOM 3141 C C . PRO A 1 385 ? 13.852 -13.143 11.747 1.00 64.19 385 PRO A C 1
ATOM 3143 O O . PRO A 1 385 ? 14.501 -14.160 11.540 1.00 64.19 385 PRO A O 1
ATOM 3146 N N . GLU A 1 386 ? 12.805 -13.125 12.578 1.00 65.12 386 GLU A N 1
ATOM 3147 C CA . GLU A 1 386 ? 12.235 -14.339 13.183 1.00 65.12 386 GLU A CA 1
ATOM 3148 C C . GLU A 1 386 ? 11.240 -15.038 12.240 1.00 65.12 386 GLU A C 1
ATOM 3150 O O . GLU A 1 386 ? 10.878 -16.190 12.470 1.00 65.12 386 GLU A O 1
ATOM 3155 N N . ILE A 1 387 ? 10.792 -14.346 11.183 1.00 68.00 387 ILE A N 1
ATOM 3156 C CA . ILE A 1 387 ? 9.785 -14.836 10.234 1.00 68.00 387 ILE A CA 1
ATOM 3157 C C . ILE A 1 387 ? 10.430 -15.533 9.027 1.00 68.00 387 ILE A C 1
ATOM 3159 O O . ILE A 1 387 ? 9.836 -16.470 8.497 1.00 68.00 387 ILE A O 1
ATOM 3163 N N . ASN A 1 388 ? 11.613 -15.097 8.572 1.00 68.50 388 ASN A N 1
ATOM 3164 C CA . ASN A 1 388 ? 12.308 -15.732 7.447 1.00 68.50 388 ASN A CA 1
ATOM 3165 C C . ASN A 1 388 ? 13.842 -15.686 7.531 1.00 68.50 388 ASN A C 1
ATOM 3167 O O . ASN A 1 388 ? 14.440 -14.806 8.150 1.00 68.50 388 ASN A O 1
ATOM 3171 N N . ASP A 1 389 ? 14.470 -16.624 6.817 1.00 62.50 389 ASP A N 1
ATOM 3172 C CA . ASP A 1 389 ? 15.914 -16.887 6.864 1.00 62.50 389 ASP A CA 1
ATOM 3173 C C . ASP A 1 389 ? 16.758 -16.000 5.935 1.00 62.50 389 ASP A C 1
ATOM 3175 O O . ASP A 1 389 ? 17.980 -16.132 5.898 1.00 62.50 389 ASP A O 1
ATOM 3179 N N . TYR A 1 390 ? 16.155 -15.024 5.237 1.00 64.00 390 TYR A N 1
ATOM 3180 C CA . TYR A 1 390 ? 16.900 -14.041 4.427 1.00 64.00 390 TYR A CA 1
ATOM 3181 C C . TYR A 1 390 ? 17.746 -13.076 5.288 1.00 64.00 390 TYR A C 1
ATOM 3183 O O . TYR A 1 390 ? 18.467 -12.219 4.769 1.00 64.00 390 TYR A O 1
ATOM 3191 N N . GLY A 1 391 ? 17.701 -13.212 6.618 1.00 53.53 391 GLY A N 1
ATOM 3192 C CA . GLY A 1 391 ? 18.649 -12.605 7.543 1.00 53.53 391 GLY A CA 1
ATOM 3193 C C . GLY A 1 391 ? 18.654 -11.073 7.520 1.00 53.53 391 GLY A C 1
ATOM 3194 O O . GLY A 1 391 ? 17.622 -10.413 7.526 1.00 53.53 391 GLY A O 1
ATOM 3195 N N . LYS A 1 392 ? 19.851 -10.470 7.542 1.00 52.06 392 LYS A N 1
ATOM 3196 C CA . LYS A 1 392 ? 20.073 -9.012 7.690 1.00 52.06 392 LYS A CA 1
ATOM 3197 C C . LYS A 1 392 ? 19.573 -8.169 6.497 1.00 52.06 392 LYS A C 1
ATOM 3199 O O . LYS A 1 392 ? 19.682 -6.941 6.556 1.00 52.06 392 LYS A O 1
ATOM 3204 N N . TYR A 1 393 ? 19.027 -8.782 5.439 1.00 68.88 393 TYR A N 1
ATOM 3205 C CA . TYR A 1 393 ? 18.560 -8.112 4.216 1.00 68.88 393 TYR A CA 1
ATOM 3206 C C . TYR A 1 393 ? 17.127 -7.639 4.347 1.00 68.88 393 TYR A C 1
ATOM 3208 O O . TYR A 1 393 ? 16.192 -8.131 3.719 1.00 68.88 393 TYR A O 1
ATOM 3216 N N . LYS A 1 394 ? 16.998 -6.601 5.162 1.00 71.88 394 LYS A N 1
ATOM 3217 C CA . LYS A 1 394 ? 15.740 -6.053 5.637 1.00 71.88 394 LYS A CA 1
ATOM 3218 C C . LYS A 1 394 ? 14.638 -5.924 4.580 1.00 71.88 394 LYS A C 1
ATOM 3220 O O . LYS A 1 394 ? 13.491 -6.272 4.843 1.00 71.88 394 LYS A O 1
ATOM 3225 N N . MET A 1 395 ? 14.974 -5.406 3.400 1.00 79.44 395 MET A N 1
ATOM 3226 C CA . MET A 1 395 ? 13.981 -5.160 2.352 1.00 79.44 395 MET A CA 1
ATOM 3227 C C . MET A 1 395 ? 13.516 -6.449 1.687 1.00 79.44 395 MET A C 1
ATOM 3229 O O . MET A 1 395 ? 12.335 -6.573 1.400 1.00 79.44 395 MET A O 1
ATOM 3233 N N . ILE A 1 396 ? 14.400 -7.425 1.498 1.00 82.25 396 ILE A N 1
ATOM 3234 C CA . ILE A 1 396 ? 14.011 -8.730 0.959 1.00 82.25 396 ILE A CA 1
ATOM 3235 C C . ILE A 1 396 ? 13.170 -9.480 1.978 1.00 82.25 396 ILE A C 1
ATOM 3237 O O . ILE A 1 396 ? 12.108 -9.958 1.611 1.00 82.25 396 ILE A O 1
ATOM 3241 N N . SER A 1 397 ? 13.551 -9.480 3.256 1.00 82.38 397 SER A N 1
ATOM 3242 C CA . SER A 1 397 ? 12.739 -10.107 4.301 1.00 82.38 397 SER A CA 1
ATOM 3243 C C . SER A 1 397 ? 11.356 -9.464 4.449 1.00 82.38 397 SER A C 1
ATOM 3245 O O . SER A 1 397 ? 10.364 -10.169 4.625 1.00 82.38 397 SER A O 1
ATOM 3247 N N . LEU A 1 398 ? 11.261 -8.134 4.338 1.00 85.50 398 LEU A N 1
ATOM 3248 C CA . LEU A 1 398 ? 9.978 -7.430 4.339 1.00 85.50 398 LEU A CA 1
ATOM 3249 C C . LEU A 1 398 ? 9.126 -7.809 3.120 1.00 85.50 398 LEU A C 1
ATOM 3251 O O . LEU A 1 398 ? 7.935 -8.074 3.264 1.00 85.50 398 LEU A O 1
ATOM 3255 N N . TYR A 1 399 ? 9.716 -7.832 1.926 1.00 89.69 399 TYR A N 1
ATOM 3256 C CA . TYR A 1 399 ? 8.993 -8.177 0.703 1.00 89.69 399 TYR A CA 1
ATOM 3257 C C . TYR A 1 399 ? 8.627 -9.659 0.636 1.00 89.69 399 TYR A C 1
ATOM 3259 O O . TYR A 1 399 ? 7.549 -9.979 0.154 1.00 89.69 399 TYR A O 1
ATOM 3267 N N . ASP A 1 400 ? 9.449 -10.544 1.190 1.00 89.38 400 ASP A N 1
ATOM 3268 C CA . ASP A 1 400 ? 9.141 -11.961 1.359 1.00 89.38 400 ASP A CA 1
ATOM 3269 C C . ASP A 1 400 ? 7.862 -12.151 2.190 1.00 89.38 400 ASP A C 1
ATOM 3271 O O . ASP A 1 400 ? 6.992 -12.924 1.793 1.00 89.38 400 ASP A O 1
ATOM 3275 N N . LEU A 1 401 ? 7.696 -11.377 3.273 1.00 89.19 401 LEU A N 1
ATOM 3276 C CA . LEU A 1 401 ? 6.470 -11.338 4.078 1.00 89.19 401 LEU A CA 1
ATOM 3277 C C . LEU A 1 401 ? 5.286 -10.730 3.305 1.00 89.19 401 LEU A C 1
ATOM 3279 O O . LEU A 1 401 ? 4.184 -11.278 3.304 1.00 89.19 401 LEU A O 1
ATOM 3283 N N . MET A 1 402 ? 5.488 -9.571 2.671 1.00 92.44 402 MET A N 1
ATOM 3284 C CA . MET A 1 402 ? 4.424 -8.842 1.967 1.00 92.44 402 MET A CA 1
ATOM 3285 C C . MET A 1 402 ? 3.896 -9.607 0.748 1.00 92.44 402 MET A C 1
ATOM 3287 O O . MET A 1 402 ? 2.701 -9.540 0.447 1.00 92.44 402 MET A O 1
ATOM 3291 N N . LEU A 1 403 ? 4.787 -10.307 0.043 1.00 94.69 403 LEU A N 1
ATOM 3292 C CA . LEU A 1 403 ? 4.498 -11.005 -1.205 1.00 94.69 403 LEU A CA 1
ATOM 3293 C C . LEU A 1 403 ? 4.183 -12.491 -1.019 1.00 94.69 403 LEU A C 1
ATOM 3295 O O . LEU A 1 403 ? 3.847 -13.149 -2.000 1.00 94.69 403 LEU A O 1
ATOM 3299 N N . ASP A 1 404 ? 4.241 -13.012 0.208 1.00 93.50 404 ASP A N 1
ATOM 3300 C CA . ASP A 1 404 ? 4.009 -14.427 0.513 1.00 93.50 404 ASP A CA 1
ATOM 3301 C C . ASP A 1 404 ? 2.762 -15.034 -0.165 1.00 93.50 404 ASP A C 1
ATOM 3303 O O . ASP A 1 404 ? 2.891 -16.057 -0.841 1.00 93.50 404 ASP A O 1
ATOM 3307 N N . PRO A 1 405 ? 1.582 -14.375 -0.156 1.00 94.19 405 PRO A N 1
ATOM 3308 C CA . PRO A 1 405 ? 0.386 -14.919 -0.804 1.00 94.19 405 PRO A CA 1
ATOM 3309 C C . PRO A 1 405 ? 0.485 -15.062 -2.333 1.00 94.19 405 PRO A C 1
ATOM 3311 O O . PRO A 1 405 ? -0.376 -15.711 -2.935 1.00 94.19 405 PRO A O 1
ATOM 3314 N N . PHE A 1 406 ? 1.484 -14.438 -2.960 1.00 95.06 406 PHE A N 1
ATOM 3315 C CA . PHE A 1 406 ? 1.671 -14.339 -4.410 1.00 95.06 406 PHE A CA 1
ATOM 3316 C C . PHE A 1 406 ? 2.863 -15.170 -4.916 1.00 95.06 406 PHE A C 1
ATOM 3318 O O . PHE A 1 406 ? 3.099 -15.239 -6.124 1.00 95.06 406 PHE A O 1
ATOM 3325 N N . LYS A 1 407 ? 3.622 -15.814 -4.023 1.00 94.81 407 LYS A N 1
ATOM 3326 C CA . LYS A 1 407 ? 4.743 -16.673 -4.421 1.00 94.81 407 LYS A CA 1
ATOM 3327 C C . LYS A 1 407 ? 4.243 -17.897 -5.195 1.00 94.81 407 LYS A C 1
ATOM 3329 O O . LYS A 1 407 ? 3.145 -18.392 -4.945 1.00 94.81 407 LYS A O 1
ATOM 3334 N N . HIS A 1 408 ? 5.064 -18.401 -6.116 1.00 95.50 408 HIS A N 1
ATOM 3335 C CA . HIS A 1 408 ? 4.838 -19.646 -6.870 1.00 95.50 408 HIS A CA 1
ATOM 3336 C C . HIS A 1 408 ? 3.637 -19.646 -7.813 1.00 95.50 408 HIS A C 1
ATOM 3338 O O . HIS A 1 408 ? 3.183 -20.712 -8.215 1.00 95.50 408 HIS A O 1
ATOM 3344 N N . LYS A 1 409 ? 3.145 -18.462 -8.189 1.00 94.12 409 LYS A N 1
ATOM 3345 C CA . LYS A 1 409 ? 1.952 -18.320 -9.034 1.00 94.12 409 LYS A CA 1
ATOM 3346 C C . LYS A 1 409 ? 2.187 -17.538 -10.325 1.00 94.12 409 LYS A C 1
ATOM 3348 O O . LYS A 1 409 ? 1.274 -17.472 -11.128 1.00 94.12 409 LYS A O 1
ATOM 3353 N N . GLY A 1 410 ? 3.355 -16.914 -10.515 1.00 94.94 410 GLY A N 1
ATOM 3354 C CA . GLY A 1 410 ? 3.643 -16.107 -11.711 1.00 94.94 410 GLY A CA 1
ATOM 3355 C C . GLY A 1 410 ? 3.036 -14.699 -11.713 1.00 94.94 410 GLY A C 1
ATOM 3356 O O . GLY A 1 410 ? 2.953 -14.066 -12.766 1.00 94.94 410 GLY A O 1
ATOM 3357 N N . HIS A 1 411 ? 2.641 -14.171 -10.547 1.00 96.44 411 HIS A N 1
ATOM 3358 C CA . HIS A 1 411 ? 2.191 -12.780 -10.419 1.00 96.44 411 HIS A CA 1
ATOM 3359 C C . HIS A 1 411 ? 3.251 -11.783 -10.906 1.00 96.44 411 HIS A C 1
ATOM 3361 O O . HIS A 1 411 ? 4.456 -12.032 -10.802 1.00 96.44 411 HIS A O 1
ATOM 3367 N N . CYS A 1 412 ? 2.788 -10.623 -11.370 1.00 96.19 412 CYS A N 1
ATOM 3368 C CA . CYS A 1 412 ? 3.633 -9.508 -11.772 1.00 96.19 412 CYS A CA 1
ATOM 3369 C C . CYS A 1 412 ? 3.651 -8.423 -10.690 1.00 96.19 412 CYS A C 1
ATOM 3371 O O . CYS A 1 412 ? 2.600 -7.916 -10.296 1.00 96.19 412 CYS A O 1
ATOM 3373 N N . VAL A 1 413 ? 4.845 -8.032 -10.248 1.00 95.56 413 VAL A N 1
ATOM 3374 C CA . VAL A 1 413 ? 5.068 -6.991 -9.242 1.00 95.56 413 VAL A CA 1
ATOM 3375 C C . VAL A 1 413 ? 5.805 -5.815 -9.866 1.00 95.56 413 VAL A C 1
ATOM 3377 O O . VAL A 1 413 ? 6.892 -5.982 -10.426 1.00 95.56 413 VAL A O 1
ATOM 3380 N N . VAL A 1 414 ? 5.243 -4.614 -9.712 1.00 94.25 414 VAL A N 1
ATOM 3381 C CA . VAL A 1 414 ? 5.943 -3.365 -10.034 1.00 94.25 414 VAL A CA 1
ATOM 3382 C C . VAL A 1 414 ? 6.484 -2.700 -8.772 1.00 94.25 414 VAL A C 1
ATOM 3384 O O . VAL A 1 414 ? 5.728 -2.477 -7.822 1.00 94.25 414 VAL A O 1
ATOM 3387 N N . MET A 1 415 ? 7.773 -2.352 -8.777 1.00 89.81 415 MET A N 1
ATOM 3388 C CA . MET A 1 415 ? 8.483 -1.787 -7.620 1.00 89.81 415 MET A CA 1
ATOM 3389 C C . MET A 1 415 ? 9.238 -0.498 -7.972 1.00 89.81 415 MET A C 1
ATOM 3391 O O . MET A 1 415 ? 9.665 -0.303 -9.111 1.00 89.81 415 MET A O 1
ATOM 3395 N N . ASP A 1 416 ? 9.448 0.370 -6.981 1.00 84.94 416 ASP A N 1
ATOM 3396 C CA . ASP A 1 416 ? 10.331 1.531 -7.122 1.00 84.94 416 ASP A CA 1
ATOM 3397 C C . ASP A 1 416 ? 11.816 1.183 -6.879 1.00 84.94 416 ASP A C 1
ATOM 3399 O O . ASP A 1 416 ? 12.185 0.195 -6.234 1.00 84.94 416 ASP A O 1
ATOM 3403 N N . SER A 1 417 ? 12.679 2.065 -7.369 1.00 81.69 417 SER A N 1
ATOM 3404 C CA . SER A 1 417 ? 14.134 2.073 -7.255 1.00 81.69 417 SER A CA 1
ATOM 3405 C C . SER A 1 417 ? 14.671 2.026 -5.828 1.00 81.69 417 SER A C 1
ATOM 3407 O O . SER A 1 417 ? 15.804 1.584 -5.626 1.00 81.69 417 SER A O 1
ATOM 3409 N N . ALA A 1 418 ? 13.876 2.424 -4.829 1.00 77.88 418 ALA A N 1
ATOM 3410 C CA . ALA A 1 418 ? 14.220 2.248 -3.421 1.00 77.88 418 ALA A CA 1
ATOM 3411 C C . ALA A 1 418 ? 14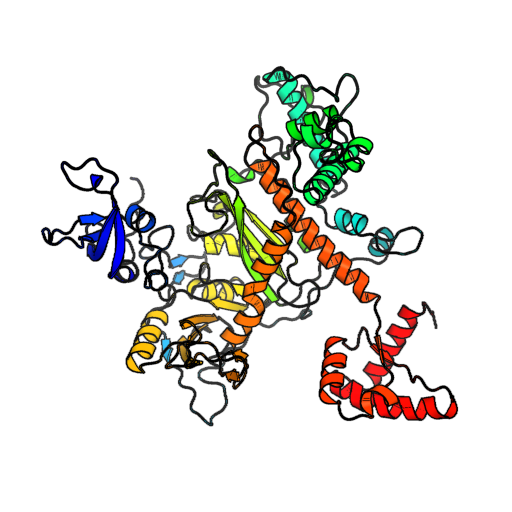.352 0.766 -3.022 1.00 77.88 418 ALA A C 1
ATOM 3413 O O . ALA A 1 418 ? 15.089 0.450 -2.080 1.00 77.88 418 ALA A O 1
ATOM 3414 N N . TYR A 1 419 ? 13.715 -0.145 -3.765 1.00 83.75 419 TYR A N 1
ATOM 3415 C CA . TYR A 1 419 ? 13.607 -1.573 -3.447 1.00 83.75 419 TYR A CA 1
ATOM 3416 C C . TYR A 1 419 ? 14.211 -2.479 -4.513 1.00 83.75 419 TYR A C 1
ATOM 3418 O O . TYR A 1 419 ? 14.747 -3.532 -4.179 1.00 83.75 419 TYR A O 1
ATOM 3426 N N . MET A 1 420 ? 14.151 -2.068 -5.778 1.00 87.44 420 MET A N 1
ATOM 3427 C CA . MET A 1 420 ? 14.630 -2.886 -6.884 1.00 87.44 420 MET A CA 1
ATOM 3428 C C . MET A 1 420 ? 16.162 -3.004 -6.900 1.00 87.44 420 MET A C 1
ATOM 3430 O O . MET A 1 420 ? 16.887 -2.023 -6.692 1.00 87.44 420 MET A O 1
ATOM 3434 N N . SER A 1 421 ? 16.638 -4.215 -7.179 1.00 88.12 421 SER A N 1
ATOM 3435 C CA . SER A 1 421 ? 18.028 -4.571 -7.478 1.00 88.12 421 SER A CA 1
ATOM 3436 C C . SER A 1 421 ? 18.052 -5.854 -8.311 1.00 88.12 421 SER A C 1
ATOM 3438 O O . SER A 1 421 ? 17.045 -6.565 -8.401 1.00 88.12 421 SER A O 1
ATOM 3440 N N . ASP A 1 422 ? 19.194 -6.180 -8.911 1.00 89.69 422 ASP A N 1
ATOM 3441 C CA . ASP A 1 422 ? 19.372 -7.473 -9.581 1.00 89.69 422 ASP A CA 1
ATOM 3442 C C . ASP A 1 422 ? 19.292 -8.648 -8.601 1.00 89.69 422 ASP A C 1
ATOM 3444 O O . ASP A 1 422 ? 18.741 -9.686 -8.951 1.00 89.69 422 ASP A O 1
ATOM 3448 N N . ALA A 1 423 ? 19.749 -8.492 -7.361 1.00 87.88 423 ALA A N 1
ATOM 3449 C CA . ALA A 1 423 ? 19.594 -9.505 -6.325 1.00 87.88 423 ALA A CA 1
ATOM 3450 C C . ALA A 1 423 ? 18.118 -9.719 -5.930 1.00 87.88 423 ALA A C 1
ATOM 3452 O O . ALA A 1 423 ? 17.672 -10.860 -5.840 1.00 87.88 423 ALA A O 1
ATOM 3453 N N . MET A 1 424 ? 17.323 -8.646 -5.799 1.00 89.62 424 MET A N 1
ATOM 3454 C CA . MET A 1 424 ? 15.865 -8.744 -5.616 1.00 89.62 424 MET A CA 1
ATOM 3455 C C . MET A 1 424 ? 15.205 -9.449 -6.810 1.00 89.62 424 MET A C 1
ATOM 3457 O O . MET A 1 424 ? 14.376 -10.331 -6.619 1.00 89.62 424 MET A O 1
ATOM 3461 N N . CYS A 1 425 ? 15.608 -9.115 -8.041 1.00 93.19 425 CYS A N 1
ATOM 3462 C CA . CYS A 1 425 ? 15.115 -9.776 -9.253 1.00 93.19 425 CYS A CA 1
ATOM 3463 C C . CYS A 1 425 ? 15.445 -11.275 -9.284 1.00 93.19 425 CYS A C 1
ATOM 3465 O O . CYS A 1 425 ? 14.596 -12.067 -9.700 1.00 93.19 425 CYS A O 1
ATOM 3467 N N . GLN A 1 426 ? 16.650 -11.658 -8.843 1.00 92.88 426 GLN A N 1
ATOM 3468 C CA . GLN A 1 426 ? 17.082 -13.053 -8.733 1.00 92.88 426 GLN A CA 1
ATOM 3469 C C . GLN A 1 426 ? 16.240 -13.810 -7.705 1.00 92.88 426 GLN A C 1
ATOM 3471 O O . GLN A 1 426 ? 15.635 -14.816 -8.061 1.00 92.88 426 GLN A O 1
ATOM 3476 N N . VAL A 1 427 ? 16.119 -13.296 -6.475 1.00 91.69 427 VAL A N 1
ATOM 3477 C CA . VAL A 1 427 ? 15.278 -13.905 -5.427 1.00 91.69 427 VAL A CA 1
ATOM 3478 C C . VAL A 1 427 ? 13.824 -14.002 -5.895 1.00 91.69 427 VAL A C 1
ATOM 3480 O O . VAL A 1 427 ? 13.210 -15.066 -5.823 1.00 91.69 427 VAL A O 1
ATOM 3483 N N . GLY A 1 428 ? 13.294 -12.922 -6.473 1.00 93.81 428 GLY A N 1
ATOM 3484 C CA . GLY A 1 428 ? 11.957 -12.880 -7.050 1.00 93.81 428 GLY A CA 1
ATOM 3485 C C . GLY A 1 428 ? 11.730 -13.958 -8.105 1.00 93.81 428 GLY A C 1
ATOM 3486 O O . GLY A 1 428 ? 10.715 -14.649 -8.074 1.00 93.81 428 GLY A O 1
ATOM 3487 N N . ARG A 1 429 ? 12.688 -14.150 -9.018 1.00 94.38 429 ARG A N 1
ATOM 3488 C CA . ARG A 1 429 ? 12.583 -15.134 -10.102 1.00 94.38 429 ARG A CA 1
ATOM 3489 C C . ARG A 1 429 ? 12.776 -16.566 -9.613 1.00 94.38 429 ARG A C 1
ATOM 3491 O O . ARG A 1 429 ? 12.054 -17.465 -10.043 1.00 94.38 429 ARG A O 1
ATOM 3498 N N . GLU A 1 430 ? 13.796 -16.799 -8.797 1.00 92.88 430 GLU A N 1
ATOM 3499 C CA . GLU A 1 430 ? 14.300 -18.136 -8.489 1.00 92.88 430 GLU A CA 1
ATOM 3500 C C . GLU A 1 430 ? 13.628 -18.748 -7.266 1.00 92.88 430 GLU A C 1
ATOM 3502 O O . GLU A 1 430 ? 13.232 -19.913 -7.350 1.00 92.88 430 GLU A O 1
ATOM 3507 N N . GLU A 1 431 ? 13.441 -17.964 -6.203 1.00 91.38 431 GLU A N 1
ATOM 3508 C CA . GLU A 1 431 ? 12.813 -18.404 -4.955 1.00 91.38 431 GLU A CA 1
ATOM 3509 C C . GLU A 1 431 ? 11.310 -18.152 -5.001 1.00 91.38 431 GLU A C 1
ATOM 3511 O O . GLU A 1 431 ? 10.518 -19.084 -4.934 1.00 91.38 431 GLU A O 1
ATOM 3516 N N . TRP A 1 432 ? 10.891 -16.900 -5.197 1.00 94.00 432 TRP A N 1
ATOM 3517 C CA . TRP A 1 432 ? 9.478 -16.529 -5.072 1.00 94.00 432 TRP A CA 1
ATOM 3518 C C . TRP A 1 432 ? 8.641 -16.885 -6.295 1.00 94.00 432 TRP A C 1
ATOM 3520 O O . TRP A 1 432 ? 7.419 -16.919 -6.198 1.00 94.00 432 TRP A O 1
ATOM 3530 N N . LYS A 1 433 ? 9.271 -17.145 -7.447 1.00 96.00 433 LYS A N 1
ATOM 3531 C CA . LYS A 1 433 ? 8.602 -17.336 -8.744 1.00 96.00 433 LYS A CA 1
ATOM 3532 C C . LYS A 1 433 ? 7.593 -16.212 -9.049 1.00 96.00 433 LYS A C 1
ATOM 3534 O O . LYS A 1 433 ? 6.423 -16.454 -9.354 1.00 96.00 433 LYS A O 1
ATOM 3539 N N . ILE A 1 434 ? 8.082 -14.980 -8.973 1.00 97.31 434 ILE A N 1
ATOM 3540 C CA . ILE A 1 434 ? 7.361 -13.741 -9.252 1.00 97.31 434 ILE A CA 1
ATOM 3541 C C . ILE A 1 434 ? 8.053 -12.994 -10.397 1.00 97.31 434 ILE A C 1
ATOM 3543 O O . ILE A 1 434 ? 9.279 -12.838 -10.419 1.00 97.31 434 ILE A O 1
ATOM 3547 N N . ASN A 1 435 ? 7.249 -12.496 -11.332 1.00 97.25 435 ASN A N 1
ATOM 3548 C CA . ASN A 1 435 ? 7.678 -11.594 -12.393 1.00 97.25 435 ASN A CA 1
ATOM 3549 C C . ASN A 1 435 ? 7.828 -10.179 -11.807 1.00 97.25 435 ASN A C 1
ATOM 3551 O O . ASN A 1 435 ? 6.889 -9.635 -11.236 1.00 97.25 435 ASN A O 1
ATOM 3555 N N . MET A 1 436 ? 9.003 -9.566 -11.917 1.00 96.38 436 MET A N 1
ATOM 3556 C CA . MET A 1 436 ? 9.325 -8.262 -11.335 1.00 96.38 436 MET A CA 1
ATOM 3557 C C . MET A 1 436 ? 9.776 -7.264 -12.392 1.00 96.38 436 MET A C 1
ATOM 3559 O O . MET A 1 436 ? 10.554 -7.587 -13.296 1.00 96.38 436 MET A O 1
ATOM 3563 N N . VAL A 1 437 ? 9.293 -6.032 -12.266 1.00 96.06 437 VAL A N 1
ATOM 3564 C CA . VAL A 1 437 ? 9.700 -4.895 -13.095 1.00 96.06 437 VAL A CA 1
ATOM 3565 C C . VAL A 1 437 ? 9.687 -3.620 -12.265 1.00 96.06 437 VAL A C 1
ATOM 3567 O O . VAL A 1 437 ? 8.863 -3.442 -11.376 1.00 96.06 437 VAL A O 1
ATOM 3570 N N . GLY A 1 43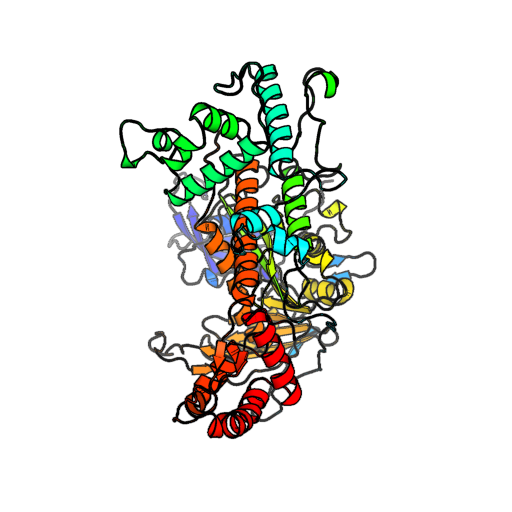8 ? 10.619 -2.715 -12.511 1.00 94.31 438 GLY A N 1
ATOM 3571 C CA . GLY A 1 438 ? 10.678 -1.485 -11.739 1.00 94.31 438 GLY A CA 1
ATOM 3572 C C . GLY A 1 438 ? 11.822 -0.594 -12.151 1.00 94.31 438 GLY A C 1
ATOM 3573 O O . GLY A 1 438 ? 12.670 -0.976 -12.958 1.00 94.31 438 GLY A O 1
ATOM 3574 N N . THR A 1 439 ? 11.856 0.604 -11.585 1.00 91.19 439 THR A N 1
ATOM 3575 C CA . THR A 1 439 ? 13.033 1.462 -11.695 1.00 91.19 439 THR A CA 1
ATOM 3576 C C . THR A 1 439 ? 14.160 0.911 -10.832 1.00 91.19 439 THR A C 1
ATOM 3578 O O . THR A 1 439 ? 13.904 0.293 -9.809 1.00 91.19 439 THR A O 1
ATOM 3581 N N . CYS A 1 440 ? 15.416 1.124 -11.221 1.00 88.00 440 CYS A N 1
ATOM 3582 C CA . CYS A 1 440 ? 16.585 0.637 -10.487 1.00 88.00 440 CYS A CA 1
ATOM 3583 C C . CYS A 1 440 ? 17.638 1.740 -10.337 1.00 88.00 440 CYS A C 1
ATOM 3585 O O . CYS A 1 440 ? 17.898 2.512 -11.263 1.00 88.00 440 CYS A O 1
ATOM 3587 N N . GLN A 1 441 ? 18.274 1.809 -9.167 1.00 82.75 441 GLN A N 1
ATOM 3588 C CA . GLN A 1 441 ? 19.437 2.674 -8.962 1.00 82.75 441 GLN A CA 1
ATOM 3589 C C . GLN A 1 441 ? 20.662 2.090 -9.678 1.00 82.75 441 GLN A C 1
ATOM 3591 O O . GLN A 1 441 ? 20.812 0.875 -9.787 1.00 82.75 441 GLN A O 1
ATOM 3596 N N . THR A 1 442 ? 21.555 2.955 -10.166 1.00 79.75 442 THR A N 1
ATOM 3597 C CA . THR A 1 442 ? 22.705 2.534 -10.989 1.00 79.75 442 THR A CA 1
ATOM 3598 C C . THR A 1 442 ? 23.652 1.601 -10.249 1.00 79.75 442 THR A C 1
ATOM 3600 O O . THR A 1 442 ? 24.192 0.681 -10.838 1.00 79.75 442 THR A O 1
ATOM 3603 N N . ASN A 1 443 ? 23.847 1.823 -8.960 1.00 76.81 443 ASN A N 1
ATOM 3604 C CA . ASN A 1 443 ? 24.768 1.049 -8.138 1.00 76.81 443 ASN A CA 1
ATOM 3605 C C . ASN A 1 443 ? 24.187 -0.285 -7.638 1.00 76.81 443 ASN A C 1
ATOM 3607 O O . ASN A 1 443 ? 24.898 -1.025 -6.964 1.00 76.81 443 ASN A O 1
ATOM 3611 N N . ARG A 1 444 ? 22.923 -0.599 -7.954 1.00 81.12 444 ARG A N 1
ATOM 3612 C CA . ARG A 1 444 ? 22.219 -1.818 -7.514 1.00 81.12 444 ARG A CA 1
ATOM 3613 C C . ARG A 1 444 ? 22.168 -2.922 -8.576 1.00 81.12 444 ARG A C 1
ATOM 3615 O O . ARG A 1 444 ? 21.363 -3.842 -8.467 1.00 81.12 444 ARG A O 1
ATOM 3622 N N . THR A 1 445 ? 22.971 -2.789 -9.627 1.00 88.00 445 THR A N 1
ATOM 3623 C CA . THR A 1 445 ? 23.085 -3.768 -10.711 1.00 88.00 445 THR A CA 1
ATOM 3624 C C . THR A 1 445 ? 24.438 -3.640 -11.407 1.00 88.00 445 THR A C 1
ATOM 3626 O O . THR A 1 445 ? 24.923 -2.520 -11.593 1.00 88.00 445 THR A O 1
ATOM 3629 N N . GLY A 1 446 ? 25.027 -4.763 -11.833 1.00 87.06 446 GLY A N 1
ATOM 3630 C CA . GLY A 1 446 ? 26.273 -4.779 -12.613 1.00 87.06 446 GLY A CA 1
ATOM 3631 C C . GLY A 1 446 ? 26.193 -3.994 -13.926 1.00 87.06 446 GLY A C 1
ATOM 3632 O O . GLY A 1 446 ? 27.144 -3.312 -14.306 1.00 87.06 446 GLY A O 1
ATOM 3633 N N . ALA A 1 447 ? 25.025 -3.976 -14.577 1.00 92.50 447 ALA A N 1
ATOM 3634 C CA . ALA A 1 447 ? 24.806 -3.234 -15.823 1.00 92.50 447 ALA A CA 1
ATOM 3635 C C . ALA A 1 447 ? 24.782 -1.707 -15.654 1.00 92.50 447 ALA A C 1
ATOM 3637 O O . ALA A 1 447 ? 24.846 -0.962 -16.637 1.00 92.50 447 ALA A O 1
ATOM 3638 N N . GLY A 1 448 ? 24.648 -1.203 -14.426 1.00 88.19 448 GLY A N 1
ATOM 3639 C CA . GLY A 1 448 ? 24.411 0.217 -14.199 1.00 88.19 448 GLY A CA 1
ATOM 3640 C C . GLY A 1 448 ? 25.595 1.089 -14.613 1.00 88.19 448 GLY A C 1
ATOM 3641 O O . GLY A 1 448 ? 25.403 2.118 -15.274 1.00 88.19 448 GLY A O 1
ATOM 3642 N N . SER A 1 449 ? 26.811 0.682 -14.245 1.00 86.25 449 SER A N 1
ATOM 3643 C CA . SER A 1 449 ? 28.049 1.387 -14.596 1.00 86.25 449 SER A CA 1
ATOM 3644 C C . SER A 1 449 ? 28.310 1.343 -16.107 1.00 86.25 449 SER A C 1
ATOM 3646 O O . SER A 1 449 ? 28.637 2.376 -16.697 1.00 86.25 449 SER A O 1
ATOM 3648 N N . LEU A 1 450 ? 28.052 0.196 -16.747 1.00 91.06 450 LEU A N 1
ATOM 3649 C CA . LEU A 1 450 ? 28.130 0.022 -18.199 1.00 91.06 450 LEU A CA 1
ATOM 3650 C C . LEU A 1 450 ? 27.167 0.952 -18.931 1.00 91.06 450 LEU A C 1
ATOM 3652 O O . LEU A 1 450 ? 27.578 1.718 -19.798 1.00 91.06 450 LEU A O 1
ATOM 3656 N N . GLY A 1 451 ? 25.894 0.958 -18.534 1.00 89.38 451 GLY A N 1
ATOM 3657 C CA . GLY A 1 451 ? 24.896 1.818 -19.157 1.00 89.38 451 GLY A CA 1
ATOM 3658 C C . GLY A 1 451 ? 25.231 3.303 -19.016 1.00 89.38 451 GLY A C 1
ATOM 3659 O O . GLY A 1 451 ? 25.067 4.061 -19.973 1.00 89.38 451 GLY A O 1
ATOM 3660 N N . LYS A 1 452 ? 25.776 3.728 -17.866 1.00 88.12 452 LYS A N 1
ATOM 3661 C CA . LYS A 1 452 ? 26.272 5.103 -17.685 1.00 88.12 452 LYS A CA 1
ATOM 3662 C C . LYS A 1 452 ? 27.421 5.420 -18.652 1.00 88.12 452 LYS A C 1
ATOM 3664 O O . LYS A 1 452 ? 27.417 6.494 -19.254 1.00 88.12 452 LYS A O 1
ATOM 3669 N N . ALA A 1 453 ? 28.375 4.502 -18.814 1.00 88.69 453 ALA A N 1
ATOM 3670 C CA . ALA A 1 453 ? 29.494 4.664 -19.740 1.00 88.69 453 ALA A CA 1
ATOM 3671 C C . ALA A 1 453 ? 29.024 4.738 -21.203 1.00 88.69 453 ALA A C 1
ATOM 3673 O O . ALA A 1 453 ? 29.463 5.618 -21.940 1.00 88.69 453 ALA A O 1
ATOM 3674 N N . THR A 1 454 ? 28.077 3.891 -21.604 1.00 92.50 454 THR A N 1
ATOM 3675 C CA . THR A 1 454 ? 27.528 3.856 -22.969 1.00 92.50 454 THR A CA 1
ATOM 3676 C C . THR A 1 454 ? 26.725 5.105 -23.308 1.00 92.50 454 THR A C 1
ATOM 3678 O O . THR A 1 454 ? 26.912 5.677 -24.382 1.00 92.50 454 THR A O 1
ATOM 3681 N N . VAL A 1 455 ? 25.888 5.590 -22.384 1.00 90.69 455 VAL A N 1
ATOM 3682 C CA . VAL A 1 455 ? 25.177 6.873 -22.537 1.00 90.69 455 VAL A CA 1
ATOM 3683 C C . VAL A 1 455 ? 26.166 8.017 -22.769 1.00 90.69 455 VAL A C 1
ATOM 3685 O O . VAL A 1 455 ? 25.969 8.816 -23.686 1.00 90.69 455 VAL A O 1
ATOM 3688 N N . ALA A 1 456 ? 27.251 8.069 -21.988 1.00 88.88 456 ALA A N 1
ATOM 3689 C CA . ALA A 1 456 ? 28.289 9.085 -22.136 1.00 88.88 456 ALA A CA 1
ATOM 3690 C C . ALA A 1 456 ? 29.050 8.954 -23.468 1.00 88.88 456 ALA A C 1
ATOM 3692 O O . ALA A 1 456 ? 29.200 9.942 -24.183 1.00 88.88 456 ALA A O 1
ATOM 3693 N N . ALA A 1 457 ? 29.479 7.742 -23.832 1.00 92.19 457 ALA A N 1
ATOM 3694 C CA . ALA A 1 457 ? 30.234 7.475 -25.056 1.00 92.19 457 ALA A CA 1
ATOM 3695 C C . ALA A 1 457 ? 29.435 7.797 -26.329 1.00 92.19 457 ALA A C 1
ATOM 3697 O O . ALA A 1 457 ? 29.992 8.311 -27.297 1.00 92.19 457 ALA A O 1
ATOM 3698 N N . ARG A 1 458 ? 28.122 7.535 -26.322 1.00 92.62 458 ARG A N 1
ATOM 3699 C CA . ARG A 1 458 ? 27.214 7.835 -27.442 1.00 92.62 458 ARG A CA 1
ATOM 3700 C C . ARG A 1 458 ? 26.675 9.264 -27.433 1.00 92.62 458 ARG A C 1
ATOM 3702 O O . ARG A 1 458 ? 25.980 9.651 -28.367 1.00 92.62 458 ARG A O 1
ATOM 3709 N N . GLY A 1 459 ? 26.962 10.045 -26.390 1.00 89.12 459 GLY A N 1
ATOM 3710 C CA . GLY A 1 459 ? 26.443 11.404 -26.247 1.00 89.12 459 GLY A CA 1
ATOM 3711 C C . GLY A 1 459 ? 24.912 11.470 -26.207 1.00 89.12 459 GLY A C 1
ATOM 3712 O O . GLY A 1 459 ? 24.340 12.458 -26.672 1.00 89.12 459 GLY A O 1
ATOM 3713 N N . ILE A 1 460 ? 24.253 10.430 -25.681 1.00 87.81 460 ILE A N 1
ATOM 3714 C CA . ILE A 1 460 ? 22.793 10.390 -25.525 1.00 87.81 460 ILE A CA 1
ATOM 3715 C C . ILE A 1 460 ? 22.395 11.483 -24.531 1.00 87.81 460 ILE A C 1
ATOM 3717 O O . ILE A 1 460 ? 23.043 11.646 -23.499 1.00 87.81 460 ILE A O 1
ATOM 3721 N N . LYS A 1 461 ? 21.344 12.248 -24.844 1.00 85.50 461 LYS A N 1
ATOM 3722 C CA . LYS A 1 461 ? 20.870 13.371 -24.021 1.00 85.50 461 LYS A CA 1
ATOM 3723 C C . LYS A 1 461 ? 19.434 13.143 -23.576 1.00 85.50 461 LYS A C 1
ATOM 3725 O O . LYS A 1 461 ? 18.635 12.577 -24.309 1.00 85.50 461 LYS A O 1
ATOM 3730 N N . VAL A 1 462 ? 19.081 13.651 -22.399 1.00 84.31 462 VAL A N 1
ATOM 3731 C CA . VAL A 1 462 ? 17.685 13.663 -21.935 1.00 84.3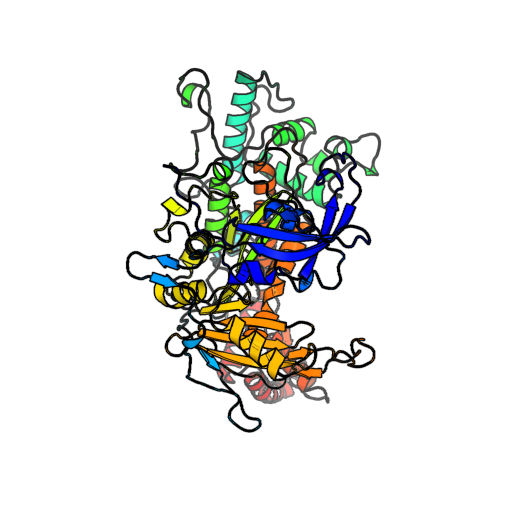1 462 VAL A CA 1
ATOM 3732 C C . VAL A 1 462 ? 16.767 14.322 -22.971 1.00 84.31 462 VAL A C 1
ATOM 3734 O O . VAL A 1 462 ? 17.099 15.354 -23.556 1.00 84.31 462 VAL A O 1
ATOM 3737 N N . GLY A 1 463 ? 15.607 13.717 -23.199 1.00 81.38 463 GLY A N 1
ATOM 3738 C CA . GLY A 1 463 ? 14.616 14.145 -24.179 1.00 81.38 463 GLY A CA 1
ATOM 3739 C C . GLY A 1 463 ? 14.848 13.624 -25.596 1.00 81.38 463 GLY A C 1
ATOM 3740 O O . GLY A 1 463 ? 14.012 13.902 -26.449 1.00 81.38 463 GLY A O 1
ATOM 3741 N N . THR A 1 464 ? 15.928 12.876 -25.870 1.00 84.81 464 THR A N 1
ATOM 3742 C CA . THR A 1 464 ? 16.097 12.205 -27.174 1.00 84.81 464 THR A CA 1
ATOM 3743 C C . THR A 1 464 ? 15.282 10.922 -27.286 1.00 84.81 464 THR A C 1
ATOM 3745 O O . THR A 1 464 ? 15.121 10.416 -28.390 1.00 84.81 464 THR A O 1
ATOM 3748 N N . HIS A 1 465 ? 14.789 10.389 -26.161 1.00 88.44 465 HIS A N 1
ATOM 3749 C CA . HIS A 1 465 ? 14.036 9.132 -26.075 1.00 88.44 465 HIS A CA 1
ATOM 3750 C C . HIS A 1 465 ? 14.791 7.910 -26.615 1.00 88.44 465 HIS A C 1
ATOM 3752 O O . HIS A 1 465 ? 14.200 6.865 -26.863 1.00 88.44 465 HIS A O 1
ATOM 3758 N N . GLN A 1 466 ? 16.115 8.021 -26.732 1.00 89.81 466 GLN A N 1
ATOM 3759 C CA . GLN A 1 466 ? 16.988 6.902 -27.057 1.00 89.81 466 GLN A CA 1
ATOM 3760 C C . GLN A 1 466 ? 17.100 5.949 -25.865 1.00 89.81 466 GLN A C 1
ATOM 3762 O O . GLN A 1 466 ? 17.070 6.374 -24.703 1.00 89.81 466 GLN A O 1
ATOM 3767 N N . SER A 1 467 ? 17.280 4.668 -26.178 1.00 92.06 467 SER A N 1
ATOM 3768 C CA . SER A 1 467 ? 17.417 3.593 -25.202 1.00 92.06 467 SER A CA 1
ATOM 3769 C C . SER A 1 467 ? 18.780 2.922 -25.291 1.00 92.06 467 SER A C 1
ATOM 3771 O O . SER A 1 467 ? 19.367 2.815 -26.365 1.00 92.06 467 SER A O 1
ATOM 3773 N N . VAL A 1 468 ? 19.259 2.431 -24.155 1.00 93.94 468 VAL A N 1
ATOM 3774 C CA . VAL A 1 468 ? 20.389 1.502 -24.054 1.00 93.94 468 VAL A CA 1
ATOM 3775 C C . VAL A 1 468 ? 19.912 0.308 -23.242 1.00 93.94 468 VAL A C 1
ATOM 3777 O O . VAL A 1 468 ? 19.330 0.507 -22.176 1.00 93.94 468 VAL A O 1
ATOM 3780 N N . MET A 1 469 ? 20.141 -0.909 -23.728 1.00 95.50 469 MET A N 1
ATOM 3781 C CA . MET A 1 469 ? 19.692 -2.135 -23.071 1.00 95.50 469 MET A CA 1
ATOM 3782 C C . MET A 1 469 ? 20.851 -3.097 -22.854 1.00 95.50 469 MET A C 1
ATOM 3784 O O . MET A 1 469 ? 21.731 -3.240 -23.697 1.00 95.50 469 MET A O 1
ATOM 3788 N N . TYR A 1 470 ? 20.824 -3.751 -21.703 1.00 96.31 470 TYR A N 1
ATOM 3789 C CA . TYR A 1 470 ? 21.755 -4.788 -21.303 1.00 96.31 470 TYR A CA 1
ATOM 3790 C C . TYR A 1 470 ? 20.968 -6.010 -20.871 1.00 96.31 470 TYR A C 1
ATOM 3792 O O . TYR A 1 470 ? 19.948 -5.896 -20.187 1.00 96.31 470 TYR A O 1
ATOM 3800 N N . GLN A 1 471 ? 21.479 -7.176 -21.231 1.00 96.38 471 GLN A N 1
ATOM 3801 C CA . GLN A 1 471 ? 20.940 -8.448 -20.793 1.00 96.38 471 GLN A CA 1
ATOM 3802 C C . GLN A 1 471 ? 22.031 -9.239 -20.082 1.00 96.38 471 GLN A C 1
ATOM 3804 O O . GLN A 1 471 ? 23.176 -9.287 -20.531 1.00 96.38 471 GLN A O 1
ATOM 3809 N N . HIS A 1 472 ? 21.678 -9.845 -18.951 1.00 96.25 472 HIS A N 1
ATOM 3810 C CA . HIS A 1 472 ? 22.599 -10.721 -18.240 1.00 96.25 472 HIS A CA 1
ATOM 3811 C C . HIS A 1 472 ? 22.855 -11.991 -19.067 1.00 96.25 472 HIS A C 1
ATOM 3813 O O . HIS A 1 472 ? 21.937 -12.518 -19.705 1.00 96.25 472 HIS A O 1
ATOM 3819 N N . LYS A 1 473 ? 24.085 -12.512 -19.049 1.00 94.88 473 LYS A N 1
ATOM 3820 C CA . LYS A 1 473 ? 24.518 -13.625 -19.917 1.00 94.88 473 LYS A CA 1
ATOM 3821 C C . LYS A 1 473 ? 23.685 -14.899 -19.757 1.00 94.88 473 LYS A C 1
ATOM 3823 O O . LYS A 1 473 ? 23.239 -15.485 -20.740 1.00 94.88 473 LYS A O 1
ATOM 3828 N N . ASP A 1 474 ? 23.425 -15.300 -18.520 1.00 92.31 474 ASP A N 1
ATOM 3829 C CA . ASP A 1 474 ? 22.735 -16.543 -18.149 1.00 92.31 474 ASP A CA 1
ATOM 3830 C C . ASP A 1 474 ? 21.431 -16.324 -17.350 1.00 92.31 474 ASP A C 1
ATOM 3832 O O . ASP A 1 474 ? 20.465 -17.064 -17.537 1.00 92.31 474 ASP A O 1
ATOM 3836 N N . LYS A 1 475 ? 21.351 -15.296 -16.497 1.00 94.12 475 LYS A N 1
ATOM 3837 C CA . LYS A 1 475 ? 20.161 -14.997 -15.676 1.00 94.12 475 LYS A CA 1
ATOM 3838 C C . LYS A 1 475 ? 19.078 -14.256 -16.465 1.00 94.12 475 LYS A C 1
ATOM 3840 O O . LYS A 1 475 ? 19.407 -13.353 -17.227 1.00 94.12 475 LYS A O 1
ATOM 3845 N N . PRO A 1 476 ? 17.775 -14.538 -16.290 1.00 94.31 476 PRO A N 1
ATOM 3846 C CA . PRO A 1 476 ? 16.690 -13.886 -17.033 1.00 94.31 476 PRO A CA 1
ATOM 3847 C C . PRO A 1 476 ? 16.437 -12.450 -16.548 1.00 94.31 476 PRO A C 1
ATOM 3849 O O . PRO A 1 476 ? 15.378 -12.163 -16.015 1.00 94.31 476 PRO A O 1
ATOM 3852 N N . ILE A 1 477 ? 17.416 -11.554 -16.686 1.00 95.88 477 ILE A N 1
ATOM 3853 C CA . ILE A 1 477 ? 17.351 -10.179 -16.191 1.00 95.88 477 ILE A CA 1
ATOM 3854 C C . ILE A 1 477 ? 17.761 -9.216 -17.302 1.00 95.88 477 ILE A C 1
ATOM 3856 O O . ILE A 1 477 ? 18.788 -9.410 -17.960 1.00 95.88 477 ILE A O 1
ATOM 3860 N N . THR A 1 478 ? 16.966 -8.163 -17.465 1.00 96.81 478 THR A N 1
ATOM 3861 C CA . THR A 1 478 ? 17.175 -7.101 -18.449 1.00 96.81 478 THR A CA 1
ATOM 3862 C C . THR A 1 478 ? 17.230 -5.755 -17.744 1.00 96.81 478 THR A C 1
ATOM 3864 O O . THR A 1 478 ? 16.365 -5.423 -16.932 1.00 96.81 478 THR A O 1
ATOM 3867 N N . TYR A 1 479 ? 18.252 -4.967 -18.065 1.00 96.81 479 TYR A N 1
ATOM 3868 C CA . TYR A 1 479 ? 18.429 -3.596 -17.608 1.00 96.81 479 TYR A CA 1
ATOM 3869 C C . TYR A 1 479 ? 18.302 -2.648 -18.799 1.00 96.81 479 TYR A C 1
ATOM 3871 O O . TYR A 1 479 ? 18.905 -2.879 -19.845 1.00 96.81 479 TYR A O 1
ATOM 3879 N N . ALA A 1 480 ? 17.548 -1.563 -18.648 1.00 95.56 480 ALA A N 1
ATOM 3880 C CA . ALA A 1 480 ? 17.411 -0.553 -19.688 1.00 95.56 480 ALA A CA 1
ATOM 3881 C C . ALA A 1 480 ? 17.579 0.852 -19.122 1.00 95.56 480 ALA A C 1
ATOM 3883 O O . ALA A 1 480 ? 17.150 1.152 -18.008 1.00 95.56 480 ALA A O 1
ATOM 3884 N N . ILE A 1 481 ? 18.161 1.732 -19.930 1.00 94.75 481 ILE A N 1
ATOM 3885 C CA . ILE A 1 481 ? 18.196 3.173 -19.706 1.00 94.75 481 ILE A CA 1
ATOM 3886 C C . ILE A 1 481 ? 17.435 3.833 -20.843 1.00 94.75 481 ILE A C 1
ATOM 3888 O O . ILE A 1 481 ? 17.756 3.595 -22.001 1.00 94.75 481 ILE A O 1
ATOM 3892 N N . TRP A 1 482 ? 16.480 4.697 -20.516 1.00 93.25 482 TRP A N 1
ATOM 3893 C CA . TRP A 1 482 ? 15.704 5.468 -21.480 1.00 93.25 482 TRP A CA 1
ATOM 3894 C C . TRP A 1 482 ? 15.835 6.969 -21.215 1.00 93.25 482 TRP A C 1
ATOM 3896 O O . TRP A 1 482 ? 15.615 7.445 -20.098 1.00 93.25 482 TRP A O 1
ATOM 3906 N N . ALA A 1 483 ? 16.208 7.728 -22.244 1.00 90.00 483 ALA A N 1
ATOM 3907 C CA . ALA A 1 483 ? 16.449 9.165 -22.161 1.00 90.00 483 ALA A CA 1
ATOM 3908 C C . ALA A 1 483 ? 15.154 9.991 -22.320 1.00 90.00 483 ALA A C 1
ATOM 3910 O O . ALA A 1 483 ? 14.987 10.748 -23.280 1.00 90.00 483 ALA A O 1
ATOM 3911 N N . ASP A 1 484 ? 14.223 9.866 -21.370 1.00 86.06 484 ASP A N 1
ATOM 3912 C CA . ASP A 1 484 ? 13.058 10.760 -21.244 1.00 86.06 484 ASP A CA 1
ATOM 3913 C C . ASP A 1 484 ? 13.496 12.146 -20.720 1.00 86.06 484 ASP A C 1
ATOM 3915 O O . ASP A 1 484 ? 14.636 12.573 -20.886 1.00 86.06 484 ASP A O 1
ATOM 3919 N N . ASN A 1 485 ? 12.609 12.871 -20.043 1.00 76.81 485 ASN A N 1
ATOM 3920 C CA . ASN A 1 485 ? 12.910 14.106 -19.319 1.00 76.81 485 ASN A CA 1
ATOM 3921 C C . ASN A 1 485 ? 14.062 13.959 -18.305 1.00 76.81 485 ASN A C 1
ATOM 3923 O O . ASN A 1 485 ? 14.674 14.960 -17.945 1.00 76.81 485 ASN A O 1
ATOM 3927 N N . ASN A 1 486 ? 14.330 12.727 -17.871 1.00 82.75 486 ASN A N 1
ATOM 3928 C CA . ASN A 1 486 ? 15.511 12.277 -17.146 1.00 82.75 486 ASN A CA 1
ATOM 3929 C C . ASN A 1 486 ? 15.908 10.892 -17.678 1.00 82.75 486 ASN A C 1
ATOM 3931 O O . ASN A 1 486 ? 15.120 10.244 -18.367 1.00 82.75 486 ASN A O 1
ATOM 3935 N N . TYR A 1 487 ? 17.103 10.416 -17.323 1.00 87.38 487 TYR A N 1
ATOM 3936 C CA . TYR A 1 487 ? 17.478 9.022 -17.565 1.00 87.38 487 TYR A CA 1
ATOM 3937 C C . TYR A 1 487 ? 16.681 8.102 -16.647 1.00 87.38 487 TYR A C 1
ATOM 3939 O O . TYR A 1 487 ? 16.974 8.000 -15.452 1.00 87.38 487 TYR A O 1
ATOM 3947 N N . VAL A 1 488 ? 15.682 7.431 -17.209 1.00 89.31 488 VAL A N 1
ATOM 3948 C CA . VAL A 1 488 ? 14.896 6.435 -16.487 1.00 89.31 488 VAL A CA 1
ATOM 3949 C C . VAL A 1 488 ? 15.580 5.089 -16.644 1.00 89.31 488 VAL A C 1
ATOM 3951 O O . VAL A 1 488 ? 15.881 4.666 -17.755 1.00 89.31 488 VAL A O 1
ATOM 3954 N N . LYS A 1 489 ? 15.879 4.447 -15.518 1.00 93.44 489 LYS A N 1
ATOM 3955 C CA . LYS A 1 489 ? 16.625 3.191 -15.461 1.00 93.44 489 LYS A CA 1
ATOM 3956 C C . LYS A 1 489 ? 15.686 2.129 -14.942 1.00 93.44 489 LYS A C 1
ATOM 3958 O O . LYS A 1 489 ? 15.176 2.287 -13.835 1.00 93.44 489 LYS A O 1
ATOM 3963 N N . THR A 1 490 ? 15.449 1.091 -15.723 1.00 95.50 490 THR A N 1
ATOM 3964 C CA . THR A 1 490 ? 14.522 0.013 -15.389 1.00 95.50 490 THR A CA 1
ATOM 3965 C C . THR A 1 490 ? 15.236 -1.325 -15.360 1.00 95.50 490 THR A C 1
ATOM 3967 O O . THR A 1 490 ? 16.217 -1.539 -16.072 1.00 95.50 490 THR A O 1
ATOM 3970 N N . LEU A 1 491 ? 14.749 -2.213 -14.504 1.00 96.19 491 LEU A N 1
ATOM 3971 C CA . LEU A 1 491 ? 15.227 -3.576 -14.353 1.00 96.19 491 LEU A CA 1
ATOM 3972 C C . LEU A 1 491 ? 14.021 -4.513 -14.341 1.00 96.19 491 LEU A C 1
ATOM 3974 O O . LEU A 1 491 ? 13.003 -4.203 -13.714 1.00 96.19 491 LEU A O 1
ATOM 3978 N N . SER A 1 492 ? 14.132 -5.647 -15.025 1.00 97.00 492 SER A N 1
ATOM 3979 C CA . SER A 1 492 ? 13.099 -6.677 -15.024 1.00 97.00 492 SER A CA 1
ATOM 3980 C C . SER A 1 492 ? 13.687 -8.078 -15.055 1.00 97.00 492 SER A C 1
ATOM 3982 O O . SER A 1 492 ? 14.720 -8.292 -15.680 1.00 97.00 492 SER A O 1
ATOM 3984 N N . ASN A 1 493 ? 13.001 -9.032 -14.417 1.00 96.88 493 ASN A N 1
ATOM 3985 C CA . ASN A 1 493 ? 13.353 -10.454 -14.453 1.00 96.88 493 ASN A CA 1
ATOM 3986 C C . ASN A 1 493 ? 12.516 -11.292 -15.454 1.00 96.88 493 ASN A C 1
ATOM 3988 O O . ASN A 1 493 ? 12.509 -12.526 -15.385 1.00 96.88 493 ASN A O 1
ATOM 3992 N N . PHE A 1 494 ? 11.730 -10.635 -16.313 1.00 95.81 494 PHE A N 1
ATOM 3993 C CA . PHE A 1 494 ? 10.812 -11.320 -17.228 1.00 95.81 494 PHE A CA 1
ATOM 3994 C C . PHE A 1 494 ? 10.598 -10.631 -18.576 1.00 95.81 494 PHE A C 1
ATOM 3996 O O . PHE A 1 494 ? 10.145 -11.290 -19.504 1.00 95.81 494 PHE A O 1
ATOM 4003 N N . HIS A 1 495 ? 10.931 -9.345 -18.712 1.00 94.94 495 HIS A N 1
ATOM 4004 C CA . HIS A 1 495 ? 10.960 -8.700 -20.024 1.00 94.94 495 HIS A CA 1
ATOM 4005 C C . HIS A 1 495 ? 12.281 -8.995 -20.742 1.00 94.94 495 HIS A C 1
ATOM 4007 O O . HIS A 1 495 ? 13.357 -8.930 -20.138 1.00 94.94 495 HIS A O 1
ATOM 4013 N N . GLY A 1 496 ? 12.207 -9.255 -22.046 1.00 92.31 496 GLY A N 1
ATOM 4014 C CA . GLY A 1 496 ? 13.374 -9.225 -22.926 1.00 92.31 496 GLY A CA 1
ATOM 4015 C C . GLY A 1 496 ? 13.827 -7.789 -23.234 1.00 92.31 496 GLY A C 1
ATOM 4016 O O . GLY A 1 496 ? 13.148 -6.823 -22.868 1.00 92.31 496 GLY A O 1
ATOM 4017 N N . PRO A 1 497 ? 14.974 -7.611 -23.906 1.00 91.75 497 PRO A N 1
ATOM 4018 C CA . PRO A 1 497 ? 15.393 -6.315 -24.429 1.00 91.75 497 PRO A CA 1
ATOM 4019 C C . PRO A 1 497 ? 14.577 -6.001 -25.693 1.00 91.75 497 PRO A C 1
ATOM 4021 O O . PRO A 1 497 ? 15.040 -6.173 -26.819 1.00 91.75 497 PRO A O 1
ATOM 4024 N N . ASN A 1 498 ? 13.334 -5.572 -25.474 1.00 90.12 498 ASN A N 1
ATOM 4025 C CA . ASN A 1 498 ? 12.352 -5.248 -26.506 1.00 90.12 498 ASN A CA 1
ATOM 4026 C C . ASN A 1 498 ? 12.116 -3.735 -26.555 1.00 90.12 498 ASN A C 1
ATOM 4028 O O . ASN A 1 498 ? 11.948 -3.090 -25.510 1.00 90.12 498 ASN A O 1
ATOM 4032 N N . LEU A 1 499 ? 12.066 -3.169 -27.763 1.00 90.19 499 LEU A N 1
ATOM 4033 C CA . LEU A 1 499 ? 11.786 -1.751 -27.986 1.00 90.19 499 LEU A CA 1
ATOM 4034 C C . LEU A 1 499 ? 10.388 -1.579 -28.581 1.00 90.19 499 LEU A C 1
ATOM 4036 O O . LEU A 1 499 ? 10.118 -1.998 -29.697 1.00 90.19 499 LEU A O 1
ATOM 4040 N N . LEU A 1 500 ? 9.500 -0.908 -27.853 1.00 89.50 500 LEU A N 1
ATOM 4041 C CA . LEU A 1 500 ? 8.161 -0.595 -28.334 1.00 89.50 500 LEU A CA 1
ATOM 4042 C C . LEU A 1 500 ? 8.195 0.677 -29.180 1.00 89.50 500 LEU A C 1
ATOM 4044 O O . LEU A 1 500 ? 8.335 1.783 -28.645 1.00 89.50 500 LEU A O 1
ATOM 4048 N N . ARG A 1 501 ? 8.040 0.522 -30.498 1.00 86.94 501 ARG A N 1
ATOM 4049 C CA . ARG A 1 501 ? 7.982 1.639 -31.448 1.00 86.94 501 ARG A CA 1
ATOM 4050 C C . ARG A 1 501 ? 6.695 2.438 -31.281 1.00 86.94 501 ARG A C 1
ATOM 4052 O O . ARG A 1 501 ? 5.603 1.875 -31.321 1.00 86.94 501 ARG A O 1
ATOM 4059 N N . GLY A 1 502 ? 6.818 3.745 -31.054 1.00 82.44 502 GLY A N 1
ATOM 4060 C CA . GLY A 1 502 ? 5.674 4.618 -30.767 1.00 82.44 502 GLY A CA 1
ATOM 4061 C C . GLY A 1 502 ? 4.835 4.177 -29.558 1.00 82.44 502 GLY A C 1
ATOM 4062 O O . GLY A 1 502 ? 3.661 4.526 -29.460 1.00 82.44 502 GLY A O 1
ATOM 4063 N N . GLY A 1 503 ? 5.413 3.394 -28.638 1.00 75.88 503 GLY A N 1
ATOM 4064 C CA . GLY A 1 503 ? 4.671 2.757 -27.549 1.00 75.88 503 GLY A CA 1
ATOM 4065 C C . GLY A 1 503 ? 4.135 3.739 -26.506 1.00 75.88 503 GLY A C 1
ATOM 4066 O O . GLY A 1 503 ? 3.239 3.397 -25.730 1.00 75.88 503 GLY A O 1
ATOM 4067 N N . I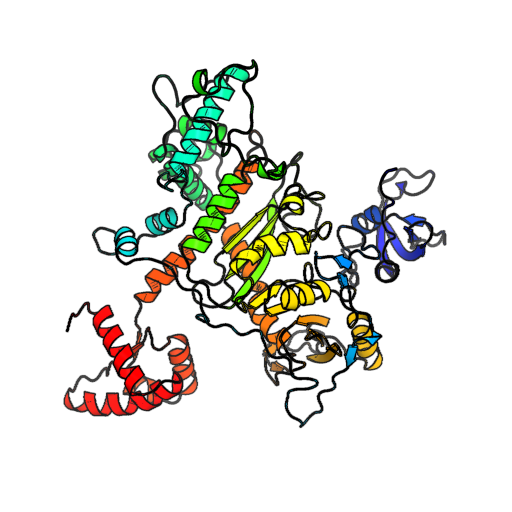LE A 1 504 ? 4.671 4.963 -26.451 1.00 86.50 504 ILE A N 1
ATOM 4068 C CA . ILE A 1 504 ? 4.263 5.950 -25.457 1.00 86.50 504 ILE A CA 1
ATOM 4069 C C . ILE A 1 504 ? 4.191 7.363 -26.023 1.00 86.50 504 ILE A C 1
ATOM 4071 O O . ILE A 1 504 ? 5.025 7.791 -26.812 1.00 86.50 504 ILE A O 1
ATOM 4075 N N . GLN A 1 505 ? 3.212 8.129 -25.544 1.00 87.00 505 GLN A N 1
ATOM 4076 C CA . GLN A 1 505 ? 3.065 9.534 -25.899 1.00 87.00 505 GLN A CA 1
ATOM 4077 C C . GLN A 1 505 ? 3.822 10.444 -24.936 1.00 87.00 505 GLN A C 1
ATOM 4079 O O . GLN A 1 505 ? 3.692 10.363 -23.704 1.00 87.00 505 GLN A O 1
ATOM 4084 N N . ARG A 1 506 ? 4.613 11.358 -25.502 1.00 85.00 506 ARG A N 1
ATOM 4085 C CA . ARG A 1 506 ? 5.380 12.361 -24.758 1.00 85.00 506 ARG A CA 1
ATOM 4086 C C . ARG A 1 506 ? 5.251 13.740 -25.379 1.00 85.00 506 ARG A C 1
ATOM 4088 O O . ARG A 1 506 ? 5.149 13.906 -26.588 1.00 85.00 506 ARG A O 1
ATOM 4095 N N . LYS A 1 507 ? 5.282 14.758 -24.520 1.00 81.94 507 LYS A N 1
ATOM 4096 C CA . LYS A 1 507 ? 5.481 16.140 -24.958 1.00 81.94 507 LYS A CA 1
ATOM 4097 C C . LYS A 1 507 ? 6.970 16.355 -25.134 1.00 81.94 507 LYS A C 1
ATOM 4099 O O . LYS A 1 507 ? 7.687 16.450 -24.135 1.00 81.94 507 LYS A O 1
ATOM 4104 N N . LEU A 1 508 ? 7.408 16.421 -26.386 1.00 79.44 508 LEU A N 1
ATOM 4105 C CA . LEU A 1 508 ? 8.813 16.632 -26.709 1.00 79.44 508 LEU A CA 1
ATOM 4106 C C . LEU A 1 508 ? 9.311 17.934 -26.081 1.00 79.44 508 LEU A C 1
ATOM 4108 O O . LEU A 1 508 ? 8.595 18.941 -26.029 1.00 79.44 508 LEU A O 1
ATOM 4112 N N . ARG A 1 509 ? 10.543 17.902 -25.580 1.00 73.69 509 ARG A N 1
ATOM 4113 C CA . ARG A 1 509 ? 11.227 19.087 -25.073 1.00 73.69 509 ARG A CA 1
ATOM 4114 C C . ARG A 1 509 ? 11.990 19.719 -26.226 1.00 73.69 509 ARG A C 1
ATOM 4116 O O . ARG A 1 509 ? 12.840 19.071 -26.826 1.00 73.69 509 ARG A O 1
ATOM 4123 N N . ASP A 1 510 ? 11.696 20.978 -26.513 1.00 72.31 510 ASP A N 1
ATOM 4124 C CA . ASP A 1 510 ? 12.442 21.752 -27.496 1.00 72.31 510 ASP A CA 1
ATOM 4125 C C . ASP A 1 510 ? 13.925 21.809 -27.070 1.00 72.31 510 ASP A C 1
ATOM 4127 O O . ASP A 1 510 ? 14.223 22.225 -25.941 1.00 72.31 510 ASP A O 1
ATOM 4131 N N . PRO A 1 511 ? 14.861 21.377 -27.931 1.00 69.38 511 PRO A N 1
ATOM 4132 C CA . PRO A 1 511 ? 16.276 21.291 -27.583 1.00 69.38 511 PRO A CA 1
ATOM 4133 C C . PRO A 1 511 ? 16.941 22.661 -27.381 1.00 69.38 511 PRO A C 1
ATOM 4135 O O . PRO A 1 511 ? 17.986 22.728 -26.739 1.00 69.38 511 PRO A O 1
ATOM 4138 N N . VAL A 1 512 ? 16.351 23.742 -27.901 1.00 74.62 512 VAL A N 1
ATOM 4139 C CA . VAL A 1 512 ? 16.861 25.117 -27.815 1.00 74.62 512 VAL A CA 1
ATOM 4140 C C . VAL A 1 512 ? 16.161 25.891 -26.703 1.00 74.62 512 VAL A C 1
ATOM 4142 O O . VAL A 1 512 ? 16.811 26.538 -25.887 1.00 74.62 512 VAL A O 1
ATOM 4145 N N . THR A 1 513 ? 14.827 25.848 -26.659 1.00 77.12 513 THR A N 1
ATOM 4146 C CA . THR A 1 513 ? 14.048 26.647 -25.696 1.00 77.12 513 THR A CA 1
ATOM 4147 C C . THR A 1 513 ? 13.801 25.926 -24.376 1.00 77.12 513 THR A C 1
ATOM 4149 O O . THR A 1 513 ? 13.334 26.543 -23.417 1.00 77.12 513 THR A O 1
ATOM 4152 N N . HIS A 1 514 ? 14.077 24.619 -24.320 1.00 70.31 514 HIS A N 1
ATOM 4153 C CA . HIS A 1 514 ? 13.805 23.726 -23.193 1.00 70.31 514 HIS A CA 1
ATOM 4154 C C . HIS A 1 514 ? 12.336 23.662 -22.754 1.00 70.31 514 HIS A C 1
ATOM 4156 O O . HIS A 1 514 ? 12.033 23.041 -21.728 1.00 70.31 514 HIS A O 1
ATOM 4162 N N . ARG A 1 515 ? 11.423 24.269 -23.522 1.00 77.69 515 ARG A N 1
ATOM 4163 C CA . ARG A 1 515 ? 9.981 24.236 -23.286 1.00 77.69 515 ARG A CA 1
ATOM 4164 C C . ARG A 1 515 ? 9.397 22.946 -23.841 1.00 77.69 515 ARG A C 1
ATOM 4166 O O . ARG A 1 515 ? 9.896 22.384 -24.809 1.00 77.69 515 ARG A O 1
ATOM 4173 N N . ARG A 1 516 ? 8.326 22.473 -23.211 1.00 78.50 516 ARG A N 1
ATOM 4174 C CA . ARG A 1 516 ? 7.575 21.318 -23.707 1.00 78.50 516 ARG A CA 1
ATOM 4175 C C . ARG A 1 516 ? 6.643 21.753 -24.829 1.00 78.50 516 ARG A C 1
ATOM 4177 O O . ARG A 1 516 ? 5.940 22.756 -24.683 1.00 78.50 516 ARG A O 1
ATOM 4184 N N . ASN A 1 517 ? 6.607 20.968 -25.898 1.00 78.25 517 ASN A N 1
ATOM 4185 C CA . ASN A 1 517 ? 5.613 21.111 -26.950 1.00 78.25 517 ASN A CA 1
ATOM 4186 C C . ASN A 1 517 ? 4.204 20.983 -26.367 1.00 78.25 517 ASN A C 1
ATOM 4188 O O . ASN A 1 517 ? 3.978 20.326 -25.345 1.00 78.25 517 ASN A O 1
ATOM 4192 N N . LYS A 1 518 ? 3.240 21.657 -26.999 1.00 78.94 518 LYS A N 1
ATOM 4193 C CA . LYS A 1 518 ? 1.836 21.548 -26.589 1.00 78.94 518 LYS A CA 1
ATOM 4194 C C . LYS A 1 518 ? 1.286 20.163 -26.909 1.00 78.94 518 LYS A C 1
ATOM 4196 O O . LYS A 1 518 ? 0.606 19.592 -26.051 1.00 78.94 518 LYS A O 1
ATOM 4201 N N . ASP A 1 519 ? 1.647 19.661 -28.084 1.00 83.06 519 ASP A N 1
ATOM 4202 C CA . ASP A 1 519 ? 1.171 18.406 -28.645 1.00 83.06 519 ASP A CA 1
ATOM 4203 C C . ASP A 1 519 ? 2.003 17.220 -28.158 1.00 83.06 519 ASP A C 1
ATOM 4205 O O . ASP A 1 519 ? 3.185 17.350 -27.818 1.00 83.06 519 ASP A O 1
ATOM 4209 N N . PHE A 1 520 ? 1.346 16.068 -28.092 1.00 84.75 520 PHE A N 1
ATOM 4210 C CA . PHE A 1 520 ? 1.990 14.797 -27.805 1.00 84.75 520 PHE A CA 1
ATOM 4211 C C . PHE A 1 520 ? 2.537 14.191 -29.097 1.00 84.75 520 PHE A C 1
ATOM 4213 O O . PHE A 1 520 ? 1.954 14.353 -30.168 1.00 84.75 520 PHE A O 1
ATOM 4220 N N . THR A 1 521 ? 3.657 13.493 -28.983 1.00 85.75 521 THR A N 1
ATOM 4221 C CA . THR A 1 521 ? 4.280 12.733 -30.063 1.00 85.75 521 THR A CA 1
ATOM 4222 C C . THR A 1 521 ? 4.508 11.314 -29.570 1.00 85.75 521 THR A C 1
ATOM 4224 O O . THR A 1 521 ? 4.841 11.123 -28.395 1.00 85.75 521 THR A O 1
ATOM 4227 N N . ASP A 1 522 ? 4.300 10.342 -30.451 1.00 88.56 522 ASP A N 1
ATOM 4228 C CA . ASP A 1 522 ? 4.620 8.947 -30.179 1.00 88.56 522 ASP A CA 1
ATOM 4229 C C . ASP A 1 522 ? 6.140 8.782 -30.185 1.00 88.56 522 ASP A C 1
ATOM 4231 O O . ASP A 1 522 ? 6.834 9.287 -31.072 1.00 88.56 522 ASP A O 1
ATOM 4235 N N . VAL A 1 523 ? 6.666 8.142 -29.146 1.00 89.31 523 VAL A N 1
ATOM 4236 C CA . VAL A 1 523 ? 8.102 7.949 -28.959 1.00 89.31 523 VAL A CA 1
ATOM 4237 C C . VAL A 1 523 ? 8.379 6.505 -28.581 1.00 89.31 523 VAL A C 1
ATOM 4239 O O . VAL A 1 523 ? 7.562 5.846 -27.932 1.00 89.31 523 VAL A O 1
ATOM 4242 N N . ASP A 1 524 ? 9.550 6.035 -28.984 1.00 90.31 524 ASP A N 1
ATOM 4243 C CA . ASP A 1 524 ? 9.990 4.678 -28.701 1.00 90.31 524 ASP A CA 1
ATOM 4244 C C . ASP A 1 524 ? 10.408 4.556 -27.234 1.00 90.31 524 ASP A C 1
ATOM 4246 O O . ASP A 1 524 ? 10.992 5.477 -26.648 1.00 90.31 524 ASP A O 1
ATOM 4250 N N . CYS A 1 525 ? 10.118 3.412 -26.620 1.00 92.12 525 CYS A N 1
ATOM 4251 C CA . CYS A 1 525 ? 10.563 3.120 -25.263 1.00 92.12 525 CYS A CA 1
ATOM 4252 C C . CYS A 1 525 ? 10.747 1.613 -25.040 1.00 92.12 525 CYS A C 1
ATOM 4254 O O . CYS A 1 525 ? 10.132 0.809 -25.737 1.00 92.12 525 CYS A O 1
ATOM 4256 N N . PRO A 1 526 ? 11.592 1.193 -24.083 1.00 93.31 526 PRO A N 1
ATOM 4257 C CA . PRO A 1 526 ? 11.702 -0.218 -23.731 1.00 93.31 526 PRO A CA 1
ATOM 4258 C C . PRO A 1 526 ? 10.367 -0.758 -23.202 1.00 93.31 526 PRO A C 1
ATOM 4260 O O . PRO A 1 526 ? 9.659 -0.048 -22.485 1.00 93.31 526 PRO A O 1
ATOM 4263 N N . GLU A 1 527 ? 10.042 -2.021 -23.470 1.00 92.19 527 GLU A N 1
ATOM 4264 C CA . GLU A 1 527 ? 8.785 -2.639 -23.012 1.00 92.19 527 GLU A CA 1
ATOM 4265 C C . GLU A 1 527 ? 8.587 -2.514 -21.492 1.00 92.19 527 GLU A C 1
ATOM 4267 O O . GLU A 1 527 ? 7.559 -2.029 -21.013 1.00 92.19 527 GLU A O 1
ATOM 4272 N N . GLN A 1 528 ? 9.629 -2.822 -20.718 1.00 92.94 528 GLN A N 1
ATOM 4273 C CA . GLN A 1 528 ? 9.610 -2.669 -19.262 1.00 92.94 528 GLN A CA 1
ATOM 4274 C C . GLN A 1 528 ? 9.354 -1.221 -18.799 1.00 92.94 528 GLN A C 1
ATOM 4276 O O . GLN A 1 528 ? 8.768 -0.991 -17.739 1.00 92.94 528 GLN A O 1
ATOM 4281 N N . GLN A 1 529 ? 9.760 -0.226 -19.594 1.00 92.00 529 GLN A N 1
ATOM 4282 C CA . GLN A 1 529 ? 9.520 1.184 -19.302 1.00 92.00 529 GLN A CA 1
ATOM 4283 C C . GLN A 1 529 ? 8.061 1.563 -19.545 1.00 92.00 529 GLN A C 1
ATOM 4285 O O . GLN A 1 529 ? 7.494 2.335 -18.768 1.00 92.00 529 GLN A O 1
ATOM 4290 N N . TRP A 1 530 ? 7.456 1.022 -20.602 1.00 91.50 530 TRP A N 1
ATOM 4291 C CA . TRP A 1 530 ? 6.035 1.189 -20.870 1.00 91.50 530 TRP A CA 1
ATOM 4292 C C . TRP A 1 530 ? 5.200 0.634 -19.717 1.00 91.50 530 TRP A C 1
ATOM 4294 O O . TRP A 1 530 ? 4.417 1.386 -19.133 1.00 91.50 530 TRP A O 1
ATOM 4304 N N . VAL A 1 531 ? 5.458 -0.610 -19.297 1.00 90.56 531 VAL A N 1
ATOM 4305 C CA . VAL A 1 531 ? 4.775 -1.240 -18.152 1.00 90.56 531 VAL A CA 1
ATOM 4306 C C . VAL A 1 531 ? 4.926 -0.407 -16.878 1.00 90.56 531 VAL A C 1
ATOM 4308 O O . VAL A 1 531 ? 3.939 -0.112 -16.198 1.00 90.56 531 VAL A O 1
ATOM 4311 N N . TYR A 1 532 ? 6.147 0.034 -16.561 1.00 90.19 532 TYR A N 1
ATOM 4312 C CA . TYR A 1 532 ? 6.384 0.864 -15.379 1.00 90.19 532 TYR A CA 1
ATOM 4313 C C . TYR A 1 532 ? 5.604 2.186 -15.448 1.00 90.19 532 TYR A C 1
ATOM 4315 O O . TYR A 1 532 ? 4.943 2.571 -14.484 1.00 90.19 532 TYR A O 1
ATOM 4323 N N . CYS A 1 533 ? 5.608 2.869 -16.598 1.00 86.12 533 CYS A N 1
ATOM 4324 C CA . CYS A 1 533 ? 4.906 4.141 -16.778 1.00 86.12 533 CYS A CA 1
ATOM 4325 C C . CYS A 1 533 ? 3.383 4.037 -16.606 1.00 86.12 533 CYS A C 1
ATOM 4327 O O . CYS A 1 533 ? 2.772 5.003 -16.143 1.00 86.12 533 CYS A O 1
ATOM 4329 N N . GLN A 1 534 ? 2.773 2.896 -16.936 1.00 83.25 534 GLN A N 1
ATOM 4330 C CA . GLN A 1 534 ? 1.334 2.686 -16.745 1.00 83.25 534 GLN A CA 1
ATOM 4331 C C . GLN A 1 534 ? 0.943 2.557 -15.262 1.00 83.25 534 GLN A C 1
ATOM 4333 O O . GLN A 1 534 ? -0.208 2.791 -14.903 1.00 83.25 534 GLN A O 1
ATOM 4338 N N . THR A 1 535 ? 1.890 2.210 -14.386 1.00 81.75 535 THR A N 1
ATOM 4339 C CA . THR A 1 535 ? 1.576 1.626 -13.071 1.00 81.75 535 THR A CA 1
ATOM 4340 C C . THR A 1 535 ? 2.164 2.389 -11.878 1.00 81.75 535 THR A C 1
ATOM 4342 O O . THR A 1 535 ? 1.518 2.465 -10.833 1.00 81.75 535 THR A O 1
ATOM 4345 N N . TYR A 1 536 ? 3.328 3.035 -12.027 1.00 77.94 536 TYR A N 1
ATOM 4346 C CA . TYR A 1 536 ? 4.082 3.640 -10.912 1.00 77.94 536 TYR A CA 1
ATOM 4347 C C . TYR A 1 536 ? 3.299 4.670 -10.077 1.00 77.94 536 TYR A C 1
ATOM 4349 O O . TYR A 1 536 ? 3.477 4.773 -8.870 1.00 77.94 536 TYR A O 1
ATOM 4357 N N . HIS A 1 537 ? 2.406 5.433 -10.706 1.00 79.31 537 HIS A N 1
ATOM 4358 C CA . HIS A 1 537 ? 1.686 6.538 -10.069 1.00 79.31 537 HIS A CA 1
ATOM 4359 C C . HIS A 1 537 ? 0.433 6.091 -9.293 1.00 79.31 537 HIS A C 1
ATOM 4361 O O . HIS A 1 537 ? -0.241 6.914 -8.668 1.00 79.31 537 HIS A O 1
ATOM 4367 N N . LEU A 1 538 ? 0.059 4.809 -9.364 1.00 78.06 538 LEU A N 1
ATOM 4368 C CA . LEU A 1 538 ? -1.213 4.324 -8.830 1.00 78.06 538 LEU A CA 1
ATOM 4369 C C . LEU A 1 538 ? -1.233 4.270 -7.302 1.00 78.06 538 LEU A C 1
ATOM 4371 O O . LEU A 1 538 ? -2.259 4.611 -6.706 1.00 78.06 538 LEU A O 1
ATOM 4375 N N . ILE A 1 539 ? -0.119 3.916 -6.650 1.00 77.81 539 ILE A N 1
ATOM 4376 C CA . ILE A 1 539 ? -0.059 3.973 -5.182 1.00 77.81 539 ILE A CA 1
ATOM 4377 C C . ILE A 1 539 ? -0.128 5.410 -4.701 1.00 77.81 539 ILE A C 1
ATOM 4379 O O . ILE A 1 539 ? -0.943 5.696 -3.827 1.00 77.81 539 ILE A O 1
ATOM 4383 N N . ASP A 1 540 ? 0.631 6.322 -5.300 1.00 80.81 540 ASP A N 1
ATOM 4384 C CA . ASP A 1 540 ? 0.552 7.742 -4.962 1.00 80.81 540 ASP A CA 1
ATOM 4385 C C . ASP A 1 540 ? -0.855 8.308 -5.164 1.00 80.81 540 ASP A C 1
ATOM 4387 O O . ASP A 1 540 ? -1.348 9.078 -4.337 1.00 80.81 540 ASP A O 1
ATOM 4391 N N . LYS A 1 541 ? -1.559 7.876 -6.215 1.00 81.62 541 LYS A N 1
ATOM 4392 C CA . LYS A 1 541 ? -2.965 8.230 -6.444 1.00 81.62 541 LYS A CA 1
ATOM 4393 C C . LYS A 1 541 ? -3.884 7.698 -5.336 1.00 81.62 541 LYS A C 1
ATOM 4395 O O . LYS A 1 541 ? -4.758 8.435 -4.867 1.00 81.62 541 LYS A O 1
ATOM 4400 N N . GLY A 1 542 ? -3.692 6.451 -4.904 1.00 80.81 542 GLY A N 1
ATOM 4401 C CA . GLY A 1 542 ? -4.411 5.860 -3.769 1.00 80.81 542 GLY A CA 1
ATOM 4402 C C . GLY A 1 542 ? -4.120 6.602 -2.462 1.00 80.81 542 GLY A C 1
ATOM 4403 O O . GLY A 1 542 ? -5.034 7.108 -1.814 1.00 80.81 542 GLY A O 1
ATOM 4404 N N . ASN A 1 543 ? -2.839 6.790 -2.141 1.00 81.81 543 ASN A N 1
ATOM 4405 C CA . ASN A 1 543 ? -2.365 7.525 -0.969 1.00 81.81 543 ASN A CA 1
ATOM 4406 C C . ASN A 1 543 ? -2.908 8.962 -0.946 1.00 81.81 543 ASN A C 1
ATOM 4408 O O . ASN A 1 543 ? -3.362 9.438 0.092 1.00 81.81 543 ASN A O 1
ATOM 4412 N N . GLY A 1 544 ? -2.907 9.650 -2.090 1.00 80.69 544 GLY A N 1
ATOM 4413 C CA . GLY A 1 544 ? -3.455 10.996 -2.237 1.00 80.69 544 GLY A CA 1
ATOM 4414 C C . GLY A 1 544 ? -4.975 11.050 -2.073 1.00 80.69 544 GLY A C 1
ATOM 4415 O O . GLY A 1 544 ? -5.503 12.051 -1.590 1.00 80.69 544 GLY A O 1
ATOM 4416 N N . SER A 1 545 ? -5.686 9.977 -2.429 1.00 80.56 545 SER A N 1
ATOM 4417 C CA . SER A 1 545 ? -7.128 9.855 -2.179 1.00 80.56 545 SER A CA 1
ATOM 4418 C C . SER A 1 545 ? -7.413 9.675 -0.687 1.00 80.56 545 SER A C 1
ATOM 4420 O O . SER A 1 545 ? -8.286 10.349 -0.150 1.00 80.56 545 SER A O 1
ATOM 4422 N N . GLU A 1 546 ? -6.620 8.854 0.001 1.00 82.62 546 GLU A N 1
ATOM 4423 C CA . GLU A 1 546 ? -6.709 8.647 1.451 1.00 82.62 546 GLU A CA 1
ATOM 4424 C C . GLU A 1 546 ? -6.310 9.903 2.248 1.00 82.62 546 GLU A C 1
ATOM 4426 O O . GLU A 1 546 ? -6.937 10.222 3.252 1.00 82.62 546 GLU A O 1
ATOM 4431 N N . ALA A 1 547 ? -5.285 10.642 1.808 1.00 73.50 547 ALA A N 1
ATOM 4432 C CA . ALA A 1 547 ? -4.771 11.823 2.508 1.00 73.50 547 ALA A CA 1
ATOM 4433 C C . ALA A 1 547 ? -5.771 12.992 2.555 1.00 73.50 547 ALA A C 1
ATOM 4435 O O . ALA A 1 547 ? -5.745 13.785 3.494 1.00 73.50 547 ALA A O 1
ATOM 4436 N N . LYS A 1 548 ? -6.682 13.092 1.576 1.00 69.25 548 LYS A N 1
ATOM 4437 C CA . LYS A 1 548 ? -7.793 14.067 1.599 1.00 69.25 548 LYS A CA 1
ATOM 4438 C C . LYS A 1 548 ? -8.759 13.826 2.758 1.00 69.25 548 LYS A C 1
ATOM 4440 O O . LYS A 1 548 ? -9.461 14.743 3.173 1.00 69.25 548 LYS A O 1
ATOM 4445 N N . TYR A 1 549 ? -8.791 12.593 3.247 1.00 65.12 549 TYR A N 1
ATOM 4446 C CA . TYR A 1 549 ? -9.725 12.089 4.237 1.00 65.12 549 TYR A CA 1
ATOM 4447 C C . TYR A 1 549 ? -8.955 11.524 5.435 1.00 65.12 549 TYR A C 1
ATOM 4449 O O . TYR A 1 549 ? -9.221 10.423 5.911 1.00 65.12 549 TYR A O 1
ATOM 4457 N N . ASP A 1 550 ? -7.959 12.272 5.916 1.00 70.00 550 ASP A N 1
ATOM 4458 C CA . ASP A 1 550 ? -7.171 11.833 7.058 1.00 70.00 550 ASP A CA 1
ATOM 4459 C C . ASP A 1 550 ? -7.950 12.015 8.371 1.00 70.00 550 ASP A C 1
ATOM 4461 O O . ASP A 1 550 ? -8.145 13.138 8.846 1.00 70.00 550 ASP A O 1
ATOM 4465 N N . LEU A 1 551 ? -8.345 10.901 9.001 1.00 70.44 551 LEU A N 1
ATOM 4466 C CA . LEU A 1 551 ? -8.904 10.831 10.361 1.00 70.44 551 LEU A CA 1
ATOM 4467 C C . LEU A 1 551 ? -7.913 11.244 11.471 1.00 70.44 551 LEU A C 1
ATOM 4469 O O . LEU A 1 551 ? -7.988 10.735 12.594 1.00 70.44 551 LEU A O 1
ATOM 4473 N N . SER A 1 552 ? -6.980 12.153 11.182 1.00 60.38 552 SER A N 1
ATOM 4474 C CA . SER A 1 552 ? -5.941 12.602 12.099 1.00 60.38 552 SER A CA 1
ATOM 4475 C C . SER A 1 552 ? -6.529 12.975 13.468 1.00 60.38 552 SER A C 1
ATOM 4477 O O . SER A 1 552 ? -7.298 13.925 13.670 1.00 60.38 552 SER A O 1
ATOM 4479 N N . THR A 1 553 ? -6.187 12.155 14.456 1.00 58.28 553 THR A N 1
ATOM 4480 C CA . THR A 1 553 ? -6.452 12.443 15.858 1.00 58.28 553 THR A CA 1
ATOM 4481 C C . THR A 1 553 ? -5.254 13.224 16.380 1.00 58.28 553 THR A C 1
ATOM 4483 O O . THR A 1 553 ? -4.134 12.698 16.408 1.00 58.28 553 THR A O 1
ATOM 4486 N N . GLU A 1 554 ? -5.461 14.473 16.798 1.00 54.97 554 GLU A N 1
ATOM 4487 C CA . GLU A 1 554 ? -4.494 15.175 17.640 1.00 54.97 554 GLU A CA 1
ATOM 4488 C C . GLU A 1 554 ? -4.452 14.455 18.984 1.00 54.97 554 GLU A C 1
ATOM 4490 O O . GLU A 1 554 ? -5.256 14.692 19.879 1.00 54.97 554 GLU A O 1
ATOM 4495 N N . SER A 1 555 ? -3.550 13.490 19.094 1.00 51.84 555 SER A N 1
ATOM 4496 C CA . SER A 1 555 ? -3.326 12.784 20.337 1.00 51.84 555 SER A CA 1
ATOM 4497 C C . SER A 1 555 ? -1.957 13.169 20.868 1.00 51.84 555 SER A C 1
ATOM 4499 O O . SER A 1 555 ? -0.928 12.712 20.367 1.00 51.84 555 SER A O 1
ATOM 4501 N N . HIS A 1 556 ? -1.963 14.055 21.861 1.00 50.06 556 HIS A N 1
ATOM 4502 C CA . HIS A 1 556 ? -0.814 14.319 22.730 1.00 50.06 556 HIS A CA 1
ATOM 4503 C C . HIS A 1 556 ? -0.774 13.350 23.926 1.00 50.06 556 HIS A C 1
ATOM 4505 O O . HIS A 1 556 ? 0.247 13.253 24.597 1.00 50.06 556 HIS A O 1
ATOM 4511 N N . LEU A 1 557 ? -1.887 12.649 24.194 1.00 43.97 557 LEU A N 1
ATOM 4512 C CA . LEU A 1 557 ? -2.109 11.832 25.395 1.00 43.97 557 LEU A CA 1
ATOM 4513 C C . LEU A 1 557 ? -2.003 10.323 25.127 1.00 43.97 557 LEU A C 1
ATOM 4515 O O . LEU A 1 557 ? -1.504 9.582 25.969 1.00 43.97 557 LEU A O 1
ATOM 4519 N N . HIS A 1 558 ? -2.429 9.868 23.948 1.00 52.19 558 HIS A N 1
ATOM 4520 C CA . HIS A 1 558 ? -2.206 8.511 23.447 1.00 52.19 558 HIS A CA 1
ATOM 4521 C C . HIS A 1 558 ? -1.088 8.550 22.417 1.00 52.19 558 HIS A C 1
ATOM 4523 O O . HIS A 1 558 ? -1.058 9.447 21.575 1.00 52.19 558 HIS A O 1
ATOM 4529 N N . GLY A 1 559 ? -0.152 7.612 22.528 1.00 66.31 559 GLY A N 1
ATOM 4530 C CA . GLY A 1 559 ? 1.043 7.553 21.696 1.00 66.31 559 GLY A CA 1
ATOM 4531 C C . GLY A 1 559 ? 0.757 7.366 20.202 1.00 66.31 559 GLY A C 1
ATOM 4532 O O . GLY A 1 559 ? -0.273 7.733 19.655 1.00 66.31 559 GLY A O 1
ATOM 4533 N N . TRP A 1 560 ? 1.706 6.771 19.504 1.00 78.50 560 TRP A N 1
ATOM 4534 C CA . TRP A 1 560 ? 1.689 6.662 18.049 1.00 78.50 560 TRP A CA 1
ATOM 4535 C C . TRP A 1 560 ? 0.593 5.728 17.478 1.00 78.50 560 TRP A C 1
ATOM 4537 O O . TRP A 1 560 ? 0.242 5.858 16.306 1.00 78.50 560 TRP A O 1
ATOM 4547 N N . SER A 1 561 ? 0.019 4.812 18.273 1.00 84.31 561 SER A N 1
ATOM 4548 C CA . SER A 1 561 ? -0.875 3.753 17.772 1.00 84.31 561 SER A CA 1
ATOM 4549 C C . SER A 1 561 ? -2.243 4.220 17.253 1.00 84.31 561 SER A C 1
ATOM 4551 O O . SER A 1 561 ? -2.642 3.715 16.205 1.00 84.31 561 SER A O 1
ATOM 4553 N N . PRO A 1 562 ? -2.964 5.198 17.850 1.00 85.75 562 PRO A N 1
ATOM 4554 C CA . PRO A 1 562 ? -4.257 5.612 17.311 1.00 85.75 562 PRO A CA 1
ATOM 4555 C C . PRO A 1 562 ? -4.183 6.252 15.926 1.00 85.75 562 PRO A C 1
ATOM 4557 O O . PRO A 1 562 ? -5.083 6.001 15.135 1.00 85.75 562 PRO A O 1
ATOM 4560 N N . LYS A 1 563 ? -3.121 6.999 15.566 1.00 83.38 563 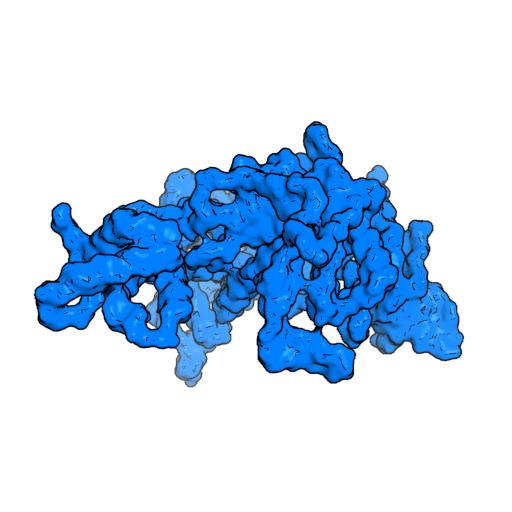LYS A N 1
ATOM 4561 C CA . LYS A 1 563 ? -3.027 7.491 14.174 1.00 83.38 563 LYS A CA 1
ATOM 4562 C C . LYS A 1 563 ? -2.702 6.380 13.186 1.00 83.38 563 LYS A C 1
ATOM 4564 O O . LYS A 1 563 ? -3.173 6.451 12.058 1.00 83.38 563 LYS A O 1
ATOM 4569 N N . LEU A 1 564 ? -1.929 5.364 13.582 1.00 87.00 564 LEU A N 1
ATOM 4570 C CA . LEU A 1 564 ? -1.735 4.192 12.724 1.00 87.00 564 LEU A CA 1
ATOM 4571 C C . LEU A 1 564 ? -3.071 3.477 12.512 1.00 87.00 564 LEU A C 1
ATOM 4573 O O . LEU A 1 564 ? -3.451 3.238 11.374 1.00 87.00 564 LEU A O 1
ATOM 4577 N N . ALA A 1 565 ? -3.842 3.248 13.575 1.00 89.88 565 ALA A N 1
ATOM 4578 C CA . ALA A 1 565 ? -5.179 2.672 13.459 1.00 89.88 565 ALA A CA 1
ATOM 4579 C C . ALA A 1 565 ? -6.111 3.514 12.565 1.00 89.88 565 ALA A C 1
ATOM 4581 O O . ALA A 1 565 ? -6.770 2.964 11.684 1.00 89.88 565 ALA A O 1
ATOM 4582 N N . SER A 1 566 ? -6.110 4.846 12.714 1.00 87.75 566 SER A N 1
ATOM 4583 C CA . SER A 1 566 ? -6.826 5.757 11.809 1.00 87.75 566 SER A CA 1
ATOM 4584 C C . SER A 1 566 ? -6.356 5.620 10.360 1.00 87.75 566 SER A C 1
ATOM 4586 O O . SER A 1 566 ? -7.177 5.624 9.449 1.00 87.75 566 SER A O 1
ATOM 4588 N N . ARG A 1 567 ? -5.050 5.454 10.121 1.00 88.75 567 ARG A N 1
ATOM 4589 C CA . ARG A 1 567 ? -4.503 5.267 8.773 1.00 88.75 567 ARG A CA 1
ATOM 4590 C C . ARG A 1 567 ? -5.002 3.973 8.129 1.00 88.75 567 ARG A C 1
ATOM 4592 O O . ARG A 1 567 ? -5.414 4.015 6.974 1.00 88.75 567 ARG A O 1
ATOM 4599 N N . PHE A 1 568 ? -5.019 2.861 8.864 1.00 92.81 568 PHE A N 1
ATOM 4600 C CA . PHE A 1 568 ? -5.592 1.598 8.380 1.00 92.81 568 PHE A CA 1
ATOM 4601 C C . PHE A 1 568 ? -7.101 1.714 8.132 1.00 92.81 568 PHE A C 1
ATOM 4603 O O . PHE A 1 568 ? -7.605 1.200 7.136 1.00 92.81 568 PHE A O 1
ATOM 4610 N N . PHE A 1 569 ? -7.818 2.461 8.973 1.00 91.94 569 PHE A N 1
ATOM 4611 C CA . PHE A 1 569 ? -9.230 2.761 8.747 1.00 91.94 569 PHE A CA 1
ATOM 4612 C C . PHE A 1 569 ? -9.448 3.581 7.459 1.00 91.94 569 PHE A C 1
ATOM 4614 O O . PHE A 1 569 ? -10.360 3.277 6.691 1.00 91.94 569 PHE A O 1
ATOM 4621 N N . ASN A 1 570 ? -8.588 4.565 7.164 1.00 90.31 570 ASN A N 1
ATOM 4622 C CA . ASN A 1 570 ? -8.638 5.334 5.910 1.00 90.31 570 ASN A CA 1
ATOM 4623 C C . ASN A 1 570 ? -8.358 4.447 4.685 1.00 90.31 570 ASN A C 1
ATOM 4625 O O . ASN A 1 570 ? -9.048 4.559 3.673 1.00 90.31 570 ASN A O 1
ATOM 4629 N N . MET A 1 571 ? -7.377 3.540 4.775 1.00 92.81 571 MET A N 1
ATOM 4630 C CA . MET A 1 571 ? -7.113 2.547 3.724 1.00 92.81 571 MET A CA 1
ATOM 4631 C C . MET A 1 571 ? -8.335 1.648 3.503 1.00 92.81 571 MET A C 1
ATOM 4633 O O . MET A 1 571 ? -8.738 1.422 2.363 1.00 92.81 571 MET A O 1
ATOM 4637 N N . ASN A 1 572 ? -8.991 1.208 4.583 1.00 94.94 572 ASN A N 1
ATOM 4638 C CA . ASN A 1 572 ? -10.223 0.430 4.495 1.00 94.94 572 ASN A CA 1
ATOM 4639 C C . ASN A 1 572 ? -11.368 1.210 3.839 1.00 94.94 572 ASN A C 1
ATOM 4641 O O . ASN A 1 572 ? -12.135 0.636 3.074 1.00 94.94 572 ASN A O 1
ATOM 4645 N N . LEU A 1 573 ? -11.475 2.515 4.101 1.00 92.81 573 LEU A N 1
ATOM 4646 C CA . LEU A 1 573 ? -12.463 3.381 3.456 1.00 92.81 573 LEU A CA 1
ATOM 4647 C C . LEU A 1 573 ? -12.257 3.423 1.936 1.00 92.81 573 LEU A C 1
ATOM 4649 O O . LEU A 1 573 ? -13.222 3.286 1.185 1.00 92.81 573 LEU A O 1
ATOM 4653 N N . ASN A 1 574 ? -11.006 3.552 1.483 1.00 92.56 574 ASN A N 1
ATOM 4654 C CA . ASN A 1 574 ? -10.671 3.513 0.059 1.00 92.56 574 ASN A CA 1
ATOM 4655 C C . ASN A 1 574 ? -10.942 2.127 -0.557 1.00 92.56 574 ASN A C 1
ATOM 4657 O O . ASN A 1 574 ? -11.551 2.027 -1.622 1.00 92.56 574 ASN A O 1
ATOM 4661 N N . ASN A 1 575 ? -10.568 1.052 0.141 1.00 95.69 575 ASN A N 1
ATOM 4662 C CA . ASN A 1 575 ? -10.843 -0.326 -0.275 1.00 95.69 575 ASN A CA 1
ATOM 4663 C C . ASN A 1 575 ? -12.344 -0.597 -0.427 1.00 95.69 575 ASN A C 1
ATOM 4665 O O . ASN A 1 575 ? -12.786 -1.080 -1.471 1.00 95.69 575 ASN A O 1
ATOM 4669 N N . ALA A 1 576 ? -13.134 -0.218 0.578 1.00 96.00 576 ALA A N 1
ATOM 4670 C CA . ALA A 1 576 ? -14.584 -0.326 0.548 1.00 96.00 576 ALA A CA 1
ATOM 4671 C C . ALA A 1 576 ? -15.191 0.481 -0.599 1.00 96.00 576 ALA A C 1
ATOM 4673 O O . ALA A 1 576 ? -16.137 0.029 -1.234 1.00 96.00 576 ALA A O 1
ATOM 4674 N N . TYR A 1 577 ? -14.637 1.654 -0.911 1.00 93.62 577 TYR A N 1
ATOM 4675 C CA . TYR A 1 577 ? -15.094 2.451 -2.046 1.00 93.62 577 TYR A CA 1
ATOM 4676 C C . TYR A 1 577 ? -14.776 1.795 -3.393 1.00 93.62 577 TYR A C 1
ATOM 4678 O O . TYR A 1 577 ? -15.608 1.831 -4.300 1.00 93.62 577 TYR A O 1
ATOM 4686 N N . ASN A 1 578 ? -13.616 1.149 -3.534 1.00 93.62 578 ASN A N 1
ATOM 4687 C CA . ASN A 1 578 ? -13.287 0.374 -4.732 1.00 93.62 578 ASN A CA 1
ATOM 4688 C C . ASN A 1 578 ? -14.235 -0.818 -4.921 1.00 93.62 578 ASN A C 1
ATOM 4690 O O . ASN A 1 578 ? -14.771 -0.984 -6.015 1.00 93.62 578 ASN A O 1
ATOM 4694 N N . ILE A 1 579 ? -14.535 -1.566 -3.855 1.00 95.75 579 ILE A N 1
ATOM 4695 C CA . ILE A 1 579 ? -15.525 -2.654 -3.889 1.00 95.75 579 ILE A CA 1
ATOM 4696 C C . ILE A 1 579 ? -16.923 -2.116 -4.192 1.00 95.75 579 ILE A C 1
ATOM 4698 O O . ILE A 1 579 ? -17.607 -2.641 -5.064 1.00 95.75 579 ILE A O 1
ATOM 4702 N N . TYR A 1 580 ? -17.349 -1.049 -3.516 1.00 94.94 580 TYR A N 1
ATOM 4703 C CA . TYR A 1 580 ? -18.659 -0.443 -3.739 1.00 94.94 580 TYR A CA 1
ATOM 4704 C C . TYR A 1 580 ? -18.830 -0.031 -5.200 1.00 94.94 580 TYR A C 1
ATOM 4706 O O . TYR A 1 580 ? -19.829 -0.383 -5.819 1.00 94.94 580 TYR A O 1
ATOM 4714 N N . LYS A 1 581 ? -17.831 0.650 -5.780 1.00 90.81 581 LYS A N 1
ATOM 4715 C CA . LYS A 1 581 ? -17.831 0.967 -7.210 1.00 90.81 581 LYS A CA 1
ATOM 4716 C C . LYS A 1 581 ? -17.907 -0.299 -8.047 1.00 90.81 581 LYS A C 1
ATOM 4718 O O . LYS A 1 581 ? -18.739 -0.334 -8.937 1.00 90.81 581 LYS A O 1
ATOM 4723 N N . TYR A 1 582 ? -17.091 -1.317 -7.787 1.00 90.06 582 TYR A N 1
ATOM 4724 C CA . TYR A 1 582 ? -17.122 -2.564 -8.554 1.00 90.06 582 TYR A CA 1
ATOM 4725 C C . TYR A 1 582 ? -18.524 -3.189 -8.573 1.00 90.06 582 TYR A C 1
ATOM 4727 O O . TYR A 1 582 ? -19.105 -3.389 -9.638 1.00 90.06 582 TYR A O 1
ATOM 4735 N N . LEU A 1 583 ? -19.118 -3.382 -7.394 1.00 89.38 583 LEU A N 1
ATOM 4736 C CA . LEU A 1 583 ? -20.442 -3.986 -7.246 1.00 89.38 583 LEU A CA 1
ATOM 4737 C C . LEU A 1 583 ? -21.560 -3.114 -7.834 1.00 89.38 583 LEU A C 1
ATOM 4739 O O . LEU A 1 583 ? -22.527 -3.631 -8.388 1.00 89.38 583 LEU A O 1
ATOM 4743 N N . TYR A 1 584 ? -21.436 -1.789 -7.735 1.00 80.62 584 TYR A N 1
ATOM 4744 C CA . TYR A 1 584 ? -22.402 -0.854 -8.310 1.00 80.62 584 TYR A CA 1
ATOM 4745 C C . TYR A 1 584 ? -22.283 -0.778 -9.840 1.00 80.62 584 TYR A C 1
ATOM 4747 O O . TYR A 1 584 ? -23.284 -0.723 -10.548 1.00 80.62 584 TYR A O 1
ATOM 4755 N N . THR A 1 585 ? -21.058 -0.798 -10.368 1.00 67.50 585 THR A N 1
ATOM 4756 C CA . THR A 1 585 ? -20.769 -0.635 -11.801 1.00 67.50 585 THR A CA 1
ATOM 4757 C C . THR A 1 585 ? -21.076 -1.908 -12.591 1.00 67.50 585 THR A C 1
ATOM 4759 O O . THR A 1 585 ? -21.486 -1.804 -13.745 1.00 67.50 585 THR A O 1
ATOM 4762 N N . ASN A 1 586 ? -21.000 -3.084 -11.955 1.00 60.72 586 ASN A N 1
ATOM 4763 C CA . ASN A 1 586 ? -21.493 -4.349 -12.514 1.00 60.72 586 ASN A CA 1
ATOM 4764 C C . ASN A 1 586 ? -23.016 -4.370 -12.744 1.00 60.72 586 ASN A C 1
ATOM 4766 O O . ASN A 1 586 ? -23.508 -5.283 -13.388 1.00 60.72 586 ASN A O 1
ATOM 4770 N N . LYS A 1 587 ? -23.767 -3.363 -12.272 1.00 59.84 587 LYS A N 1
ATOM 4771 C CA . LYS A 1 587 ? -25.189 -3.177 -12.612 1.00 59.84 587 LYS A CA 1
ATOM 4772 C C . LYS A 1 587 ? -25.433 -2.176 -13.741 1.00 59.84 587 LYS A C 1
ATOM 4774 O O . LYS A 1 587 ? -26.579 -1.938 -14.114 1.00 59.84 587 LYS A O 1
ATOM 4779 N N . VAL A 1 588 ? -24.385 -1.523 -14.244 1.00 66.81 588 VAL A N 1
ATOM 4780 C CA . VAL A 1 588 ? -24.514 -0.522 -15.304 1.00 66.81 588 VAL A CA 1
ATOM 4781 C C . VAL A 1 588 ? -24.190 -1.182 -16.630 1.00 66.81 588 VAL A C 1
ATOM 4783 O O . VAL A 1 588 ? -23.015 -1.348 -16.981 1.00 66.81 588 VAL A O 1
ATOM 4786 N N . TYR A 1 589 ? -25.259 -1.513 -17.343 1.00 80.38 589 TYR A N 1
ATOM 4787 C CA . TYR A 1 589 ? -25.232 -1.969 -18.721 1.00 80.38 589 TYR A CA 1
ATOM 4788 C C . TYR A 1 589 ? -25.327 -0.779 -19.676 1.00 80.38 589 TYR A C 1
ATOM 4790 O O . TYR A 1 589 ? -25.983 0.222 -19.382 1.00 80.38 589 TYR A O 1
ATOM 4798 N N . PHE A 1 590 ? -24.673 -0.893 -20.826 1.00 83.44 590 PHE A N 1
ATOM 4799 C CA . PHE A 1 590 ? -24.741 0.090 -21.896 1.00 83.44 590 PHE A CA 1
ATOM 4800 C C . PHE A 1 590 ? -25.506 -0.501 -23.072 1.00 83.44 590 PHE A C 1
ATOM 4802 O O . PHE A 1 590 ? -25.050 -1.469 -23.684 1.00 83.44 590 PHE A O 1
ATOM 4809 N N . GLY A 1 591 ? -26.654 0.103 -23.375 1.00 85.50 591 GLY A N 1
ATOM 4810 C CA . GLY A 1 591 ? -27.375 -0.135 -24.616 1.00 85.50 591 GLY A CA 1
ATOM 4811 C C . GLY A 1 591 ? -26.540 0.336 -25.802 1.00 85.50 591 GLY A C 1
ATOM 4812 O O . GLY A 1 591 ? -25.957 1.426 -25.780 1.00 85.50 591 GLY A O 1
ATOM 4813 N N . PHE A 1 592 ? -26.412 -0.516 -26.813 1.00 84.69 592 PHE A N 1
ATOM 4814 C CA . PHE A 1 592 ? -25.716 -0.179 -28.040 1.00 84.69 592 PHE A CA 1
ATOM 4815 C C . PHE A 1 592 ? -26.573 -0.530 -29.246 1.00 84.69 592 PHE A C 1
ATOM 4817 O O . PHE A 1 592 ? -26.823 -1.707 -29.504 1.00 84.69 592 PHE A O 1
ATOM 4824 N N . ALA A 1 593 ? -26.966 0.505 -29.993 1.00 81.56 593 ALA A N 1
ATOM 4825 C CA . ALA A 1 593 ? -27.696 0.412 -31.251 1.00 81.56 593 ALA A CA 1
ATOM 4826 C C . ALA A 1 593 ? -26.725 0.400 -32.447 1.00 81.56 593 ALA A C 1
ATOM 4828 O O . ALA A 1 593 ? -26.215 1.461 -32.834 1.00 81.56 593 ALA A O 1
ATOM 4829 N N . PRO A 1 594 ? -26.449 -0.758 -33.080 1.00 70.50 594 PRO A N 1
ATOM 4830 C CA . PRO A 1 594 ? -25.403 -0.845 -34.095 1.00 70.50 594 PRO A CA 1
ATOM 4831 C C . PRO A 1 594 ? -25.674 0.012 -35.336 1.00 70.50 594 PRO A C 1
ATOM 4833 O O . PRO A 1 594 ? -24.756 0.619 -35.880 1.00 70.50 594 PRO A O 1
ATOM 4836 N N . VAL A 1 595 ? -26.935 0.124 -35.764 1.00 65.38 595 VAL A N 1
ATOM 4837 C CA . VAL A 1 595 ? -27.320 0.873 -36.976 1.00 65.38 595 VAL A CA 1
ATOM 4838 C C . VAL A 1 595 ? -27.228 2.391 -36.812 1.00 65.38 595 VAL A C 1
ATOM 4840 O O . VAL A 1 595 ? -27.077 3.086 -37.815 1.00 65.38 595 VAL A O 1
ATOM 4843 N N . ILE A 1 596 ? -27.262 2.912 -35.585 1.00 61.22 596 ILE A N 1
ATOM 4844 C CA . ILE A 1 596 ? -27.110 4.348 -35.304 1.00 61.22 596 ILE A CA 1
ATOM 4845 C C . ILE A 1 596 ? -25.646 4.677 -35.020 1.00 61.22 596 ILE A C 1
ATOM 4847 O O . ILE A 1 596 ? -25.091 5.623 -35.581 1.00 61.22 596 ILE A O 1
ATOM 4851 N N . ASN A 1 597 ? -24.988 3.849 -34.211 1.00 59.50 597 ASN A N 1
ATOM 4852 C CA . ASN A 1 597 ? -23.653 4.142 -33.696 1.00 59.50 597 ASN A CA 1
ATOM 4853 C C . ASN A 1 597 ? -22.523 3.857 -34.701 1.00 59.50 597 ASN A C 1
ATOM 4855 O O . ASN A 1 597 ? -21.407 4.351 -34.518 1.00 59.50 597 ASN A O 1
ATOM 4859 N N . LEU A 1 598 ? -22.794 3.085 -35.762 1.00 64.69 598 LEU A N 1
ATOM 4860 C CA . LEU A 1 598 ? -21.796 2.684 -36.764 1.00 64.69 598 LEU A CA 1
ATOM 4861 C C . LEU A 1 598 ? -21.990 3.352 -38.141 1.00 64.69 598 LEU A C 1
ATOM 4863 O O . LEU A 1 598 ? -21.169 3.139 -39.031 1.00 64.69 598 LEU A O 1
ATOM 4867 N N . ASN A 1 599 ? -23.024 4.184 -38.331 1.00 57.81 599 ASN A N 1
ATOM 4868 C CA . ASN A 1 599 ? -23.408 4.699 -39.659 1.00 57.81 599 ASN A CA 1
ATOM 4869 C C . ASN A 1 599 ? -22.897 6.100 -40.031 1.00 57.81 599 ASN A C 1
ATOM 4871 O O . ASN A 1 599 ? -23.224 6.595 -41.107 1.00 57.81 599 ASN A O 1
ATOM 4875 N N . VAL A 1 600 ? -22.102 6.774 -39.196 1.00 47.84 600 VAL A N 1
ATOM 4876 C CA . VAL A 1 600 ? -21.650 8.143 -39.507 1.00 47.84 600 VAL A CA 1
ATOM 4877 C C . VAL A 1 600 ? -20.204 8.343 -39.073 1.00 47.84 600 VAL A C 1
ATOM 4879 O O . VAL A 1 600 ? -19.951 8.465 -37.889 1.00 47.84 600 VAL A O 1
ATOM 4882 N N . HIS A 1 601 ? -19.264 8.377 -40.028 1.00 45.03 601 HIS A N 1
ATOM 4883 C CA . HIS A 1 601 ? -17.928 9.018 -40.009 1.00 45.03 601 HIS A CA 1
ATOM 4884 C C . HIS A 1 601 ? -17.052 9.046 -38.716 1.00 45.03 601 HIS A C 1
ATOM 4886 O O . HIS A 1 601 ? -16.051 9.760 -38.688 1.00 45.03 601 HIS A O 1
ATOM 4892 N N . SER A 1 602 ? -17.329 8.249 -37.678 1.00 51.09 602 SER A N 1
ATOM 4893 C CA . SER A 1 602 ? -16.621 8.241 -36.384 1.00 51.09 602 SER A CA 1
ATOM 4894 C C . SER A 1 602 ? -16.293 6.830 -35.872 1.00 51.09 602 SER A C 1
ATOM 4896 O O . SER A 1 602 ? -16.186 6.614 -34.666 1.00 51.09 602 SER A O 1
ATOM 4898 N N . CYS A 1 603 ? -16.126 5.870 -36.787 1.00 61.62 603 CYS A N 1
ATOM 4899 C CA . CYS A 1 603 ? -16.002 4.437 -36.491 1.00 61.62 603 CYS A CA 1
ATOM 4900 C C . CYS A 1 603 ? -14.884 4.091 -35.480 1.00 61.62 603 CYS A C 1
ATOM 4902 O O . CYS A 1 603 ? -15.095 3.246 -34.616 1.00 61.62 603 CYS A O 1
ATOM 4904 N N . SER A 1 604 ? -13.735 4.781 -35.498 1.00 64.88 604 SER A N 1
ATOM 4905 C CA . SER A 1 604 ? -12.623 4.466 -34.583 1.00 64.88 604 SER A CA 1
ATOM 4906 C C . SER A 1 604 ? -12.949 4.746 -33.113 1.00 64.88 604 SER A C 1
ATOM 4908 O O . SER A 1 604 ? -12.786 3.870 -32.273 1.00 64.88 604 SER A O 1
ATOM 4910 N N . LYS A 1 605 ? -13.496 5.927 -32.800 1.00 73.56 605 LYS A N 1
ATOM 4911 C CA . LYS A 1 605 ? -13.838 6.292 -31.415 1.00 73.56 605 LYS A CA 1
ATOM 4912 C C . LYS A 1 605 ? -14.956 5.425 -30.850 1.00 73.56 605 LYS A C 1
ATOM 4914 O O . LYS A 1 605 ? -14.920 5.084 -29.675 1.00 73.56 605 LYS A O 1
ATOM 4919 N N . THR A 1 606 ? -15.947 5.076 -31.670 1.00 76.44 606 THR A N 1
ATOM 4920 C CA . THR A 1 606 ? -17.030 4.184 -31.242 1.00 76.44 606 THR A CA 1
ATOM 4921 C C . THR A 1 606 ? -16.483 2.798 -30.899 1.00 76.44 606 THR A C 1
ATOM 4923 O O . THR A 1 606 ? -16.859 2.244 -29.874 1.00 76.44 606 THR A O 1
ATOM 4926 N N . ILE A 1 607 ? -15.548 2.269 -31.696 1.00 78.88 607 ILE A N 1
ATOM 4927 C CA . ILE A 1 607 ? -14.867 0.997 -31.409 1.00 78.88 607 ILE A CA 1
ATOM 4928 C C . ILE A 1 607 ? -14.063 1.076 -30.105 1.00 78.88 607 ILE A C 1
ATOM 4930 O O . ILE A 1 607 ? -14.153 0.165 -29.286 1.00 78.88 607 ILE A O 1
ATOM 4934 N N . ASP A 1 608 ? -13.337 2.170 -29.868 1.00 79.06 608 ASP A N 1
ATOM 4935 C CA . ASP A 1 608 ? -12.592 2.364 -28.617 1.00 79.06 608 ASP A CA 1
ATOM 4936 C C . ASP A 1 608 ? -13.527 2.425 -27.398 1.00 79.06 608 ASP A C 1
ATOM 4938 O O . ASP A 1 608 ? -13.217 1.870 -26.345 1.00 79.06 608 ASP A O 1
ATOM 4942 N N . VAL A 1 609 ? -14.705 3.042 -27.547 1.00 78.38 609 VAL A N 1
ATOM 4943 C CA . VAL A 1 609 ? -15.743 3.055 -26.505 1.00 78.38 609 VAL A CA 1
ATOM 4944 C C . VAL A 1 609 ? -16.319 1.657 -26.280 1.00 78.38 609 VAL A C 1
ATOM 4946 O O . VAL A 1 609 ? -16.446 1.254 -25.129 1.00 78.38 609 VAL A O 1
ATOM 4949 N N . ILE A 1 610 ? -16.624 0.896 -27.336 1.00 83.25 610 ILE A N 1
ATOM 4950 C CA . ILE A 1 610 ? -17.104 -0.494 -27.219 1.00 83.25 610 ILE A CA 1
ATOM 4951 C C . ILE A 1 610 ? -16.076 -1.344 -26.461 1.00 83.25 610 ILE A C 1
ATOM 4953 O O . ILE A 1 610 ? -16.440 -2.053 -25.525 1.00 83.25 610 ILE A O 1
ATOM 4957 N N . ARG A 1 611 ? -14.788 -1.217 -26.804 1.00 81.44 611 ARG A N 1
ATOM 4958 C CA . ARG A 1 611 ? -13.687 -1.896 -26.104 1.00 81.44 611 ARG A CA 1
ATOM 4959 C C . ARG A 1 611 ? -13.599 -1.498 -24.636 1.00 81.44 611 ARG A C 1
ATOM 4961 O O . ARG A 1 611 ? -13.440 -2.362 -23.784 1.00 81.44 611 ARG A O 1
ATOM 4968 N N . ALA A 1 612 ? -13.743 -0.208 -24.338 1.00 78.00 612 ALA A N 1
ATOM 4969 C CA . ALA A 1 612 ? -13.720 0.294 -22.967 1.00 78.00 612 ALA A CA 1
ATOM 4970 C C . ALA A 1 612 ? -14.944 -0.144 -22.140 1.00 78.00 612 ALA A C 1
ATOM 4972 O O . ALA A 1 612 ? -14.834 -0.310 -20.927 1.00 78.00 612 ALA A O 1
ATOM 4973 N N . VAL A 1 613 ? -16.109 -0.314 -22.776 1.00 82.12 613 VAL A N 1
ATOM 4974 C CA . VAL A 1 613 ? -17.320 -0.852 -22.137 1.00 82.12 613 VAL A CA 1
ATOM 4975 C C . VAL A 1 613 ? -17.152 -2.340 -21.826 1.00 82.12 613 VAL A C 1
ATOM 4977 O O . VAL A 1 613 ? -17.485 -2.768 -20.719 1.00 82.12 613 VAL A O 1
ATOM 4980 N N . GLY A 1 614 ? -16.609 -3.103 -22.779 1.00 84.62 614 GLY A N 1
ATOM 4981 C CA . GLY A 1 614 ? -16.400 -4.543 -22.668 1.00 84.62 614 GLY A CA 1
ATOM 4982 C C . GLY A 1 614 ? -17.682 -5.367 -22.850 1.00 84.62 614 GLY A C 1
ATOM 4983 O O . GLY A 1 614 ? -18.801 -4.908 -22.611 1.00 84.62 614 GLY A O 1
ATOM 4984 N N . ILE A 1 615 ? -17.522 -6.627 -23.262 1.00 87.00 615 ILE A N 1
ATOM 4985 C CA . ILE A 1 615 ? -18.637 -7.526 -23.610 1.00 87.00 615 ILE A CA 1
ATOM 4986 C C . ILE A 1 615 ? -19.604 -7.793 -22.443 1.00 87.00 615 ILE A C 1
ATOM 4988 O O . ILE A 1 615 ? -20.814 -7.866 -22.637 1.00 87.00 615 ILE A O 1
ATOM 4992 N N . HIS A 1 616 ? -19.095 -7.875 -21.212 1.00 83.69 616 HIS A N 1
ATOM 4993 C CA . HIS A 1 616 ? -19.880 -8.207 -20.014 1.00 83.69 616 HIS A CA 1
ATOM 4994 C C . HIS A 1 616 ? -20.812 -7.089 -19.536 1.00 83.69 616 HIS A C 1
ATOM 4996 O O . HIS A 1 616 ? -21.582 -7.281 -18.604 1.00 83.69 616 HIS A O 1
ATOM 5002 N N . ARG A 1 617 ? -20.741 -5.908 -20.154 1.00 81.06 617 ARG A N 1
ATOM 5003 C CA . ARG A 1 617 ? -21.577 -4.750 -19.807 1.00 81.06 617 ARG A CA 1
ATOM 5004 C C . ARG A 1 617 ? -22.361 -4.225 -20.999 1.00 81.06 617 ARG A C 1
ATOM 5006 O O . ARG A 1 617 ? -23.063 -3.224 -20.881 1.00 81.06 617 ARG A O 1
ATOM 5013 N N . LEU A 1 618 ? -22.231 -4.884 -22.146 1.00 88.25 618 LEU A N 1
ATOM 5014 C CA . LEU A 1 618 ? -22.896 -4.497 -23.373 1.00 88.25 618 LEU A CA 1
ATOM 5015 C C . LEU A 1 618 ? -24.281 -5.141 -23.440 1.00 88.25 618 LEU A C 1
ATOM 5017 O O . LEU A 1 618 ? -24.428 -6.344 -23.227 1.00 88.25 618 LEU A O 1
ATOM 5021 N N . VAL A 1 619 ? -25.289 -4.346 -23.773 1.00 89.56 619 VAL A N 1
ATOM 5022 C CA . VAL A 1 619 ? -26.625 -4.817 -24.139 1.00 89.56 619 VAL A CA 1
ATOM 5023 C C . VAL A 1 619 ? -26.889 -4.355 -25.561 1.00 89.56 619 VAL A C 1
ATOM 5025 O O . VAL A 1 619 ? -26.729 -3.179 -25.880 1.00 89.56 619 VAL A O 1
ATOM 5028 N N . LEU A 1 620 ? -27.250 -5.288 -26.436 1.00 88.06 620 LEU A N 1
ATOM 5029 C CA . LEU A 1 620 ? -27.565 -4.953 -27.818 1.00 88.06 620 LEU A CA 1
ATOM 5030 C C . LEU A 1 620 ? -29.018 -4.490 -27.909 1.00 88.06 620 LEU A C 1
ATOM 5032 O O . LEU A 1 620 ? -29.930 -5.176 -27.453 1.00 88.06 620 LEU A O 1
ATOM 5036 N N . GLU A 1 621 ? -29.222 -3.336 -28.529 1.00 85.50 621 GLU A N 1
ATOM 5037 C CA . GLU A 1 621 ? -30.539 -2.797 -28.856 1.00 85.50 621 GLU A CA 1
ATOM 5038 C C . GLU A 1 621 ? -30.566 -2.377 -30.329 1.00 85.50 621 GLU A C 1
ATOM 5040 O O . GLU A 1 621 ? -29.542 -2.388 -31.007 1.00 85.50 621 GLU A O 1
ATOM 5045 N N . THR A 1 622 ? -31.734 -2.036 -30.870 1.00 79.94 622 THR A N 1
ATOM 5046 C CA . THR A 1 622 ? -31.832 -1.619 -32.282 1.00 79.94 622 THR A CA 1
ATOM 5047 C C . THR A 1 622 ? -32.230 -0.171 -32.478 1.00 79.94 622 THR A C 1
ATOM 5049 O O . THR A 1 622 ? -31.989 0.350 -33.564 1.00 79.94 622 THR A O 1
ATOM 5052 N N . ASP A 1 623 ? -32.838 0.450 -31.461 1.00 78.81 623 ASP A N 1
ATOM 5053 C CA . ASP A 1 623 ? -33.457 1.784 -31.521 1.00 78.81 623 ASP A CA 1
ATOM 5054 C C . ASP A 1 623 ? -34.366 1.980 -32.762 1.00 78.81 623 ASP A C 1
ATOM 5056 O O . ASP A 1 623 ? -34.565 3.080 -33.272 1.00 78.81 623 ASP A O 1
ATOM 5060 N N . HIS A 1 624 ? -34.905 0.877 -33.301 1.00 78.25 624 HIS A N 1
ATOM 5061 C CA . HIS A 1 624 ? -35.811 0.883 -34.443 1.00 78.25 624 HIS A CA 1
ATOM 5062 C C . HIS A 1 624 ? -37.261 0.929 -33.964 1.00 78.25 624 HIS A C 1
ATOM 5064 O O . HIS A 1 624 ? -37.713 0.042 -33.244 1.00 78.25 624 HIS A O 1
ATOM 5070 N N . GLU A 1 625 ? -38.016 1.916 -34.447 1.00 76.19 625 GLU A N 1
ATOM 5071 C CA . GLU A 1 625 ? -39.466 1.997 -34.220 1.00 76.19 625 GLU A CA 1
ATOM 5072 C C . GLU A 1 625 ? -40.251 0.947 -35.033 1.00 76.19 625 GLU A C 1
ATOM 5074 O O . GLU A 1 625 ? -41.339 0.533 -34.634 1.00 76.19 625 GLU A O 1
ATOM 5079 N N . ASP A 1 626 ? -39.700 0.493 -36.167 1.00 77.81 626 ASP A N 1
ATOM 5080 C CA . ASP A 1 626 ? -40.310 -0.523 -37.031 1.00 77.81 626 ASP A CA 1
ATOM 5081 C C . ASP A 1 626 ? -39.691 -1.906 -36.794 1.00 77.81 626 ASP A C 1
ATOM 5083 O O . ASP A 1 626 ? -38.525 -2.166 -37.117 1.00 77.81 626 ASP A O 1
ATOM 5087 N N . ILE A 1 627 ? -40.523 -2.817 -36.287 1.00 79.25 627 ILE A N 1
ATOM 5088 C CA . ILE A 1 627 ? -40.170 -4.199 -35.958 1.00 79.25 627 ILE A CA 1
ATOM 5089 C C . ILE A 1 627 ? -39.590 -4.979 -37.146 1.00 79.25 627 ILE A C 1
ATOM 5091 O O . ILE A 1 627 ? -38.759 -5.864 -36.944 1.00 79.25 627 ILE A O 1
ATOM 5095 N N . GLN A 1 628 ? -39.973 -4.646 -38.385 1.00 81.50 628 GLN A N 1
ATOM 5096 C CA . GLN A 1 628 ? -39.499 -5.355 -39.580 1.00 81.50 628 GLN A CA 1
ATOM 5097 C C . GLN A 1 628 ? -37.995 -5.161 -39.824 1.00 81.50 628 GLN A C 1
ATOM 5099 O O . GLN A 1 628 ? -37.361 -5.995 -40.468 1.00 81.50 628 GLN A O 1
ATOM 5104 N N . ASN A 1 629 ? -37.406 -4.094 -39.276 1.00 75.56 629 ASN A N 1
ATOM 5105 C CA . ASN A 1 629 ? -36.002 -3.748 -39.491 1.00 75.56 629 ASN A CA 1
ATOM 5106 C C . ASN A 1 629 ? -35.061 -4.276 -38.395 1.00 75.56 629 ASN A C 1
ATOM 5108 O O . ASN A 1 629 ? -33.846 -4.289 -38.603 1.00 75.56 629 ASN A O 1
ATOM 5112 N N . ILE A 1 630 ? -35.599 -4.763 -37.268 1.00 77.75 630 ILE A N 1
ATOM 5113 C CA . ILE A 1 630 ? -34.830 -5.179 -36.081 1.00 77.75 630 ILE A CA 1
ATOM 5114 C C . ILE A 1 630 ? -33.820 -6.282 -36.414 1.00 77.75 630 ILE A C 1
ATOM 5116 O O . ILE A 1 630 ? -32.634 -6.138 -36.126 1.00 77.75 630 ILE A O 1
ATOM 5120 N N . GLN A 1 631 ? -34.258 -7.367 -37.059 1.00 79.06 631 GLN A N 1
ATOM 5121 C CA . GLN A 1 631 ? -33.392 -8.524 -37.307 1.00 79.06 631 GLN A CA 1
ATOM 5122 C C . GLN A 1 631 ? -32.201 -8.167 -38.210 1.00 79.06 631 GLN A C 1
ATOM 5124 O O . GLN A 1 631 ? -31.047 -8.382 -37.844 1.00 79.06 631 GLN A O 1
ATOM 5129 N N . SER A 1 632 ? -32.472 -7.526 -39.350 1.00 75.94 632 SER A N 1
ATOM 5130 C CA . SER A 1 632 ? -31.428 -7.122 -40.305 1.00 75.94 632 SER A CA 1
ATOM 5131 C C . SER A 1 632 ? -30.459 -6.060 -39.754 1.00 75.94 632 SER A C 1
ATOM 5133 O O . SER A 1 632 ? -29.360 -5.879 -40.284 1.00 75.94 632 SER A O 1
ATOM 5135 N N . SER A 1 633 ? -30.886 -5.305 -38.735 1.00 72.12 633 SER A N 1
ATOM 5136 C CA . SER A 1 633 ? -30.086 -4.304 -38.019 1.00 72.12 633 SER A CA 1
ATOM 5137 C C . SER A 1 633 ? -29.104 -4.972 -37.060 1.00 72.12 633 SER A C 1
ATOM 5139 O O . SER A 1 633 ? -27.904 -4.695 -37.115 1.00 72.12 633 SER A O 1
ATOM 5141 N N . MET A 1 634 ? -29.597 -5.915 -36.252 1.00 78.25 634 MET A N 1
ATOM 5142 C CA . MET A 1 634 ? -28.782 -6.677 -35.304 1.00 78.25 634 MET A CA 1
ATOM 5143 C C . MET A 1 634 ? -27.695 -7.481 -36.016 1.00 78.25 634 MET A C 1
ATOM 5145 O O . MET A 1 634 ? -26.527 -7.391 -35.647 1.00 78.25 634 MET A O 1
ATOM 5149 N N . GLU A 1 635 ? -28.061 -8.199 -37.082 1.00 80.50 635 GLU A N 1
ATOM 5150 C CA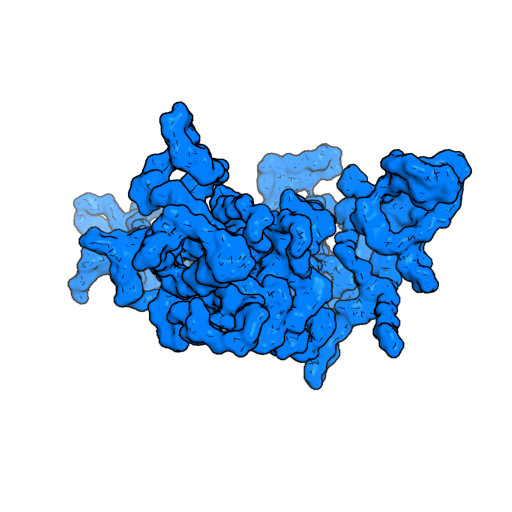 . GLU A 1 635 ? -27.136 -9.035 -37.861 1.00 80.50 635 GLU A CA 1
ATOM 5151 C C . GLU A 1 635 ? -25.955 -8.228 -38.428 1.00 80.50 635 GLU A C 1
ATOM 5153 O O . GLU A 1 635 ? -24.816 -8.679 -38.364 1.00 80.50 635 GLU A O 1
ATOM 5158 N N . ARG A 1 636 ? -26.186 -6.991 -38.896 1.00 74.44 636 ARG A N 1
ATOM 5159 C CA . ARG A 1 636 ? -25.115 -6.108 -39.403 1.00 74.44 636 ARG A CA 1
ATOM 5160 C C . ARG A 1 636 ? -24.165 -5.601 -38.317 1.00 74.44 636 ARG A C 1
ATOM 5162 O O . ARG A 1 636 ? -23.013 -5.292 -38.611 1.00 74.44 636 ARG A O 1
ATOM 5169 N N . GLY A 1 637 ? -24.653 -5.456 -37.089 1.00 77.88 637 GLY A N 1
ATOM 5170 C CA . GLY A 1 637 ? -23.877 -4.946 -35.963 1.00 77.88 637 GLY A CA 1
ATOM 5171 C C . GLY A 1 637 ? -22.977 -5.980 -35.304 1.00 77.88 637 GLY A C 1
ATOM 5172 O O . GLY A 1 637 ? -21.888 -5.640 -34.841 1.00 77.88 637 GLY A O 1
ATOM 5173 N N . ILE A 1 638 ? -23.440 -7.230 -35.272 1.00 86.38 638 ILE A N 1
ATOM 5174 C CA . ILE A 1 638 ? -22.803 -8.328 -34.542 1.00 86.38 638 ILE A CA 1
ATOM 5175 C C . ILE A 1 638 ? -21.361 -8.541 -35.002 1.00 86.38 638 ILE A C 1
ATOM 5177 O O . ILE A 1 638 ? -20.476 -8.534 -34.154 1.00 86.38 638 ILE A O 1
ATOM 5181 N N . ASP A 1 639 ? -21.106 -8.623 -36.310 1.00 82.62 639 ASP A N 1
ATOM 5182 C CA . ASP A 1 639 ? -19.754 -8.873 -36.832 1.00 82.62 639 ASP A CA 1
ATOM 5183 C C . ASP A 1 639 ? -18.771 -7.741 -36.494 1.00 82.62 639 ASP A C 1
ATOM 5185 O O . ASP A 1 639 ? -17.593 -7.968 -36.225 1.00 82.62 639 ASP A O 1
ATOM 5189 N N . ILE A 1 640 ? -19.235 -6.491 -36.495 1.00 81.25 640 ILE A N 1
ATOM 5190 C CA . ILE A 1 640 ? -18.380 -5.334 -36.194 1.00 81.25 640 ILE A CA 1
ATOM 5191 C C . ILE A 1 640 ? -18.028 -5.315 -34.704 1.00 81.25 640 ILE A C 1
ATOM 5193 O O . ILE A 1 640 ? -16.875 -5.089 -34.337 1.00 81.25 640 ILE A O 1
ATOM 5197 N N . ILE A 1 641 ? -19.016 -5.567 -33.846 1.00 86.00 641 ILE A N 1
ATOM 5198 C CA . ILE A 1 641 ? -18.850 -5.558 -32.392 1.00 86.00 641 ILE A CA 1
ATOM 5199 C C . ILE A 1 641 ? -18.023 -6.764 -31.936 1.00 86.00 641 ILE A C 1
ATOM 5201 O O . ILE A 1 641 ? -17.140 -6.605 -31.095 1.00 86.00 641 ILE A O 1
ATOM 5205 N N . SER A 1 642 ? -18.259 -7.947 -32.508 1.00 87.94 642 SER A N 1
ATOM 5206 C CA . SER A 1 642 ? -17.520 -9.160 -32.156 1.00 87.94 642 SER A CA 1
ATOM 5207 C C . SER A 1 642 ? -16.038 -9.019 -32.509 1.00 87.94 642 SER A C 1
ATOM 5209 O O . SER A 1 642 ? -15.183 -9.329 -31.685 1.00 87.94 642 SER A O 1
ATOM 5211 N N . ASN A 1 643 ? -15.731 -8.427 -33.670 1.00 85.62 643 ASN A N 1
ATOM 5212 C CA . ASN A 1 643 ? -14.361 -8.084 -34.062 1.00 85.62 643 ASN A CA 1
ATOM 5213 C C . ASN A 1 643 ? -13.740 -6.999 -33.167 1.00 85.62 643 ASN A C 1
ATOM 5215 O O . ASN A 1 643 ? -12.550 -7.048 -32.866 1.00 85.62 643 ASN A O 1
ATOM 5219 N N . ALA A 1 644 ? -14.517 -5.999 -32.738 1.00 84.94 644 ALA A N 1
ATOM 5220 C CA . ALA A 1 644 ? -14.019 -4.949 -31.849 1.00 84.94 644 ALA A CA 1
ATOM 5221 C C . ALA A 1 644 ? -13.613 -5.491 -30.470 1.00 84.94 644 ALA A C 1
ATOM 5223 O O . ALA A 1 644 ? -12.647 -4.986 -29.892 1.00 84.94 644 ALA A O 1
ATOM 5224 N N . LEU A 1 645 ? -14.352 -6.487 -29.973 1.00 86.75 645 LEU A N 1
ATOM 5225 C CA . LEU A 1 645 ? -14.208 -7.104 -28.652 1.00 86.75 645 LEU A CA 1
ATOM 5226 C C . LEU A 1 645 ? -13.384 -8.398 -28.650 1.00 86.75 645 LEU A C 1
ATOM 5228 O O . LEU A 1 645 ? -13.265 -9.009 -27.594 1.00 86.75 645 LEU A O 1
ATOM 5232 N N . ASP A 1 646 ? -12.844 -8.803 -29.802 1.00 89.38 646 ASP A N 1
ATOM 5233 C CA . ASP A 1 646 ? -12.056 -10.030 -29.969 1.00 89.38 646 ASP A CA 1
ATOM 5234 C C . ASP A 1 646 ? -12.783 -11.291 -29.455 1.00 89.38 646 ASP A C 1
ATOM 5236 O O . ASP A 1 646 ? -12.277 -12.065 -28.647 1.00 89.38 646 ASP A O 1
ATOM 5240 N N . CYS A 1 647 ? -14.033 -11.473 -29.895 1.00 87.75 647 CYS A N 1
ATOM 5241 C CA . CYS A 1 647 ? -14.873 -12.615 -29.524 1.00 87.75 647 CYS A CA 1
ATOM 5242 C C . CYS A 1 647 ? -15.667 -13.145 -30.723 1.00 87.75 647 CYS A C 1
ATOM 5244 O O . CYS A 1 647 ? -15.796 -12.484 -31.757 1.00 87.75 647 CYS A O 1
ATOM 5246 N N . THR A 1 648 ? -16.242 -14.341 -30.597 1.00 92.94 648 THR A N 1
ATOM 5247 C CA . THR A 1 648 ? -17.108 -14.881 -31.652 1.00 92.94 648 THR A CA 1
ATOM 5248 C C . THR A 1 648 ? -18.502 -14.231 -31.630 1.00 92.94 648 THR A C 1
ATOM 5250 O O . THR A 1 648 ? -19.016 -13.890 -30.561 1.00 92.94 648 THR A O 1
ATOM 5253 N N . PRO A 1 649 ? -19.193 -14.122 -32.784 1.00 90.62 649 PRO A N 1
ATOM 5254 C CA . PRO A 1 649 ? -20.594 -13.686 -32.841 1.00 90.62 649 PRO A CA 1
ATOM 5255 C C . PRO A 1 649 ? -21.525 -14.445 -31.882 1.00 90.62 649 PRO A C 1
ATOM 5257 O O . PRO A 1 649 ? -22.409 -13.857 -31.261 1.00 90.62 649 PRO A O 1
ATOM 5260 N N . ALA A 1 650 ? -21.311 -15.755 -31.725 1.00 89.81 650 ALA A N 1
ATOM 5261 C CA . ALA A 1 650 ? -22.101 -16.595 -30.829 1.00 89.81 650 ALA A CA 1
ATOM 5262 C C . ALA A 1 650 ? -21.869 -16.249 -29.348 1.00 89.81 650 ALA A C 1
ATOM 5264 O O . ALA A 1 650 ? -22.825 -16.198 -28.572 1.00 89.81 650 ALA A O 1
ATOM 5265 N N . GLU A 1 651 ? -20.622 -15.981 -28.952 1.00 87.50 651 GLU A N 1
ATOM 5266 C CA . GLU A 1 651 ? -20.290 -15.523 -27.599 1.00 87.50 651 GLU A CA 1
ATOM 5267 C C . GLU A 1 651 ? -20.867 -14.141 -27.312 1.00 87.50 651 GLU A C 1
ATOM 5269 O O . GLU A 1 651 ? -21.452 -13.952 -26.245 1.00 87.50 651 GLU A O 1
ATOM 5274 N N . LEU A 1 652 ? -20.777 -13.216 -28.274 1.00 90.25 652 LEU A N 1
ATOM 5275 C CA . LEU A 1 652 ? -21.382 -11.891 -28.174 1.00 90.25 652 LEU A CA 1
ATOM 5276 C C . LEU A 1 652 ? -22.882 -11.986 -27.893 1.00 90.25 652 LEU A C 1
ATOM 5278 O O . LEU A 1 652 ? -23.360 -11.405 -26.921 1.00 90.25 652 LEU A O 1
ATOM 5282 N N . ILE A 1 653 ? -23.623 -12.753 -28.696 1.00 89.31 653 ILE A N 1
ATOM 5283 C CA . ILE A 1 653 ? -25.071 -12.938 -28.516 1.00 89.31 653 ILE A CA 1
ATOM 5284 C C . ILE A 1 653 ? -25.371 -13.583 -27.160 1.00 89.31 653 ILE A C 1
ATOM 5286 O O . ILE A 1 653 ? -26.241 -13.115 -26.430 1.00 89.31 653 ILE A O 1
ATOM 5290 N N . ARG A 1 654 ? -24.645 -14.645 -26.790 1.00 91.12 654 ARG A N 1
ATOM 5291 C CA . ARG A 1 654 ? -24.862 -15.349 -25.520 1.00 91.12 654 ARG A CA 1
ATOM 5292 C C . ARG A 1 654 ? -24.658 -14.426 -24.318 1.00 91.12 654 ARG A C 1
ATOM 5294 O O . ARG A 1 654 ? -25.505 -14.389 -23.432 1.00 91.12 654 ARG A O 1
ATOM 5301 N N . ILE A 1 655 ? -23.545 -13.695 -24.280 1.00 86.25 655 ILE A N 1
ATOM 5302 C CA . ILE A 1 655 ? -23.199 -12.828 -23.149 1.00 86.25 655 ILE A CA 1
ATOM 5303 C C . ILE A 1 655 ? -24.142 -11.624 -23.094 1.00 86.25 655 ILE A C 1
ATOM 5305 O O . ILE A 1 655 ? -24.661 -11.315 -22.029 1.00 86.25 655 ILE A O 1
ATOM 5309 N N . THR A 1 656 ? -24.439 -10.988 -24.228 1.00 89.38 656 THR A N 1
ATOM 5310 C CA . THR A 1 656 ? -25.350 -9.830 -24.259 1.00 89.38 656 THR A CA 1
ATOM 5311 C C . THR A 1 656 ? -26.795 -10.210 -23.910 1.00 89.38 656 THR A C 1
ATOM 5313 O O . THR A 1 656 ? -27.469 -9.435 -23.239 1.00 89.38 656 THR A O 1
ATOM 5316 N N . ASN A 1 657 ? -27.257 -11.419 -24.249 1.00 87.50 657 ASN A N 1
ATOM 5317 C CA . ASN A 1 657 ? -28.549 -11.934 -23.779 1.00 87.50 657 ASN A CA 1
ATOM 5318 C C . ASN A 1 657 ? -28.558 -12.211 -22.269 1.00 87.50 657 ASN A C 1
ATOM 5320 O O . ASN A 1 657 ? -29.537 -11.884 -21.603 1.00 87.50 657 ASN A O 1
ATOM 5324 N N . ASN A 1 658 ? -27.475 -12.761 -21.711 1.00 82.69 658 ASN A N 1
ATOM 5325 C CA . ASN A 1 658 ? -27.348 -12.905 -20.258 1.00 82.69 658 ASN A CA 1
ATOM 5326 C C . ASN A 1 658 ? -27.399 -11.533 -19.569 1.00 82.69 658 ASN A C 1
ATOM 5328 O O . ASN A 1 658 ? -28.147 -11.358 -18.616 1.00 82.69 658 ASN A O 1
ATOM 5332 N N . ASN A 1 659 ? -26.700 -10.539 -20.121 1.00 85.62 659 ASN A N 1
ATOM 5333 C CA . ASN A 1 659 ? -26.727 -9.165 -19.625 1.00 85.62 659 ASN A CA 1
ATOM 5334 C C . ASN A 1 659 ? -28.142 -8.556 -19.662 1.00 85.62 659 ASN A C 1
ATOM 5336 O O . ASN A 1 659 ? -28.516 -7.832 -18.746 1.00 85.62 659 ASN A O 1
ATOM 5340 N N . ILE A 1 660 ? -28.941 -8.841 -20.700 1.00 84.88 660 ILE A N 1
ATOM 5341 C CA . ILE A 1 660 ? -30.353 -8.420 -20.795 1.00 84.88 660 ILE A CA 1
ATOM 5342 C C . ILE A 1 660 ? -31.191 -9.082 -19.698 1.00 84.88 660 ILE A C 1
ATOM 5344 O O . ILE A 1 660 ? -31.989 -8.404 -19.050 1.00 84.88 660 ILE A O 1
ATOM 5348 N N . ASN A 1 661 ? -31.011 -10.385 -19.481 1.00 81.00 661 ASN A N 1
ATOM 5349 C CA . ASN A 1 661 ? -31.728 -11.117 -18.438 1.00 81.00 661 ASN A CA 1
ATOM 5350 C C . ASN A 1 661 ? -31.409 -10.551 -17.052 1.00 81.00 661 ASN A C 1
ATOM 5352 O O . ASN A 1 661 ? -32.331 -10.306 -16.272 1.00 81.00 661 ASN A O 1
ATOM 5356 N N . ASP A 1 662 ? -30.136 -10.256 -16.792 1.00 73.94 662 ASP A N 1
ATOM 5357 C CA . ASP A 1 662 ? -29.683 -9.626 -15.553 1.00 73.94 662 ASP A CA 1
ATOM 5358 C C . ASP A 1 662 ? -30.222 -8.188 -15.413 1.00 73.94 662 ASP A C 1
ATOM 5360 O O . ASP A 1 662 ? -30.703 -7.806 -14.345 1.00 73.94 662 ASP A O 1
ATOM 5364 N N . LEU A 1 663 ? -30.198 -7.391 -16.493 1.00 79.31 663 LEU A N 1
ATOM 5365 C CA . LEU A 1 663 ? -30.682 -6.004 -16.514 1.00 79.31 663 LEU A CA 1
ATOM 5366 C C . LEU A 1 663 ? -32.185 -5.908 -16.219 1.00 79.31 663 LEU A C 1
ATOM 5368 O O . LEU A 1 663 ? -32.608 -5.050 -15.443 1.00 79.31 663 LEU A O 1
ATOM 5372 N N . TYR A 1 664 ? -32.995 -6.759 -16.849 1.00 78.56 664 TYR A N 1
ATOM 5373 C CA . TYR A 1 664 ? -34.455 -6.730 -16.713 1.00 78.56 664 TYR A CA 1
ATOM 5374 C C . TYR A 1 664 ? -34.995 -7.694 -15.650 1.00 78.56 664 TYR A C 1
ATOM 5376 O O . TYR A 1 664 ? -36.207 -7.736 -15.433 1.00 78.56 664 TYR A O 1
ATOM 5384 N N . ASN A 1 665 ? -34.119 -8.444 -14.975 1.00 70.19 665 ASN A N 1
ATOM 5385 C CA . ASN A 1 665 ? -34.472 -9.488 -14.015 1.00 70.19 665 ASN A CA 1
ATOM 5386 C C . ASN A 1 665 ? -35.472 -10.512 -14.597 1.00 70.19 665 ASN A C 1
ATOM 5388 O O . ASN A 1 665 ? -36.451 -10.897 -13.950 1.00 70.19 665 ASN A O 1
ATOM 5392 N N . ILE A 1 666 ? -35.259 -10.900 -15.858 1.00 64.38 666 ILE A N 1
ATOM 5393 C CA . ILE A 1 666 ? -36.108 -11.851 -16.583 1.00 64.38 666 ILE A CA 1
ATOM 5394 C C . ILE A 1 666 ? -35.482 -13.241 -16.445 1.00 64.38 666 ILE A C 1
ATOM 5396 O O . ILE A 1 666 ? -34.427 -13.513 -17.010 1.00 64.38 666 ILE A O 1
ATOM 5400 N N . SER A 1 667 ? -36.152 -14.137 -15.716 1.00 47.59 667 SER A N 1
ATOM 5401 C CA . SER A 1 667 ? -35.869 -15.575 -15.781 1.00 47.59 667 SER A CA 1
ATOM 5402 C C . SER A 1 667 ? -36.579 -16.133 -17.013 1.00 47.59 667 SER A C 1
ATOM 5404 O O . SER A 1 667 ? -37.811 -16.161 -17.033 1.00 47.59 667 SER A O 1
ATOM 5406 N N . ILE A 1 668 ? -35.822 -16.533 -18.038 1.00 42.56 668 ILE A N 1
ATOM 5407 C CA . ILE A 1 668 ? -36.352 -17.249 -19.214 1.00 42.56 668 ILE A CA 1
ATOM 5408 C C . ILE A 1 668 ? -36.456 -18.740 -18.907 1.00 42.56 668 ILE A C 1
ATOM 5410 O O . ILE A 1 668 ? -35.477 -19.288 -18.349 1.00 42.56 668 ILE A O 1
#

Secondary structure (DSSP, 8-state):
-PPPPPPBPHHHHHHTTT-EEEEEGGGSTT-----EEEEEEEEEETTTTEEEEEE--TT---EEEE-HHHHHHHB-TTSTTGGGS---SS--BTTTT-EE-SS-EE-PPPGGGEEEE---TTS-SB-SS--PPPP--S-SS-EE---HHHHHHTB-TTSPBPHHHHHHHHS-EESTTS-EEHHHHHHHHHHHHHHHHHHHH----SS--TT----HHHHHHHHHHHHHHHHTT---HHHHT-SS-TTT--HHHHHH--HHHHHHHHHT--SS-----TTS--HHHH-SS----PPTT--TTTTTTHHHHHHHHHHHHHTEE--SEEEEEEEEEE--TT-TT-B---SSSS-SEEEEEEEEE-SSTTTT-EEEEEEE-TT--TTHHHH-TTTT-HHHHHHHHHHGGGTTTT-EEEE-TTT--HHHHHHHHHTS--EEEEE--GGGSTHHHHHHHHHHHTT--TTS--EEEEEESSSS-EEEEEESSSEEEEEESS--SBEEEEEEEE-PBPTTT-PBPSS-EEEEEEHHHHHHHHHTHHHHHHHHHHHTT------SSS-SHHHHHHHHHHHHHHHHHHHHHHHHHTT--EEE-HHHHTSSS-HHHHHHHHHHH-GGGEEE----SSGGGHHHHHHHHHHHHHHHTTS-HHHHHHHHHHHHHHHHT---

InterPro domains:
  IPR029526 PiggyBac transposable element-derived protein [PF13843] (209-577)
  IPR032466 Metal-dependent hydrolase [SSF51556] (577-667)

pLDDT: mean 83.83, std 11.98, range [26.94, 97.56]

Organism: NCBI:txid635003

Sequence (668 aa):
MPPKRRPISVEWAKSLVGLSMKVPDYWWDGCKGYRLHDGVIDSYCEISQRWNLLLDTKEDDALYLMAYEAIYKYADFDSSTYNEFQLTQQPIRDGDDEIETETKKYYRTEPDEWDEVVIEDGDTDTGGRPIEPLEWEGDEEFTVKITDEELDSLRDERGEIRFEKVFQWCCPKFGDDNDQTLYEFQAARMRNYMRKRVLENGYKPRYYKGDKVITGDHVARFYGACLCRMIHGGRSIDQIFSTREIMDAVPSIREAMTKACLEDLTTCLHYSDDWDVECGGDWDDIYDDPKVVGPPGTAKHRLKHGLLEDGYNKRWRAIVNFGKWITTDESRVGGWYHSCMTIGPEPKPIRTGATIHTVCITTGPLSTFKLFARVYGGQFDEDIPEINDYGKYKMISLYDLMLDPFKHKGHCVVMDSAYMSDAMCQVGREEWKINMVGTCQTNRTGAGSLGKATVAARGIKVGTHQSVMYQHKDKPITYAIWADNNYVKTLSNFHGPNLLRGGIQRKLRDPVTHRRNKDFTDVDCPEQQWVYCQTYHLIDKGNGSEAKYDLSTESHLHGWSPKLASRFFNMNLNNAYNIYKYLYTNKVYFGFAPVINLNVHSCSKTIDVIRAVGIHRLVLETDHEDIQNIQSSMERGIDIISNALDCTPAELIRITNNNINDLYNISI

Foldseek 3Di:
DPPDPFAFDQVLQALQFFFKWFAAQVLDVPDDGRHTFIWTFHAADRVVSWTWIATPDPPDRDTRTHDLCRCLVTGDPVDPCNVVRDRDNDGHGDCLAWFDAPVDTFGFDALVLWDWWDDDPPDALFTDDAFAFQDFPDAQAKDFAADPVLQQQQADPVRDRDLVSLLQLLAFADDPVSPHGPLQLQQQQLQLQLLVCCPPVVDDQPPQDDPRGRHSLLSVLLVVLLLLCLVLPNADLCQCPDPPDPNSHDVVNVVSDPSSSNVSCLLRGFRFQLDDDPPPDDSVVRGVHDHGFDDPQQDPLPGTCVVSQVRSLVSLQVGMDDHFEKEKDKDFDAADPDRQAWDACDPDPRRIGWIKIFIAGFDDLRFLQTNHIDIDRPPPSRRLVVVRVSPPSVLLSVVCVRCVVPFPRSHEYEYEQVRDAVSSQCCCVPPRVYKYKYFHDLVRHNCSVVLVVVCVVVVPAALPQDKIKMARNPAQKIWMWTRYNHTTIMMIRRFGQGKDFLLDWDQGQDPVPRDTHPDIGRGIHGPSVSVNVSGVCRNVVSSVQLVSRQSDDPDPPDHDNVSVSSSSSSSSSSSSVSNSCSSVVLLAADEDAQCVLCPDDPNPVSLVVLCVCALLRYAYDHPDPDPVCGVVRRVVRLVSSCVSRVHDSVVSVVNNVVSVCSNVVDDD